Protein AF-A0A2D6MIY8-F1 (afdb_monomer_lite)

pLDDT: mean 72.73, std 19.18, range [27.3, 97.56]

Sequence (479 aa):
MAYHKEEKKKSLPTLLGGLTSFGSVANLIKNLKSENEFYELEVGEVLDILLTYEDLKEKKPVLSTASISGQETEFKDIGMAKIRLIKSQNGLEEDMCNWYYPLESNIRQYPLKGEYVVCVNYLGMQFYTQTLNFISHINTNSVPGLSDVIDKPDPGIFSTMYSFIDSGEEPPREEKEDTFSLGEFFTRNRLIRQLKPYEGDITIQGRFGNTIRLGSNISDDEDLGTTGLPEDTFGPSPSIKMRAGQLTDYYSQEAGMKGDDNSSKIGTFEEKFFELGHGLDSYVVEDINADATSIYLTTNETVPLNPVTAVHKARIHHAHLEYPPTFDGKQIILNSDKIVFNTKQGGLYSYTNLSTYFATNTAFVVDAEAGISLNSPGLIGMHTEGQVHIRGEKNIIIDTGDSKLYLGTSPKDDQKGELEPVVKGDALVDALKELTDIIMGLLYPGTPGVLADPSKLLKFKQDLEDNGFGFLSVRNKTQ

Radius of gyration: 41.2 Å; chains: 1; bounding box: 112×58×127 Å

Structure (mmCIF, N/CA/C/O backbone):
data_AF-A0A2D6MIY8-F1
#
_entry.id   AF-A0A2D6MIY8-F1
#
loop_
_atom_site.group_PDB
_atom_site.id
_atom_site.type_symbol
_atom_site.label_atom_id
_atom_site.label_alt_id
_atom_site.label_comp_id
_atom_site.label_asym_id
_atom_site.label_entity_id
_atom_site.label_seq_id
_atom_site.pdbx_PDB_ins_code
_atom_site.Cartn_x
_atom_site.Cartn_y
_atom_site.Cartn_z
_atom_site.occupancy
_atom_site.B_iso_or_equiv
_atom_site.auth_seq_id
_atom_site.auth_comp_id
_atom_site.auth_asym_id
_atom_site.auth_atom_id
_atom_site.pdbx_PDB_model_num
ATOM 1 N N . MET A 1 1 ? -19.021 15.307 27.428 1.00 27.30 1 MET A N 1
ATOM 2 C CA . MET A 1 1 ? -19.756 16.508 27.883 1.00 27.30 1 MET A CA 1
ATOM 3 C C . MET A 1 1 ? -21.233 16.165 27.944 1.00 27.30 1 MET A C 1
ATOM 5 O O . MET A 1 1 ? -21.861 16.070 26.900 1.00 27.30 1 MET A O 1
ATOM 9 N N . ALA A 1 2 ? -21.780 15.923 29.135 1.00 29.47 2 ALA A N 1
ATOM 10 C CA . ALA A 1 2 ? -23.229 15.901 29.295 1.00 29.47 2 ALA A CA 1
ATOM 11 C C . ALA A 1 2 ? -23.710 17.355 29.215 1.00 29.47 2 ALA A C 1
ATOM 13 O O . ALA A 1 2 ? -23.296 18.189 30.023 1.00 29.47 2 ALA A O 1
ATOM 14 N N . TYR A 1 3 ? -24.516 17.684 28.207 1.00 30.80 3 TYR A N 1
ATOM 15 C CA . TYR A 1 3 ? -25.172 18.985 28.135 1.00 30.80 3 TYR A CA 1
ATOM 16 C C . TYR A 1 3 ? -26.199 19.066 29.270 1.00 30.80 3 TYR A C 1
ATOM 18 O O . TYR A 1 3 ? -27.341 18.638 29.130 1.00 30.80 3 TYR A O 1
ATOM 26 N N . HIS A 1 4 ? -25.804 19.630 30.410 1.00 34.91 4 HIS A N 1
ATOM 27 C CA . HIS A 1 4 ? -26.766 20.111 31.391 1.00 34.91 4 HIS A CA 1
ATOM 28 C C . HIS A 1 4 ? -27.327 21.431 30.874 1.00 34.91 4 HIS A C 1
ATOM 30 O O . HIS A 1 4 ? -26.771 22.503 31.111 1.00 34.91 4 HIS A O 1
ATOM 36 N N . LYS A 1 5 ? -28.450 21.368 30.156 1.00 34.66 5 LYS A N 1
ATOM 37 C CA . LYS A 1 5 ? -29.313 22.541 30.062 1.00 34.66 5 LYS A CA 1
ATOM 38 C C . LYS A 1 5 ? -29.878 22.752 31.465 1.00 34.66 5 LYS A C 1
ATOM 40 O O . LYS A 1 5 ? -30.837 22.090 31.852 1.00 34.66 5 LYS A O 1
ATOM 45 N N . GLU A 1 6 ? -29.266 23.642 32.246 1.00 37.56 6 GLU A N 1
ATOM 46 C CA . GLU A 1 6 ? -29.949 24.233 33.393 1.00 37.56 6 GLU A CA 1
ATOM 47 C C . GLU A 1 6 ? -31.137 25.022 32.843 1.00 37.56 6 GLU A C 1
ATOM 49 O O . GLU A 1 6 ? -31.063 26.214 32.537 1.00 37.56 6 GLU A O 1
ATOM 54 N N . GLU A 1 7 ? -32.267 24.345 32.666 1.00 41.34 7 GLU A N 1
ATOM 55 C CA . GLU A 1 7 ? -33.518 25.063 32.598 1.00 41.34 7 GLU A CA 1
ATOM 56 C C . GLU A 1 7 ? -33.679 25.767 33.937 1.00 41.34 7 GLU A C 1
ATOM 58 O O . GLU A 1 7 ? -33.651 25.128 34.993 1.00 41.34 7 GLU A O 1
ATOM 63 N N . LYS A 1 8 ? -33.813 27.103 33.891 1.00 37.00 8 LYS A N 1
ATOM 64 C CA . LYS A 1 8 ? -34.252 27.905 35.035 1.00 37.00 8 LYS A CA 1
ATOM 65 C C . LYS A 1 8 ? -35.327 27.100 35.740 1.00 37.00 8 LYS A C 1
ATOM 67 O O . LYS A 1 8 ? -36.391 26.906 35.150 1.00 37.00 8 LYS A O 1
ATOM 72 N N . LYS A 1 9 ? -35.057 26.656 36.974 1.00 38.50 9 LYS A N 1
ATOM 73 C CA . LYS A 1 9 ? -36.083 26.110 37.861 1.00 38.50 9 LYS A CA 1
ATOM 74 C C . LYS A 1 9 ? -37.211 27.133 37.852 1.00 38.50 9 LYS A C 1
ATOM 76 O O . LYS A 1 9 ? -37.105 28.166 38.511 1.00 38.50 9 LYS A O 1
ATOM 81 N N . LYS A 1 10 ? -38.263 26.904 37.058 1.00 43.97 10 LYS A N 1
ATOM 82 C CA . LYS A 1 10 ? -39.508 27.639 37.225 1.00 43.97 10 LYS A CA 1
ATOM 83 C C . LYS A 1 10 ? -39.929 27.230 38.615 1.00 43.97 10 LYS A C 1
ATOM 85 O O . LYS A 1 10 ? -40.228 26.061 38.845 1.00 43.97 10 LYS A O 1
ATOM 90 N N . SER A 1 11 ? -39.779 28.168 39.545 1.00 41.72 11 SER A N 1
ATOM 91 C CA . SER A 1 11 ? -40.125 27.989 40.942 1.00 41.72 11 SER A CA 1
ATOM 92 C C . SER A 1 11 ? -41.453 27.252 40.986 1.00 41.72 11 SER A C 1
ATOM 94 O O . SER A 1 11 ? -42.430 27.738 40.406 1.00 41.72 11 SER A O 1
ATOM 96 N N . LEU A 1 12 ? -41.472 26.078 41.620 1.00 44.62 12 LEU A N 1
ATOM 97 C CA . LEU A 1 12 ? -42.723 25.449 42.016 1.00 44.62 12 LEU A CA 1
ATOM 98 C C . LEU A 1 12 ? -43.564 26.553 42.666 1.00 44.62 12 LEU A C 1
ATOM 100 O O . LEU A 1 12 ? -43.040 27.222 43.564 1.00 44.62 12 LEU A O 1
ATOM 104 N N . PRO A 1 13 ? -44.793 26.830 42.192 1.00 44.50 13 PRO A N 1
ATOM 105 C CA . PRO A 1 13 ? -45.630 27.812 42.854 1.00 44.50 13 PRO A CA 1
ATOM 106 C C . PRO A 1 13 ? -45.733 27.375 44.312 1.00 44.50 13 PRO A C 1
ATOM 108 O O . PRO A 1 13 ? -46.123 26.242 44.602 1.00 44.50 13 PRO A O 1
ATOM 111 N N . THR A 1 14 ? -45.282 28.235 45.222 1.00 44.75 14 THR A N 1
ATOM 112 C CA . THR A 1 14 ? -45.386 27.987 46.652 1.00 44.75 14 THR A CA 1
ATOM 113 C C . THR A 1 14 ? -46.858 27.755 46.956 1.00 44.75 14 THR A C 1
ATOM 115 O O . THR A 1 14 ? -47.690 28.644 46.783 1.00 44.75 14 THR A O 1
ATOM 118 N N . LEU A 1 15 ? -47.191 26.528 47.363 1.00 48.31 15 LEU A N 1
ATOM 119 C CA . LEU A 1 15 ? -48.528 26.132 47.798 1.00 48.31 15 LEU A CA 1
ATOM 120 C C . LEU A 1 15 ? -48.801 26.743 49.175 1.00 48.31 15 LEU A C 1
ATOM 122 O O . LEU A 1 15 ? -48.884 26.055 50.189 1.00 48.31 15 LEU A O 1
ATOM 126 N N . LEU A 1 16 ? -48.924 28.067 49.211 1.00 43.81 16 LEU A N 1
ATOM 127 C CA . LEU A 1 16 ? -49.461 28.776 50.356 1.00 43.81 16 LEU A CA 1
ATOM 128 C C . LEU A 1 16 ? -50.988 28.801 50.205 1.00 43.81 16 LEU A C 1
ATOM 130 O O . LEU A 1 16 ? -51.564 29.741 49.668 1.00 43.81 16 LEU A O 1
ATOM 134 N N . GLY A 1 17 ? -51.629 27.718 50.653 1.00 50.53 17 GLY A N 1
ATOM 135 C CA . GLY A 1 17 ? -53.081 27.649 50.829 1.00 50.53 17 GLY A CA 1
ATOM 136 C C . GLY A 1 17 ? -53.827 26.777 49.818 1.00 50.53 17 GLY A C 1
ATOM 137 O O . GLY A 1 17 ? -54.458 27.299 48.912 1.00 50.53 17 GLY A O 1
ATOM 138 N N . GLY A 1 18 ? -53.827 25.459 50.053 1.00 54.97 18 GLY A N 1
ATOM 139 C CA . GLY A 1 18 ? -54.878 24.527 49.615 1.00 54.97 18 GLY A CA 1
ATOM 140 C C . GLY A 1 18 ? -55.020 24.249 48.109 1.00 54.97 18 GLY A C 1
ATOM 141 O O . GLY A 1 18 ? -54.957 25.126 47.256 1.00 54.97 18 GLY A O 1
ATOM 142 N N . LEU A 1 19 ? -55.285 22.987 47.765 1.00 56.06 19 LEU A N 1
ATOM 143 C CA . LEU A 1 19 ? -55.688 22.572 46.416 1.00 56.06 19 LEU A CA 1
ATOM 144 C C . LEU A 1 19 ? -57.099 23.104 46.114 1.00 56.06 19 LEU A C 1
ATOM 146 O O . LEU A 1 19 ? -58.081 22.537 46.582 1.00 56.06 19 LEU A O 1
ATOM 150 N N . THR A 1 20 ? -57.213 24.196 45.354 1.00 58.69 20 THR A N 1
ATOM 151 C CA . THR A 1 20 ? -58.498 24.896 45.161 1.00 58.69 20 THR A CA 1
ATOM 152 C C . THR A 1 20 ? -59.251 24.559 43.871 1.00 58.69 20 THR A C 1
ATOM 154 O O . THR A 1 20 ? -60.413 24.940 43.757 1.00 58.69 20 THR A O 1
ATOM 157 N N . SER A 1 21 ? -58.688 23.827 42.896 1.00 67.06 21 SER A N 1
ATOM 158 C CA . SER A 1 21 ? -59.488 23.393 41.734 1.00 67.06 21 SER A CA 1
ATOM 159 C C . SER A 1 21 ? -58.915 22.199 40.960 1.00 67.06 21 SER A C 1
ATOM 161 O O . SER A 1 21 ? -57.701 22.039 40.815 1.00 67.06 21 SER A O 1
ATOM 163 N N . PHE A 1 22 ? -59.820 21.388 40.399 1.00 60.22 22 PHE A N 1
ATOM 164 C CA . PHE A 1 22 ? -59.516 20.241 39.531 1.00 60.22 22 PHE A CA 1
ATOM 165 C C . PHE A 1 22 ? -58.713 20.647 38.279 1.00 60.22 22 PHE A C 1
ATOM 167 O O . PHE A 1 22 ? -57.888 19.878 37.793 1.00 60.22 22 PHE A O 1
ATOM 174 N N . GLY A 1 23 ? -58.889 21.882 37.790 1.00 65.44 23 GLY A N 1
ATOM 175 C CA . GLY A 1 23 ? -58.132 22.424 36.657 1.00 65.44 23 GLY A CA 1
ATOM 176 C C . GLY A 1 23 ? -56.654 22.666 36.976 1.00 65.44 23 GLY A C 1
ATOM 177 O O . GLY A 1 23 ? -55.797 22.455 36.120 1.00 65.44 23 GLY A O 1
ATOM 178 N N . SER A 1 24 ? -56.333 23.032 38.221 1.00 60.97 24 SER A N 1
ATOM 179 C CA . SER A 1 24 ? -54.946 23.196 38.678 1.00 60.97 24 SER A CA 1
ATOM 180 C C . SER A 1 24 ? -54.231 21.848 38.797 1.00 60.97 24 SER A C 1
ATOM 182 O O . SER A 1 24 ? -53.071 21.734 38.412 1.00 60.97 24 SER A O 1
ATOM 184 N N . VAL A 1 25 ? -54.944 20.809 39.250 1.00 62.47 25 VAL A N 1
ATOM 185 C CA . VAL A 1 25 ? -54.440 19.426 39.283 1.00 62.47 25 VAL A CA 1
ATOM 186 C C . VAL A 1 25 ? -54.260 18.879 37.866 1.00 62.47 25 VAL A C 1
ATOM 188 O O . VAL A 1 25 ? -53.219 18.308 37.562 1.00 62.47 25 VAL A O 1
ATOM 191 N N . ALA A 1 26 ? -55.219 19.115 36.966 1.00 63.25 26 ALA A N 1
ATOM 192 C CA . ALA A 1 26 ? -55.125 18.693 35.571 1.00 63.25 26 ALA A CA 1
ATOM 193 C C . ALA A 1 26 ? -53.952 19.360 34.834 1.00 63.25 26 ALA A C 1
ATOM 195 O O . ALA A 1 26 ? -53.239 18.685 34.096 1.00 63.25 26 ALA A O 1
ATOM 196 N N . ASN A 1 27 ? -53.699 20.651 35.070 1.00 64.06 27 ASN A N 1
ATOM 197 C CA . ASN A 1 27 ? -52.543 21.348 34.501 1.00 64.06 27 ASN A CA 1
ATOM 198 C C . ASN A 1 27 ? -51.214 20.885 35.113 1.00 64.06 27 ASN A C 1
ATOM 200 O O . ASN A 1 27 ? -50.231 20.774 34.387 1.00 64.06 27 ASN A O 1
ATOM 204 N N . LEU A 1 28 ? -51.172 20.561 36.410 1.00 64.81 28 LEU A N 1
ATOM 205 C CA . LEU A 1 28 ? -49.986 19.974 37.041 1.00 64.81 28 LEU A CA 1
ATOM 206 C C . LEU A 1 28 ? -49.682 18.584 36.462 1.00 64.81 28 LEU A C 1
ATOM 208 O O . LEU A 1 28 ? -48.546 18.313 36.098 1.00 64.81 28 LEU A O 1
ATOM 212 N N . ILE A 1 29 ? -50.704 17.738 36.298 1.00 65.06 29 ILE A N 1
ATOM 213 C CA . ILE A 1 29 ? -50.581 16.416 35.666 1.00 65.06 29 ILE A CA 1
ATOM 214 C C . ILE A 1 29 ? -50.175 16.555 34.195 1.00 65.06 29 ILE A C 1
ATOM 216 O O . ILE A 1 29 ? -49.356 15.780 33.722 1.00 65.06 29 ILE A O 1
ATOM 220 N N . LYS A 1 30 ? -50.699 17.547 33.466 1.00 63.47 30 LYS A N 1
ATOM 221 C CA . LYS A 1 30 ? -50.341 17.798 32.062 1.00 63.47 30 LYS A CA 1
ATOM 222 C C . LYS A 1 30 ? -48.902 18.306 31.906 1.00 63.47 30 LYS A C 1
ATOM 224 O O . LYS A 1 30 ? -48.240 17.910 30.959 1.00 63.47 30 LYS A O 1
ATOM 229 N N . ASN A 1 31 ? -48.416 19.110 32.854 1.00 60.62 31 ASN A N 1
ATOM 230 C CA . ASN A 1 31 ? -47.022 19.567 32.911 1.00 60.62 31 ASN A CA 1
ATOM 231 C C . ASN A 1 31 ? -46.056 18.499 33.461 1.00 60.62 31 ASN A C 1
ATOM 233 O O . ASN A 1 31 ? -44.870 18.566 33.185 1.00 60.62 31 ASN A O 1
ATOM 237 N N . LEU A 1 32 ? -46.539 17.518 34.231 1.00 60.22 32 LEU A N 1
ATOM 238 C CA . LEU A 1 32 ? -45.773 16.316 34.599 1.00 60.22 32 LEU A CA 1
ATOM 239 C C . LEU A 1 32 ? -45.761 15.274 33.470 1.00 60.22 32 LEU A C 1
ATOM 241 O O . LEU A 1 32 ? -44.841 14.471 33.392 1.00 60.22 32 LEU A O 1
ATOM 245 N N . LYS A 1 33 ? -46.783 15.288 32.604 1.00 55.12 33 LYS A N 1
ATOM 246 C CA . LYS A 1 33 ? -46.903 14.449 31.402 1.00 55.12 33 LYS A CA 1
ATOM 247 C C . LYS A 1 33 ? -46.258 15.050 30.154 1.00 55.12 33 LYS A C 1
ATOM 249 O O . LYS A 1 33 ? -46.307 14.402 29.113 1.00 55.12 33 LYS A O 1
ATOM 254 N N . SER A 1 34 ? -45.705 16.264 30.200 1.00 49.88 34 SER A N 1
ATOM 255 C CA . SER A 1 34 ? -44.826 16.690 29.113 1.00 49.88 34 SER A CA 1
ATOM 256 C C . SER A 1 34 ? -43.584 15.818 29.199 1.00 49.88 34 SER A C 1
ATOM 258 O O . SER A 1 34 ? -42.790 15.979 30.125 1.00 49.88 34 SER A O 1
ATOM 260 N N . GLU A 1 35 ? -43.472 14.861 28.282 1.00 45.34 35 GLU A N 1
ATOM 261 C CA . GLU A 1 35 ? -42.264 14.076 28.073 1.00 45.34 35 GLU A CA 1
ATOM 262 C C . GLU A 1 35 ? -41.143 15.067 27.762 1.00 45.34 35 GLU A C 1
ATOM 264 O O . GLU A 1 35 ? -41.020 15.587 26.655 1.00 45.34 35 GLU A O 1
ATOM 269 N N . ASN A 1 36 ? -40.368 15.421 28.785 1.00 44.25 36 ASN A N 1
ATOM 270 C CA . ASN A 1 36 ? -39.058 15.995 28.564 1.00 44.25 36 ASN A CA 1
ATOM 271 C C . ASN A 1 36 ? -38.269 14.884 27.879 1.00 44.25 36 ASN A C 1
ATOM 273 O O . ASN A 1 36 ? -37.844 13.946 28.551 1.00 44.25 36 ASN A O 1
ATOM 277 N N . GLU A 1 37 ? -38.140 14.953 26.555 1.00 44.03 37 GLU A N 1
ATOM 278 C CA . GLU A 1 37 ? -37.256 14.079 25.787 1.00 44.03 37 GLU A CA 1
ATOM 279 C C . GLU A 1 37 ? -35.816 14.345 26.242 1.00 44.03 37 GLU A C 1
ATOM 281 O O . GLU A 1 37 ? -35.105 15.213 25.734 1.00 44.03 37 GLU A O 1
ATOM 286 N N . PHE A 1 38 ? -35.420 13.648 27.300 1.00 48.78 38 PHE A N 1
ATOM 287 C CA . PHE A 1 38 ? -34.067 13.619 27.809 1.00 48.78 38 PHE A CA 1
ATOM 288 C C . PHE A 1 38 ? -33.377 12.426 27.156 1.00 48.78 38 PHE A C 1
ATOM 290 O O . PHE A 1 38 ? -33.692 11.274 27.440 1.00 48.78 38 PHE A O 1
ATOM 297 N N . TYR A 1 39 ? -32.468 12.712 26.228 1.00 56.25 39 TYR A N 1
ATOM 298 C CA . TYR A 1 39 ? -31.640 11.697 25.591 1.00 56.25 39 TYR A CA 1
ATOM 299 C C . TYR A 1 39 ? -30.536 11.286 26.571 1.00 56.25 39 TYR A C 1
ATOM 301 O O . TYR A 1 39 ? -29.499 11.947 26.662 1.00 56.25 39 TYR A O 1
ATOM 309 N N . GLU A 1 40 ? -30.782 10.233 27.352 1.00 68.81 40 GLU A N 1
ATOM 310 C CA . GLU A 1 40 ? -29.783 9.675 28.263 1.00 68.81 40 GLU A CA 1
ATOM 311 C C . GLU A 1 40 ? -28.669 9.006 27.459 1.00 68.81 40 GLU A C 1
ATOM 313 O O . GLU A 1 40 ? -28.869 7.977 26.816 1.00 68.81 40 GLU A O 1
ATOM 318 N N . LEU A 1 41 ? -27.487 9.632 27.479 1.00 86.06 41 LEU A N 1
ATOM 319 C CA . LEU A 1 41 ? -26.247 8.966 27.109 1.00 86.06 41 LEU A CA 1
ATOM 320 C C . LEU A 1 41 ? -25.802 8.123 28.296 1.00 86.06 41 LEU A C 1
ATOM 322 O O . LEU A 1 41 ? -25.496 8.662 29.364 1.00 86.06 41 LEU A O 1
ATOM 326 N N . GLU A 1 42 ? -25.729 6.816 28.096 1.00 88.00 42 GLU A N 1
ATOM 327 C CA . GLU A 1 42 ? -25.279 5.886 29.120 1.00 88.00 42 GLU A CA 1
ATOM 328 C C . GLU A 1 42 ? -24.163 4.997 28.584 1.00 88.00 42 GLU A C 1
ATOM 330 O O . GLU A 1 42 ? -24.152 4.615 27.421 1.00 88.00 42 GLU A O 1
ATOM 335 N N . VAL A 1 43 ? -23.189 4.686 29.432 1.00 90.00 43 VAL A N 1
ATOM 336 C CA . VAL A 1 43 ? -22.126 3.745 29.080 1.00 90.00 43 VAL A CA 1
ATOM 337 C C . VAL A 1 43 ? -22.631 2.329 29.318 1.00 90.00 43 VAL A C 1
ATOM 339 O O . VAL A 1 43 ? -23.224 2.062 30.363 1.00 90.00 43 VAL A O 1
ATOM 342 N N . GLY A 1 44 ? -22.367 1.421 28.385 1.00 90.94 44 GLY A N 1
ATOM 343 C CA . GLY A 1 44 ? -22.690 0.008 28.538 1.00 90.94 44 GLY A CA 1
ATOM 344 C C . GLY A 1 44 ? -21.533 -0.903 28.154 1.00 90.94 44 GLY A C 1
ATOM 345 O O . GLY A 1 44 ? -20.695 -0.531 27.333 1.00 90.94 44 GLY A O 1
ATOM 346 N N . GLU A 1 45 ? -21.492 -2.075 28.782 1.00 91.00 45 GLU A N 1
ATOM 347 C CA . GLU A 1 45 ? -20.565 -3.165 28.479 1.00 91.00 45 GLU A CA 1
ATOM 348 C C . GLU A 1 45 ? -21.104 -4.019 27.338 1.00 91.00 45 GLU A C 1
ATOM 350 O O . GLU A 1 45 ? -22.268 -4.419 27.347 1.00 91.00 45 GLU A O 1
ATOM 355 N N . VAL A 1 46 ? -20.251 -4.321 26.368 1.00 93.69 46 VAL A N 1
ATOM 356 C CA . VAL A 1 46 ? -20.578 -5.174 25.231 1.00 93.69 46 VAL A CA 1
ATOM 357 C C . VAL A 1 46 ? -20.465 -6.635 25.649 1.00 93.69 46 VAL A C 1
ATOM 359 O O . VAL A 1 46 ? -19.377 -7.117 25.951 1.00 93.69 46 VAL A O 1
ATOM 362 N N . LEU A 1 47 ? -21.587 -7.348 25.632 1.00 91.19 47 LEU A N 1
ATOM 363 C CA . LEU A 1 47 ? -21.654 -8.776 25.955 1.00 91.19 47 LEU A CA 1
ATOM 364 C C . LEU A 1 47 ? -21.481 -9.636 24.700 1.00 91.19 47 LEU A C 1
ATOM 366 O O . LEU A 1 47 ? -20.787 -10.654 24.704 1.00 91.19 47 LEU A O 1
ATOM 370 N N . ASP A 1 48 ? -22.079 -9.196 23.591 1.00 91.75 48 ASP A N 1
ATOM 371 C CA . ASP A 1 48 ? -22.043 -9.930 22.332 1.00 91.75 48 ASP A CA 1
ATOM 372 C C . ASP A 1 48 ? -22.256 -9.023 21.116 1.00 91.75 48 ASP A C 1
ATOM 374 O O . ASP A 1 48 ? -22.718 -7.890 21.248 1.00 91.75 48 ASP A O 1
ATOM 378 N N . ILE A 1 49 ? -21.903 -9.507 19.923 1.00 92.31 49 ILE A N 1
ATOM 379 C CA . ILE A 1 49 ? -21.991 -8.755 18.662 1.00 92.31 49 ILE A CA 1
ATOM 380 C C . ILE A 1 49 ? -22.429 -9.689 17.532 1.00 92.31 49 ILE A C 1
ATOM 382 O O . ILE A 1 49 ? -22.010 -10.844 17.474 1.00 92.31 49 ILE A O 1
ATOM 386 N N . LEU A 1 50 ? -23.268 -9.182 16.627 1.00 91.44 50 LEU A N 1
ATOM 387 C CA . LEU A 1 50 ? -23.658 -9.876 15.397 1.00 91.44 50 LEU A CA 1
ATOM 388 C C . LEU A 1 50 ? -22.706 -9.485 14.269 1.00 91.44 50 LEU A C 1
ATOM 390 O O . LEU A 1 50 ? -22.774 -8.360 13.776 1.00 91.44 50 LEU A O 1
ATOM 394 N N . LEU A 1 51 ? -21.830 -10.395 13.848 1.00 90.81 51 LEU A N 1
ATOM 395 C CA . LEU A 1 51 ? -20.882 -10.143 12.754 1.00 90.81 51 LEU A CA 1
ATOM 396 C C . LEU A 1 51 ? -21.200 -10.981 11.516 1.00 90.81 51 LEU A C 1
ATOM 398 O O . LEU A 1 51 ? -20.919 -10.555 10.395 1.00 90.81 51 LEU A O 1
ATOM 402 N N . THR A 1 52 ? -21.811 -12.147 11.714 1.00 89.50 52 THR A N 1
ATOM 403 C CA . THR A 1 52 ? -22.115 -13.115 10.661 1.00 89.50 52 THR A CA 1
ATOM 404 C C . THR A 1 52 ? -23.617 -13.329 10.485 1.00 89.50 52 THR A C 1
ATOM 406 O O . THR A 1 52 ? -24.453 -12.859 11.261 1.00 89.50 52 THR A O 1
ATOM 409 N N . TYR A 1 53 ? -23.978 -14.044 9.421 1.00 86.00 53 TYR A N 1
ATOM 410 C CA . TYR A 1 53 ? -25.360 -14.455 9.195 1.00 86.00 53 TYR A CA 1
ATOM 411 C C . TYR A 1 53 ? -25.776 -15.595 10.140 1.00 86.00 53 TYR A C 1
ATOM 413 O O . TYR A 1 53 ? -26.939 -15.704 10.526 1.00 86.00 53 TYR A O 1
ATOM 421 N N . GLU A 1 54 ? -24.821 -16.428 10.535 1.00 86.00 54 GLU A N 1
ATOM 422 C CA . GLU A 1 54 ? -24.967 -17.500 11.512 1.00 86.00 54 GLU A CA 1
ATOM 423 C C . GLU A 1 54 ? -25.292 -16.926 12.898 1.00 86.00 54 GLU A C 1
ATOM 425 O O . GLU A 1 54 ? -26.304 -17.317 13.481 1.00 86.00 54 GLU A O 1
ATOM 430 N N . ASP A 1 55 ? -24.556 -15.899 13.347 1.00 85.44 55 ASP A N 1
ATOM 431 C CA . ASP A 1 55 ? -24.856 -15.157 14.583 1.00 85.44 55 ASP A CA 1
ATOM 432 C C . ASP A 1 55 ? -26.318 -14.694 14.619 1.00 85.44 55 ASP A C 1
ATOM 434 O O . ASP A 1 55 ? -27.026 -14.854 15.614 1.00 85.44 55 ASP A O 1
ATOM 438 N N . LEU A 1 56 ? -26.785 -14.123 13.505 1.00 84.19 56 LEU A N 1
ATOM 439 C CA . LEU A 1 56 ? -28.132 -13.580 13.368 1.00 84.19 56 LEU A CA 1
ATOM 440 C C . LEU A 1 56 ? -29.214 -14.666 13.507 1.00 84.19 56 LEU A C 1
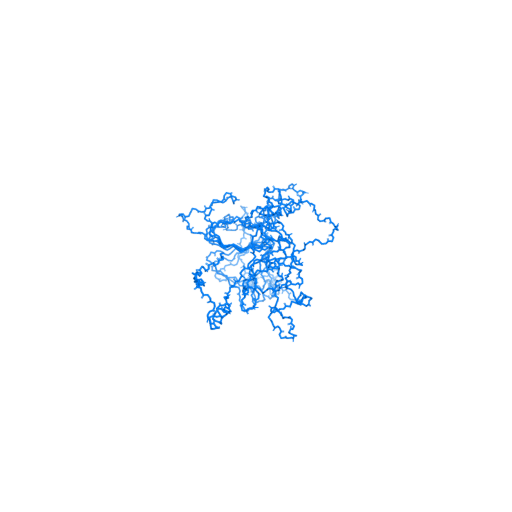ATOM 442 O O . LEU A 1 56 ? -30.275 -14.421 14.091 1.00 84.19 56 LEU A O 1
ATOM 446 N N . LYS A 1 57 ? -28.950 -15.863 12.970 1.00 82.75 57 LYS A N 1
ATOM 447 C CA . LYS A 1 57 ? -29.852 -17.023 13.037 1.00 82.75 57 LYS A CA 1
ATOM 448 C C . LYS A 1 57 ? -29.902 -17.651 14.421 1.00 82.75 57 LYS A C 1
ATOM 450 O O . LYS A 1 57 ? -30.974 -18.091 14.842 1.00 82.75 57 LYS A O 1
ATOM 455 N N . GLU A 1 58 ? -28.755 -17.744 15.081 1.00 84.25 58 GLU A N 1
ATOM 456 C CA . GLU A 1 58 ? -28.616 -18.417 16.369 1.00 84.25 58 GLU A CA 1
ATOM 457 C C . GLU A 1 58 ? -29.119 -17.535 17.511 1.00 84.25 58 GLU A C 1
ATOM 459 O O . GLU A 1 58 ? -29.932 -17.981 18.321 1.00 84.25 58 GLU A O 1
ATOM 464 N N . LYS A 1 59 ? -28.709 -16.262 17.528 1.00 82.88 59 LYS A N 1
ATOM 465 C CA . LYS A 1 59 ? -28.932 -15.345 18.656 1.00 82.88 59 LYS A CA 1
ATOM 466 C C . LYS A 1 59 ? -30.281 -14.629 18.610 1.00 82.88 59 LYS A C 1
ATOM 468 O O . LYS A 1 59 ? -30.752 -14.182 19.651 1.00 82.88 59 LYS A O 1
ATOM 473 N N . LYS A 1 60 ? -30.903 -14.526 17.426 1.00 77.62 60 LYS A N 1
ATOM 474 C CA . LYS A 1 60 ? -32.262 -13.986 17.199 1.00 77.62 60 LYS A CA 1
ATOM 475 C C . LYS A 1 60 ? -32.563 -12.729 18.043 1.00 77.62 60 LYS A C 1
ATOM 477 O O . LYS A 1 60 ? -33.419 -12.793 18.930 1.00 77.62 60 LYS A O 1
ATOM 482 N N . PRO A 1 61 ? -31.868 -11.599 17.803 1.00 76.06 61 PRO A N 1
ATOM 483 C CA . PRO A 1 61 ? -32.062 -10.370 18.571 1.00 76.06 61 PRO A CA 1
ATOM 484 C C . PRO A 1 61 ? -33.539 -9.966 18.651 1.00 76.06 61 PRO A C 1
ATOM 486 O O . PRO A 1 61 ? -34.215 -9.812 17.635 1.00 76.06 61 PRO A O 1
ATOM 489 N N . VAL A 1 62 ? -34.041 -9.775 19.872 1.00 69.06 62 VAL A N 1
ATOM 490 C CA . VAL A 1 62 ? -35.388 -9.242 20.106 1.00 69.06 62 VAL A CA 1
ATOM 491 C C . VAL A 1 62 ? -35.312 -7.717 20.058 1.00 69.06 62 VAL A C 1
ATOM 493 O O . VAL A 1 62 ? -34.691 -7.094 20.917 1.00 69.06 62 VAL A O 1
ATOM 496 N N . LEU A 1 63 ? -35.930 -7.107 19.045 1.00 65.56 63 LEU A N 1
ATOM 497 C CA . LEU A 1 63 ? -35.935 -5.654 18.856 1.00 65.56 63 LEU A CA 1
ATOM 498 C C . LEU A 1 63 ? -37.081 -5.012 19.656 1.00 65.56 63 LEU A C 1
ATOM 500 O O . LEU A 1 63 ? -38.244 -5.394 19.526 1.00 65.56 63 LEU A O 1
ATOM 504 N N . SER A 1 64 ? -36.761 -4.016 20.491 1.00 53.00 64 SER A N 1
ATOM 505 C CA . SER A 1 64 ? -37.718 -3.370 21.408 1.00 53.00 64 SER A CA 1
ATOM 506 C C . SER A 1 64 ? -38.766 -2.490 20.714 1.00 53.00 64 SER A C 1
ATOM 508 O O . SER A 1 64 ? -39.750 -2.084 21.334 1.00 53.00 64 SER A O 1
ATOM 510 N N . THR A 1 65 ? -38.590 -2.171 19.434 1.00 47.03 65 THR A N 1
ATOM 511 C CA . THR A 1 65 ? -39.585 -1.447 18.643 1.00 47.03 65 THR A CA 1
ATOM 512 C C . THR A 1 65 ? -40.603 -2.437 18.122 1.00 47.03 65 THR A C 1
ATOM 514 O O . THR A 1 65 ? -40.330 -3.090 17.123 1.00 47.03 65 THR A O 1
ATOM 517 N N . ALA A 1 66 ? -41.741 -2.544 18.827 1.00 43.50 66 ALA A N 1
ATOM 518 C CA . ALA A 1 66 ? -43.023 -3.106 18.381 1.00 43.50 66 ALA A CA 1
ATOM 519 C C . ALA A 1 66 ? -42.915 -3.857 17.050 1.00 43.50 66 ALA A C 1
ATOM 521 O O . ALA A 1 66 ? -43.416 -3.409 16.016 1.00 43.50 66 ALA A O 1
ATOM 522 N N . SER A 1 67 ? -42.180 -4.969 17.079 1.00 41.47 67 SER A N 1
ATOM 523 C CA . SER A 1 67 ? -41.984 -5.772 15.898 1.00 41.47 67 SER A CA 1
ATOM 524 C C . SER A 1 67 ? -43.355 -6.346 15.657 1.00 41.47 67 SER A C 1
ATOM 526 O O . SER A 1 67 ? -43.884 -7.098 16.479 1.00 41.47 67 SER A O 1
ATOM 528 N N . ILE A 1 68 ? -43.972 -5.887 14.573 1.00 41.47 68 ILE A N 1
ATOM 529 C CA . ILE A 1 68 ? -45.094 -6.565 13.954 1.00 41.47 68 ILE A CA 1
ATOM 530 C C . ILE A 1 68 ? -44.727 -8.045 13.999 1.00 41.47 68 ILE A C 1
ATOM 532 O O . ILE A 1 68 ? -43.703 -8.460 13.458 1.00 41.47 68 ILE A O 1
ATOM 536 N N . SER A 1 69 ? -45.504 -8.783 14.782 1.00 36.88 69 SER A N 1
ATOM 537 C CA . SER A 1 69 ? -45.342 -10.198 15.073 1.00 36.88 69 SER A CA 1
ATOM 538 C C . SER A 1 69 ? -44.798 -10.962 13.861 1.00 36.88 69 SER A C 1
ATOM 540 O O . SER A 1 69 ? -45.524 -11.136 12.882 1.00 36.88 69 SER A O 1
ATOM 542 N N . GLY A 1 70 ? -43.542 -11.415 13.933 1.00 45.59 70 GLY A N 1
ATOM 543 C CA . GLY A 1 70 ? -42.977 -12.366 12.973 1.00 45.59 70 GLY A CA 1
ATOM 544 C C . GLY A 1 70 ? -42.077 -11.824 11.857 1.00 45.59 70 GLY A C 1
ATOM 545 O O . GLY A 1 70 ? -41.856 -12.568 10.907 1.00 45.59 70 GLY A O 1
ATOM 546 N N . GLN A 1 71 ? -41.544 -10.597 11.923 1.00 51.19 71 GLN A N 1
ATOM 547 C CA . GLN A 1 71 ? -40.437 -10.236 11.022 1.00 51.19 71 GLN A CA 1
ATOM 548 C C . GLN A 1 71 ? -39.145 -10.944 11.448 1.00 51.19 71 GLN A C 1
ATOM 550 O O . GLN A 1 71 ? -38.659 -10.759 12.562 1.00 51.19 71 GLN A O 1
ATOM 555 N N . GLU A 1 72 ? -38.639 -11.797 10.555 1.00 56.75 72 GLU A N 1
ATOM 556 C CA . GLU A 1 72 ? -37.333 -12.441 10.670 1.00 56.75 72 GLU A CA 1
ATOM 557 C C . GLU A 1 72 ? -36.229 -11.382 10.734 1.00 56.75 72 GLU A C 1
ATOM 559 O O . GLU A 1 72 ? -36.347 -10.297 10.164 1.00 56.75 72 GLU A O 1
ATOM 564 N N . THR A 1 73 ? -35.157 -11.707 11.444 1.00 62.12 73 THR A N 1
ATOM 565 C CA . THR A 1 73 ? -33.950 -10.893 11.514 1.00 62.12 73 THR A CA 1
ATOM 566 C C . THR A 1 73 ? -33.357 -10.702 10.115 1.00 62.12 73 THR A C 1
ATOM 568 O O . THR A 1 73 ? -33.240 -11.651 9.336 1.00 62.12 73 THR A O 1
ATOM 571 N N . GLU A 1 74 ? -33.004 -9.465 9.761 1.00 70.69 74 GLU A N 1
ATOM 572 C CA . GLU A 1 74 ? -32.570 -9.096 8.408 1.00 70.69 74 GLU A CA 1
ATOM 573 C C . GLU A 1 74 ? -31.067 -8.770 8.380 1.00 70.69 74 GLU A C 1
ATOM 575 O O . GLU A 1 74 ? -30.471 -8.393 9.385 1.00 70.69 74 GLU A O 1
ATOM 580 N N . PHE A 1 75 ? -30.430 -8.819 7.203 1.00 79.88 75 PHE A N 1
ATOM 581 C CA . PHE A 1 75 ? -29.010 -8.447 7.044 1.00 79.88 75 PHE A CA 1
ATOM 582 C C . PHE A 1 75 ? -28.672 -7.026 7.534 1.00 79.88 75 PHE A C 1
ATOM 584 O O . PHE A 1 75 ? -27.511 -6.735 7.813 1.00 79.88 75 PHE A O 1
ATOM 591 N N . LYS A 1 76 ? -29.669 -6.138 7.649 1.00 82.12 76 LYS A N 1
ATOM 592 C CA . LYS A 1 76 ? -29.503 -4.781 8.194 1.00 82.12 76 LYS A CA 1
ATOM 593 C C . LYS A 1 76 ? -29.148 -4.765 9.688 1.00 82.12 76 LYS A C 1
ATOM 595 O O . LYS A 1 76 ? -28.627 -3.758 10.158 1.00 82.12 76 LYS A O 1
ATOM 600 N N . ASP A 1 77 ? -29.435 -5.854 10.401 1.00 85.50 77 ASP A N 1
ATOM 601 C CA . ASP A 1 77 ? -29.201 -6.007 11.840 1.00 85.50 77 ASP A CA 1
ATOM 602 C C . ASP A 1 77 ? -27.770 -6.503 12.139 1.00 85.50 77 ASP A C 1
ATOM 604 O O . ASP A 1 77 ? -27.335 -6.531 13.291 1.00 85.50 77 ASP A O 1
ATOM 608 N N . ILE A 1 78 ? -26.989 -6.850 11.105 1.00 88.69 78 ILE A N 1
ATOM 609 C CA . ILE A 1 78 ? -25.562 -7.148 11.259 1.00 88.69 78 ILE A CA 1
ATOM 610 C C . ILE A 1 78 ? -24.829 -5.895 11.741 1.00 88.69 78 ILE A C 1
ATOM 612 O O . ILE A 1 78 ? -24.961 -4.797 11.192 1.00 88.69 78 ILE A O 1
ATOM 616 N N . GLY A 1 79 ? -24.007 -6.087 12.766 1.00 89.81 79 GLY A N 1
ATOM 617 C CA . GLY A 1 79 ? -23.291 -5.034 13.459 1.00 89.81 79 GLY A CA 1
ATOM 618 C C . GLY A 1 79 ? -23.959 -4.573 14.746 1.00 89.81 79 GLY A C 1
ATOM 619 O O . GLY A 1 79 ? -23.374 -3.749 15.438 1.00 89.81 79 GLY A O 1
ATOM 620 N N . MET A 1 80 ? -25.152 -5.072 15.085 1.00 92.62 80 MET A N 1
ATOM 621 C CA . MET A 1 80 ? -25.728 -4.809 16.401 1.00 92.62 80 MET A CA 1
ATOM 622 C C . MET A 1 80 ? -24.884 -5.438 17.513 1.00 92.62 80 MET A C 1
ATOM 624 O O . MET A 1 80 ? -24.337 -6.531 17.352 1.00 92.62 80 MET A O 1
ATOM 628 N N . ALA A 1 81 ? -24.835 -4.764 18.659 1.00 94.00 81 ALA A N 1
ATOM 629 C CA . ALA A 1 81 ? -24.171 -5.245 19.865 1.00 94.00 81 ALA A CA 1
ATOM 630 C C . ALA A 1 81 ? -25.187 -5.431 20.999 1.00 94.00 81 ALA A C 1
ATOM 632 O O . ALA A 1 81 ? -26.044 -4.570 21.214 1.00 94.00 81 ALA A O 1
ATOM 633 N N . LYS A 1 82 ? -25.093 -6.545 21.726 1.00 93.56 82 LYS A N 1
ATOM 634 C CA . LYS A 1 82 ? -25.837 -6.798 22.962 1.00 93.56 82 LYS A CA 1
ATOM 635 C C . LYS A 1 82 ? -25.099 -6.103 24.090 1.00 93.56 82 LYS A C 1
ATOM 637 O O . LYS A 1 82 ? -23.917 -6.377 24.310 1.00 93.56 82 LYS A O 1
ATOM 642 N N . ILE A 1 83 ? -25.768 -5.177 24.766 1.00 94.25 83 ILE A N 1
ATOM 643 C CA . ILE A 1 83 ? -25.105 -4.272 25.703 1.00 94.25 83 ILE A CA 1
ATOM 644 C C . ILE A 1 83 ? -25.829 -4.269 27.041 1.00 94.25 83 ILE A C 1
ATOM 646 O O . ILE A 1 83 ? -27.051 -4.127 27.089 1.00 94.25 83 ILE A O 1
ATOM 650 N N . ARG A 1 84 ? -25.051 -4.365 28.123 1.00 90.88 84 ARG A N 1
ATOM 651 C CA . ARG A 1 84 ? -25.509 -4.127 29.492 1.00 90.88 84 ARG A CA 1
ATOM 652 C C . ARG A 1 84 ? -25.138 -2.716 29.921 1.00 90.88 84 ARG A C 1
ATOM 654 O O . ARG A 1 84 ? -23.968 -2.406 30.143 1.00 90.88 84 ARG A O 1
ATOM 661 N N . LEU A 1 85 ? -26.136 -1.851 30.044 1.00 89.44 85 LEU A N 1
ATOM 662 C CA . LEU A 1 85 ? -25.956 -0.498 30.566 1.00 89.44 85 LEU A CA 1
ATOM 663 C C . LEU A 1 85 ? -25.432 -0.516 32.017 1.00 89.44 85 LEU A C 1
ATOM 665 O O . LEU A 1 85 ? -26.009 -1.183 32.875 1.00 89.44 85 LEU A O 1
ATOM 669 N N . ILE A 1 86 ? -24.365 0.241 32.306 1.00 84.31 86 ILE A N 1
ATOM 670 C CA . ILE A 1 86 ? -23.644 0.184 33.593 1.00 84.31 86 ILE A CA 1
ATOM 671 C C . ILE A 1 86 ? -24.519 0.583 34.789 1.00 84.31 86 ILE A C 1
ATOM 673 O O . ILE A 1 86 ? -24.305 0.061 35.880 1.00 84.31 86 ILE A O 1
ATOM 677 N N . LYS A 1 87 ? -25.463 1.521 34.631 1.00 81.56 87 LYS A N 1
ATOM 678 C CA . LYS A 1 87 ? -26.330 2.004 35.719 1.00 81.56 87 LYS A CA 1
ATOM 679 C C . LYS A 1 87 ? -27.732 1.419 35.617 1.00 81.56 87 LYS A C 1
ATOM 681 O O . LYS A 1 87 ? -28.235 0.882 36.597 1.00 81.56 87 LYS A O 1
ATOM 686 N N . SER A 1 88 ? -28.361 1.532 34.451 1.00 82.69 88 SER A N 1
ATOM 687 C CA . SER A 1 88 ? -29.775 1.195 34.251 1.00 82.69 88 SER A CA 1
ATOM 688 C C . SER A 1 88 ? -30.031 -0.307 34.126 1.00 82.69 88 SER A C 1
ATOM 690 O O . SER A 1 88 ? -31.154 -0.754 34.341 1.00 82.69 88 SER A O 1
ATOM 692 N N . GLN A 1 89 ? -29.005 -1.088 33.781 1.00 83.62 89 GLN A N 1
ATOM 693 C CA . GLN A 1 89 ? -29.072 -2.546 33.637 1.00 83.62 89 GLN A CA 1
ATOM 694 C C . GLN A 1 89 ? -27.951 -3.241 34.426 1.00 83.62 89 GLN A C 1
ATOM 696 O O . GLN A 1 89 ? -27.541 -4.347 34.080 1.00 83.62 89 GLN A O 1
ATOM 701 N N . ASN A 1 90 ? -27.442 -2.594 35.480 1.00 81.62 90 ASN A N 1
ATOM 702 C CA . ASN A 1 90 ? -26.405 -3.166 36.337 1.00 81.62 90 ASN A CA 1
ATOM 703 C C . ASN A 1 90 ? -26.860 -4.518 36.910 1.00 81.62 90 ASN A C 1
ATOM 705 O O . ASN A 1 90 ? -27.978 -4.620 37.420 1.00 81.62 90 ASN A O 1
ATOM 709 N N . GLY A 1 91 ? -26.014 -5.544 36.798 1.00 75.19 91 GLY A N 1
ATOM 710 C CA . GLY A 1 91 ? -26.313 -6.895 37.290 1.00 75.19 91 GLY A CA 1
ATOM 711 C C . GLY A 1 91 ? -27.485 -7.602 36.596 1.00 75.19 91 GLY A C 1
ATOM 712 O O . GLY A 1 91 ? -27.964 -8.626 37.080 1.00 75.19 91 GLY A O 1
ATOM 713 N N . LEU A 1 92 ? -27.993 -7.061 35.482 1.00 84.81 92 LEU A N 1
ATOM 714 C CA . LEU A 1 92 ? -29.056 -7.695 34.709 1.00 84.81 92 LEU A CA 1
ATOM 715 C C . LEU A 1 92 ? -28.496 -8.910 33.954 1.00 84.81 92 LEU A C 1
ATOM 717 O O . LEU A 1 92 ? -27.446 -8.811 33.322 1.00 84.81 92 LEU A O 1
ATOM 721 N N . GLU A 1 93 ? -29.205 -10.040 33.956 1.00 85.31 93 GLU A N 1
ATOM 722 C CA . GLU A 1 93 ? -28.795 -11.216 33.177 1.00 85.31 93 GLU A CA 1
ATOM 723 C C . GLU A 1 93 ? -28.587 -10.868 31.692 1.00 85.31 93 GLU A C 1
ATOM 725 O O . GLU A 1 93 ? -29.291 -10.030 31.120 1.00 85.31 93 GLU A O 1
ATOM 730 N N . GLU A 1 94 ? -27.604 -11.510 31.054 1.00 85.56 94 GLU A N 1
ATOM 731 C CA . GLU A 1 94 ? -27.235 -11.237 29.661 1.00 85.56 94 GLU A CA 1
ATOM 732 C C . GLU A 1 94 ? -28.430 -11.357 28.705 1.00 85.56 94 GLU A C 1
ATOM 734 O O . GLU A 1 94 ? -28.592 -10.516 27.825 1.00 85.56 94 GLU A O 1
ATOM 739 N N . ASP A 1 95 ? -29.309 -12.341 28.889 1.00 85.19 95 ASP A N 1
ATOM 740 C CA . ASP A 1 95 ? -30.490 -12.561 28.038 1.00 85.19 95 ASP A CA 1
ATOM 741 C C . ASP A 1 95 ? -31.567 -11.485 28.140 1.00 85.19 95 ASP A C 1
ATOM 743 O O . ASP A 1 95 ? -32.383 -11.338 27.232 1.00 85.19 95 ASP A O 1
ATOM 747 N N . MET A 1 96 ? -31.525 -10.684 29.200 1.00 85.31 96 MET A N 1
ATOM 748 C CA . MET A 1 96 ? -32.448 -9.576 29.422 1.00 85.31 96 MET A CA 1
ATOM 749 C C . MET A 1 96 ? -31.890 -8.240 28.905 1.00 85.31 96 MET A C 1
ATOM 751 O O . MET A 1 96 ? -32.588 -7.224 28.930 1.00 85.31 96 MET A O 1
ATOM 755 N N . CYS A 1 97 ? -30.633 -8.225 28.454 1.00 88.69 97 CYS A N 1
ATOM 756 C CA . CYS A 1 97 ? -29.981 -7.049 27.889 1.00 88.69 97 CYS A CA 1
ATOM 757 C C . CYS A 1 97 ? -30.436 -6.806 26.442 1.00 88.69 97 CYS A C 1
ATOM 759 O O . CYS A 1 97 ? -30.744 -7.740 25.698 1.00 88.69 97 CYS A O 1
ATOM 761 N N . ASN A 1 98 ? -30.460 -5.538 26.028 1.00 89.81 98 ASN A N 1
ATOM 762 C CA . ASN A 1 98 ? -30.970 -5.164 24.712 1.00 89.81 98 ASN A CA 1
ATOM 763 C C . ASN A 1 98 ? -29.864 -5.130 23.651 1.00 89.81 98 ASN A C 1
ATOM 765 O O . ASN A 1 98 ? -28.678 -4.974 23.953 1.00 89.81 98 ASN A O 1
ATOM 769 N N . TRP A 1 99 ? -30.288 -5.215 22.391 1.00 91.75 99 TRP A N 1
ATOM 770 C CA . TRP A 1 99 ? -29.433 -5.043 21.226 1.00 91.75 99 TRP A CA 1
ATOM 771 C C . TRP A 1 99 ? -29.473 -3.599 20.724 1.00 91.75 99 TRP A C 1
ATOM 773 O O . TRP A 1 99 ? -30.544 -3.024 20.533 1.00 91.75 99 TRP A O 1
ATOM 783 N N . TYR A 1 100 ? -28.297 -3.041 20.457 1.00 93.06 100 TYR A N 1
ATOM 784 C CA . TYR A 1 100 ? -28.105 -1.668 20.008 1.00 93.06 100 TYR A CA 1
ATOM 785 C C . TYR A 1 100 ? -27.524 -1.653 18.595 1.00 93.06 100 TYR A C 1
ATOM 787 O O . TYR A 1 100 ? -26.600 -2.406 18.288 1.00 93.06 100 TYR A O 1
ATOM 795 N N . TYR A 1 101 ? -28.028 -0.763 17.745 1.00 92.19 101 TYR A N 1
ATOM 796 C CA . TYR A 1 101 ? -27.506 -0.523 16.401 1.00 92.19 101 TYR A CA 1
ATOM 797 C C . TYR A 1 101 ? -26.251 0.364 16.425 1.00 92.19 101 TYR A C 1
ATOM 799 O O . TYR A 1 101 ? -26.152 1.250 17.272 1.00 92.19 101 TYR A O 1
ATOM 807 N N . PRO A 1 102 ? -25.316 0.228 15.470 1.00 93.62 102 PRO A N 1
ATOM 808 C CA . PRO A 1 102 ? -24.288 1.243 15.267 1.00 93.62 102 PRO A CA 1
ATOM 809 C C . PRO A 1 102 ? -24.946 2.591 14.942 1.00 93.62 102 PRO A C 1
ATOM 811 O O . PRO A 1 102 ? -25.766 2.674 14.028 1.00 93.62 102 PRO A O 1
ATOM 814 N N . LEU A 1 103 ? -24.585 3.645 15.675 1.00 92.75 103 LEU A N 1
ATOM 815 C CA . LEU A 1 103 ? -25.113 4.994 15.454 1.00 92.75 103 LEU A CA 1
ATOM 816 C C . LEU A 1 103 ? -24.707 5.531 14.075 1.00 92.75 103 LEU A C 1
ATOM 818 O O . LEU A 1 103 ? -25.511 6.140 13.372 1.00 92.75 103 LEU A O 1
ATOM 822 N N . GLU A 1 104 ? -23.455 5.288 13.687 1.00 90.94 104 GLU A N 1
ATOM 823 C CA . GLU A 1 104 ? -22.892 5.773 12.433 1.00 90.94 104 GLU A CA 1
ATOM 824 C C . GLU A 1 104 ? -23.149 4.804 11.273 1.00 90.94 104 GLU A C 1
ATOM 826 O O . GLU A 1 104 ? -22.968 3.586 11.363 1.00 90.94 104 GLU A O 1
ATOM 831 N N . SER A 1 105 ? -23.540 5.356 10.125 1.00 87.56 105 SER A N 1
ATOM 832 C CA . SER A 1 105 ? -23.816 4.559 8.924 1.00 87.56 105 SER A CA 1
ATOM 833 C C . SER A 1 105 ? -22.549 4.197 8.148 1.00 87.56 105 SER A C 1
ATOM 835 O O . SER A 1 105 ? -22.442 3.069 7.675 1.00 87.56 105 SER A O 1
ATOM 837 N N . ASN A 1 106 ? -21.594 5.128 8.046 1.00 89.62 106 ASN A N 1
ATOM 838 C CA . ASN A 1 106 ? -20.445 5.012 7.141 1.00 89.62 106 ASN A CA 1
ATOM 839 C C . ASN A 1 106 ? -19.133 4.645 7.849 1.00 89.62 106 ASN A C 1
ATOM 841 O O . ASN A 1 106 ? -18.363 3.846 7.325 1.00 89.62 106 ASN A O 1
ATOM 845 N N . ILE A 1 107 ? -18.868 5.217 9.028 1.00 89.44 107 ILE A N 1
ATOM 846 C CA . ILE A 1 107 ? -17.650 4.954 9.809 1.00 89.44 107 ILE A CA 1
ATOM 847 C C . ILE A 1 107 ? -18.058 4.147 11.034 1.00 89.44 107 ILE A C 1
ATOM 849 O O . ILE A 1 107 ? -18.453 4.698 12.058 1.00 89.44 107 ILE A O 1
ATOM 853 N N . ARG A 1 108 ? -18.013 2.822 10.902 1.00 88.06 108 ARG A N 1
ATOM 854 C CA . ARG A 1 108 ? -18.413 1.898 11.963 1.00 88.06 108 ARG A CA 1
ATOM 855 C C . ARG A 1 108 ? -17.189 1.321 12.647 1.00 88.06 108 ARG A C 1
ATOM 857 O O . ARG A 1 108 ? -16.311 0.764 11.993 1.00 88.06 108 ARG A O 1
ATOM 864 N N . GLN A 1 109 ? -17.175 1.415 13.968 1.00 88.19 109 GLN A N 1
ATOM 865 C CA . GLN A 1 109 ? -16.257 0.671 14.812 1.00 88.19 109 GLN A CA 1
ATOM 866 C C . GLN A 1 109 ? -17.057 -0.427 15.508 1.00 88.19 109 GLN A C 1
ATOM 868 O O . GLN A 1 109 ? -17.966 -0.144 16.289 1.00 88.19 109 GLN A O 1
ATOM 873 N N . TYR A 1 110 ? -16.733 -1.680 15.203 1.00 92.12 110 TYR A N 1
ATOM 874 C CA . TYR A 1 110 ? -17.313 -2.817 15.903 1.00 92.12 110 TYR A CA 1
ATOM 875 C C . TYR A 1 110 ? -16.492 -3.076 17.176 1.00 92.12 110 TYR A C 1
ATOM 877 O O . TYR A 1 110 ? -15.264 -3.222 17.082 1.00 92.12 110 TYR A O 1
ATOM 885 N N . PRO A 1 111 ? -17.118 -3.033 18.366 1.00 93.12 111 PRO A N 1
ATOM 886 C CA . PRO A 1 111 ? -16.418 -3.296 19.620 1.00 93.12 111 PRO A CA 1
ATOM 887 C C . PRO A 1 111 ? -15.975 -4.766 19.717 1.00 93.12 111 PRO A C 1
ATOM 889 O O . PRO A 1 111 ? -16.231 -5.564 18.821 1.00 93.12 111 PRO A O 1
ATOM 892 N N . LEU A 1 112 ? -15.283 -5.125 20.793 1.00 92.12 112 LEU A N 1
ATOM 893 C CA . LEU A 1 112 ? -15.098 -6.514 21.225 1.00 92.12 112 LEU A CA 1
ATOM 894 C C . LEU A 1 112 ? -15.952 -6.790 22.464 1.00 92.12 112 LEU A C 1
ATOM 896 O O . LEU A 1 112 ? -16.408 -5.857 23.130 1.00 92.12 112 LEU A O 1
ATOM 900 N N . LYS A 1 113 ? -16.144 -8.069 22.799 1.00 90.56 113 LYS A N 1
ATOM 901 C CA . LYS A 1 113 ? -16.762 -8.441 24.079 1.00 90.56 113 LYS A CA 1
ATOM 902 C C . LYS A 1 113 ? -15.944 -7.859 25.232 1.00 90.56 113 LYS A C 1
ATOM 904 O O . LYS A 1 113 ? -14.717 -7.849 25.158 1.00 90.56 113 LYS A O 1
ATOM 909 N N . GLY A 1 114 ? -16.619 -7.374 26.272 1.00 88.00 114 GLY A N 1
ATOM 910 C CA . GLY A 1 114 ? -16.026 -6.739 27.455 1.00 88.00 114 GLY A CA 1
ATOM 911 C C . GLY A 1 114 ? -15.527 -5.308 27.239 1.00 88.00 114 GLY A C 1
ATOM 912 O O . GLY A 1 114 ? -14.948 -4.718 28.151 1.00 88.00 114 GLY A O 1
ATOM 913 N N . GLU A 1 115 ? -15.720 -4.726 26.054 1.00 90.88 115 GLU A N 1
ATOM 914 C CA . GLU A 1 115 ? -15.477 -3.301 25.834 1.00 90.88 115 GLU A CA 1
ATOM 915 C C . GLU A 1 115 ? -16.687 -2.454 26.198 1.00 90.88 115 GLU A C 1
ATOM 917 O O . GLU A 1 115 ? -17.814 -2.935 26.291 1.00 90.88 115 GLU A O 1
ATOM 922 N N . TYR A 1 116 ? -16.451 -1.157 26.361 1.00 91.94 116 TYR A N 1
ATOM 923 C CA . TYR A 1 116 ? -17.489 -0.213 26.736 1.00 91.94 116 TYR A CA 1
ATOM 924 C C . TYR A 1 116 ? -17.759 0.774 25.623 1.00 91.94 116 TYR A C 1
ATOM 926 O O . TYR A 1 116 ? -16.836 1.330 25.028 1.00 91.94 116 TYR A O 1
ATOM 934 N N . VAL A 1 117 ? -19.036 1.035 25.388 1.00 94.44 117 VAL A N 1
ATOM 935 C CA . VAL A 1 117 ? -19.517 1.950 24.354 1.00 94.44 117 VAL A CA 1
ATOM 936 C C . VAL A 1 117 ? -20.513 2.933 24.948 1.00 94.44 117 VAL A C 1
ATOM 938 O O . VAL A 1 117 ? -21.155 2.668 25.968 1.00 94.44 117 VAL A O 1
ATOM 941 N N . VAL A 1 118 ? -20.644 4.090 24.306 1.00 93.31 118 VAL A N 1
ATOM 942 C CA . VAL A 1 118 ? -21.694 5.052 24.651 1.00 93.31 118 VAL A CA 1
ATOM 943 C C . VAL A 1 118 ? -22.974 4.654 23.929 1.00 93.31 118 VAL A C 1
ATOM 945 O O . VAL A 1 118 ? -22.983 4.514 22.709 1.00 93.31 118 VAL A O 1
ATOM 948 N N . CYS A 1 119 ? -24.048 4.499 24.687 1.00 93.12 119 CYS A N 1
ATOM 949 C CA . CYS A 1 119 ? -25.373 4.131 24.223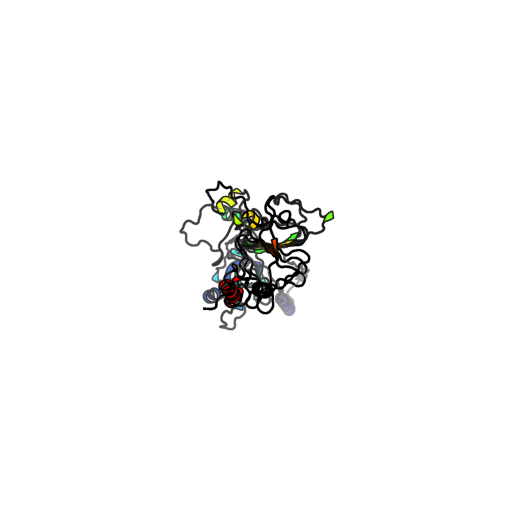 1.00 93.12 119 CYS A CA 1
ATOM 950 C C . CYS A 1 119 ? -26.317 5.328 24.280 1.00 93.12 119 CYS A C 1
ATOM 952 O O . CYS A 1 119 ? -26.228 6.167 25.178 1.00 93.12 119 CYS A O 1
ATOM 954 N N . VAL A 1 120 ? -27.234 5.394 23.322 1.00 91.25 120 VAL A N 1
ATOM 955 C CA . VAL A 1 120 ? -28.234 6.452 23.191 1.00 91.25 120 VAL A CA 1
ATOM 956 C C . VAL A 1 120 ? -29.519 5.887 22.598 1.00 91.25 120 VAL A C 1
ATOM 958 O O . VAL A 1 120 ? -29.486 4.960 21.791 1.00 91.25 120 VAL A O 1
ATOM 961 N N . ASN A 1 121 ? -30.664 6.441 22.984 1.00 88.88 121 ASN A N 1
ATOM 962 C CA . ASN A 1 121 ? -31.955 6.092 22.400 1.00 88.88 121 ASN A CA 1
ATOM 963 C C . ASN A 1 121 ? -32.459 7.251 21.540 1.00 88.88 121 ASN A C 1
ATOM 965 O O . ASN A 1 121 ? -32.714 8.321 22.074 1.00 88.88 121 ASN A O 1
ATOM 969 N N . TYR A 1 122 ? -32.628 7.047 20.237 1.00 86.25 122 TYR A N 1
ATOM 970 C CA . TYR A 1 122 ? -33.212 8.037 19.335 1.00 86.25 122 TYR A CA 1
ATOM 971 C C . TYR A 1 122 ? -34.444 7.465 18.650 1.00 86.25 122 TYR A C 1
ATOM 973 O O . TYR A 1 122 ? -34.381 6.402 18.039 1.00 86.25 122 TYR A O 1
ATOM 981 N N . LEU A 1 123 ? -35.562 8.198 18.701 1.00 84.12 123 LEU A N 1
ATOM 982 C CA . LEU A 1 123 ? -36.815 7.820 18.031 1.00 84.12 123 LEU A CA 1
ATOM 983 C C . LEU A 1 123 ? -37.308 6.409 18.419 1.00 84.12 123 LEU A C 1
ATOM 985 O O . LEU A 1 123 ? -37.873 5.692 17.595 1.00 84.12 123 LEU A O 1
ATOM 989 N N . GLY A 1 124 ? -37.065 5.996 19.667 1.00 80.12 124 GLY A N 1
ATOM 990 C CA . GLY A 1 124 ? -37.410 4.664 20.173 1.00 80.12 124 GLY A CA 1
ATOM 991 C C . GLY A 1 124 ? -36.452 3.549 19.740 1.00 80.12 124 GLY A C 1
ATOM 992 O O . GLY A 1 124 ? -36.669 2.399 20.117 1.00 80.12 124 GLY A O 1
ATOM 993 N N . MET A 1 125 ? -35.404 3.868 18.977 1.00 82.94 125 MET A N 1
ATOM 994 C CA . MET A 1 125 ? -34.353 2.939 18.572 1.00 82.94 125 MET A CA 1
ATOM 995 C C . MET A 1 125 ? -33.109 3.121 19.435 1.00 82.94 125 MET A C 1
ATOM 997 O O . MET A 1 125 ? -32.716 4.234 19.783 1.00 82.94 125 MET A O 1
ATOM 1001 N N . GLN A 1 126 ? -32.471 2.006 19.757 1.00 90.31 126 GLN A N 1
ATOM 1002 C CA . GLN A 1 126 ? -31.294 1.960 20.606 1.00 90.31 126 GLN A CA 1
ATOM 1003 C C . GLN A 1 126 ? -30.032 1.913 19.748 1.00 90.31 126 GLN A C 1
ATOM 1005 O O . GLN A 1 126 ? -29.908 1.062 18.868 1.00 90.31 126 GLN A O 1
ATOM 1010 N N . PHE A 1 127 ? -29.101 2.823 20.013 1.00 92.75 127 PHE A N 1
ATOM 1011 C CA . PHE A 1 127 ? -27.847 2.950 19.285 1.00 92.75 127 PHE A CA 1
ATOM 1012 C C . PHE A 1 127 ? -26.647 2.937 20.219 1.00 92.75 127 PHE A C 1
ATOM 1014 O O . PHE A 1 127 ? -26.708 3.485 21.318 1.00 92.75 127 PHE A O 1
ATOM 1021 N N . TYR A 1 128 ? -25.540 2.375 19.754 1.00 94.62 128 TYR A N 1
ATOM 1022 C CA . TYR A 1 128 ? -24.231 2.526 20.367 1.00 94.62 128 TYR A CA 1
ATOM 1023 C C . TYR A 1 128 ? -23.301 3.301 19.428 1.00 94.62 128 TYR A C 1
ATOM 1025 O O . TYR A 1 128 ? -23.451 3.273 18.207 1.00 94.62 128 TYR A O 1
ATOM 1033 N N . THR A 1 129 ? -22.328 4.006 19.989 1.00 92.44 129 THR A N 1
ATOM 1034 C CA . THR A 1 129 ? -21.284 4.713 19.236 1.00 92.44 129 THR A CA 1
ATOM 1035 C C . THR A 1 129 ? -19.893 4.308 19.741 1.00 92.44 129 THR A C 1
ATOM 1037 O O . THR A 1 129 ? -19.743 3.242 20.331 1.00 92.44 129 THR A O 1
ATOM 1040 N N . GLN A 1 130 ? -18.877 5.128 19.471 1.00 84.31 130 GLN A N 1
ATOM 1041 C CA . GLN A 1 130 ? -17.463 4.943 19.804 1.00 84.31 130 GLN A CA 1
ATOM 1042 C C . GLN A 1 130 ? -17.191 4.163 21.102 1.00 84.31 130 GLN A C 1
ATOM 1044 O O . GLN A 1 130 ? -17.807 4.396 22.149 1.00 84.31 130 GLN A O 1
ATOM 1049 N N . THR A 1 131 ? -16.188 3.286 21.039 1.00 90.56 131 THR A N 1
ATOM 1050 C CA . THR A 1 131 ? -15.646 2.615 22.222 1.00 90.56 131 THR A CA 1
ATOM 1051 C C . THR A 1 131 ? -14.960 3.625 23.137 1.00 90.56 131 THR A C 1
ATOM 1053 O O . THR A 1 131 ? -14.214 4.491 22.671 1.00 90.56 131 THR A O 1
ATOM 1056 N N . LEU A 1 132 ? -15.166 3.503 24.444 1.00 87.81 132 LEU A N 1
ATOM 1057 C CA . LEU A 1 132 ? -14.468 4.299 25.446 1.00 87.81 132 LEU A CA 1
ATOM 1058 C C . LEU A 1 132 ? -13.100 3.703 25.724 1.00 87.81 132 LEU A C 1
ATOM 1060 O O . LEU A 1 132 ? -13.006 2.626 26.297 1.00 87.81 132 LEU A O 1
ATOM 1064 N N . ASN A 1 133 ? -12.052 4.423 25.345 1.00 84.56 133 ASN A N 1
ATOM 1065 C CA . ASN A 1 133 ? -10.672 4.000 25.523 1.00 84.56 133 ASN A CA 1
ATOM 1066 C C . ASN A 1 133 ? -10.222 4.148 26.989 1.00 84.56 133 ASN A C 1
ATOM 1068 O O . ASN A 1 133 ? -9.739 5.208 27.385 1.00 84.56 133 ASN A O 1
ATOM 1072 N N . PHE A 1 134 ? -10.415 3.107 27.797 1.00 77.12 134 PHE A N 1
ATOM 1073 C CA . PHE A 1 134 ? -10.032 3.093 29.208 1.00 77.12 134 PHE A CA 1
ATOM 1074 C C . PHE A 1 134 ? -8.576 2.696 29.416 1.00 77.12 134 PHE A C 1
ATOM 1076 O O . PHE A 1 134 ? -7.959 3.197 30.354 1.00 77.12 134 PHE A O 1
ATOM 1083 N N . ILE A 1 135 ? -8.042 1.817 28.558 1.00 75.06 135 ILE A N 1
ATOM 1084 C CA . ILE A 1 135 ? -6.703 1.248 28.738 1.00 75.06 135 ILE A CA 1
ATOM 1085 C C . ILE A 1 135 ? -5.658 1.727 27.718 1.00 75.06 135 ILE A C 1
ATOM 1087 O O . ILE A 1 135 ? -4.518 1.275 27.718 1.00 75.06 135 ILE A O 1
ATOM 1091 N N . SER A 1 136 ? -6.025 2.634 26.813 1.00 75.62 136 SER A N 1
ATOM 1092 C CA . SER A 1 136 ? -5.120 3.192 25.794 1.00 75.62 136 SER A CA 1
ATOM 1093 C C . SER A 1 136 ? -4.396 2.168 24.910 1.00 75.62 136 SER A C 1
ATOM 1095 O O . SER A 1 136 ? -3.444 2.517 24.219 1.00 75.62 136 SER A O 1
ATOM 1097 N N . HIS A 1 137 ? -4.876 0.924 24.861 1.00 81.62 137 HIS A N 1
ATOM 1098 C CA . HIS A 1 137 ? -4.274 -0.142 24.073 1.00 81.62 137 HIS A CA 1
ATOM 1099 C C . HIS A 1 137 ? -5.062 -0.352 22.777 1.00 81.62 137 HIS A C 1
ATOM 1101 O O . HIS A 1 137 ? -6.278 -0.537 22.782 1.00 81.62 137 HIS A O 1
ATOM 1107 N N . ILE A 1 138 ? -4.363 -0.342 21.638 1.00 84.50 138 ILE A N 1
ATOM 1108 C CA . ILE A 1 138 ? -5.020 -0.329 20.324 1.00 84.50 138 ILE A CA 1
ATOM 1109 C C . ILE A 1 138 ? -5.579 -1.694 19.902 1.00 84.50 138 ILE A C 1
ATOM 1111 O O . ILE A 1 138 ? -6.636 -1.760 19.282 1.00 84.50 138 ILE A O 1
ATOM 1115 N N . ASN A 1 139 ? -4.895 -2.795 20.236 1.00 87.06 139 ASN A N 1
ATOM 1116 C CA . ASN A 1 139 ? -5.365 -4.146 19.915 1.00 87.06 139 ASN A CA 1
ATOM 1117 C C . ASN A 1 139 ? -6.677 -4.488 20.651 1.00 87.06 139 ASN A C 1
ATOM 1119 O O . ASN A 1 139 ? -7.663 -4.893 20.037 1.00 87.06 139 ASN A O 1
ATOM 1123 N N . THR A 1 140 ? -6.718 -4.276 21.965 1.00 83.50 140 THR A N 1
ATOM 1124 C CA . THR A 1 140 ? -7.856 -4.605 22.828 1.00 83.50 140 THR A CA 1
ATOM 1125 C C . THR A 1 140 ? -8.040 -3.511 23.861 1.00 83.50 140 THR A C 1
ATOM 1127 O O . THR A 1 140 ? -7.061 -3.080 24.451 1.00 83.50 140 THR A O 1
ATOM 1130 N N . ASN A 1 141 ? -9.283 -3.132 24.140 1.00 83.69 141 ASN A N 1
ATOM 1131 C CA . ASN A 1 141 ? -9.634 -2.240 25.240 1.00 83.69 141 ASN A CA 1
ATOM 1132 C C . ASN A 1 141 ? -10.719 -2.864 26.150 1.00 83.69 141 ASN A C 1
ATOM 1134 O O . ASN A 1 141 ? -11.492 -2.182 26.818 1.00 83.69 141 ASN A O 1
ATOM 1138 N N . SER A 1 142 ? -10.784 -4.199 26.156 1.00 84.12 142 SER A N 1
ATOM 1139 C CA . SER A 1 142 ? -11.744 -4.979 26.937 1.00 84.12 142 SER A CA 1
ATOM 1140 C C . SER A 1 142 ? -11.364 -5.045 28.413 1.00 84.12 142 SER A C 1
ATOM 1142 O O . SER A 1 142 ? -10.255 -5.460 28.755 1.00 84.12 142 SER A O 1
ATOM 1144 N N . VAL A 1 143 ? -12.329 -4.741 29.279 1.00 80.62 143 VAL A N 1
ATOM 1145 C CA . VAL A 1 143 ? -12.237 -4.825 30.742 1.00 80.62 143 VAL A CA 1
ATOM 1146 C C . VAL A 1 143 ? -13.538 -5.461 31.255 1.00 80.62 143 VAL A C 1
ATOM 1148 O O . VAL A 1 143 ? -14.401 -4.751 31.756 1.00 80.62 143 VAL A O 1
ATOM 1151 N N . PRO A 1 144 ? -13.737 -6.778 31.074 1.00 81.06 144 PRO A N 1
ATOM 1152 C CA . PRO A 1 144 ? -15.029 -7.404 31.337 1.00 81.06 144 PRO A CA 1
ATOM 1153 C C . PRO A 1 144 ? -15.418 -7.352 32.818 1.00 81.06 144 PRO A C 1
ATOM 1155 O O . PRO A 1 144 ? -14.561 -7.428 33.701 1.00 81.06 144 PRO A O 1
ATOM 1158 N N . GLY A 1 145 ? -16.722 -7.281 33.079 1.00 74.12 145 GLY A N 1
ATOM 1159 C CA . GLY A 1 145 ? -17.314 -7.453 34.404 1.00 74.12 145 GLY A CA 1
ATOM 1160 C C . GLY A 1 145 ? -17.622 -6.169 35.176 1.00 74.12 145 GLY A C 1
ATOM 1161 O O . GLY A 1 145 ? -18.258 -6.254 36.223 1.00 74.12 145 GLY A O 1
ATOM 1162 N N . LEU A 1 146 ? -17.265 -4.972 34.689 1.00 72.19 146 LEU A N 1
ATOM 1163 C CA . LEU A 1 146 ? -17.588 -3.717 35.394 1.00 72.19 146 LEU A CA 1
ATOM 1164 C C . LEU A 1 146 ? -19.105 -3.460 35.477 1.00 72.19 146 LEU A C 1
ATOM 1166 O O . LEU A 1 146 ? -19.565 -2.786 36.396 1.00 72.19 146 LEU A O 1
ATOM 1170 N N . SER A 1 147 ? -19.886 -3.983 34.526 1.00 66.38 147 SER A N 1
ATOM 1171 C CA . SER A 1 147 ? -21.353 -3.856 34.511 1.00 66.38 147 SER A CA 1
ATOM 1172 C C . SER A 1 147 ? -22.078 -4.809 35.471 1.00 66.38 147 SER A C 1
ATOM 1174 O O . SER A 1 147 ? -23.296 -4.704 35.631 1.00 66.38 147 SER A O 1
ATOM 1176 N N . ASP A 1 148 ? -21.345 -5.725 36.107 1.00 67.19 148 ASP A N 1
ATOM 1177 C CA . ASP A 1 148 ? -21.861 -6.706 37.071 1.00 67.19 148 ASP A CA 1
ATOM 1178 C C . ASP A 1 148 ? -21.454 -6.384 38.523 1.00 67.19 148 ASP A C 1
ATOM 1180 O O . ASP A 1 148 ? -21.888 -7.035 39.473 1.00 67.19 148 ASP A O 1
ATOM 1184 N N . VAL A 1 149 ? -20.625 -5.351 38.730 1.00 62.72 149 VAL A N 1
ATOM 1185 C CA . VAL A 1 149 ? -20.218 -4.924 40.075 1.00 62.72 149 VAL A CA 1
ATOM 1186 C C . VAL A 1 149 ? -21.316 -4.049 40.687 1.00 62.72 149 VAL A C 1
ATOM 1188 O O . VAL A 1 149 ? -21.542 -2.915 40.264 1.00 62.72 149 VAL A O 1
ATOM 1191 N N . ILE A 1 150 ? -21.985 -4.594 41.706 1.00 48.12 150 ILE A N 1
ATOM 1192 C CA . ILE A 1 150 ? -23.157 -4.011 42.389 1.00 48.12 150 ILE A CA 1
ATOM 1193 C C . ILE A 1 150 ? -22.808 -2.798 43.280 1.00 48.12 150 ILE A C 1
ATOM 1195 O O . ILE A 1 150 ? -23.691 -2.031 43.658 1.00 48.12 150 ILE A O 1
ATOM 1199 N N . ASP A 1 151 ? -21.528 -2.540 43.557 1.00 48.56 151 ASP A N 1
ATOM 1200 C CA . ASP A 1 151 ? -21.086 -1.387 44.343 1.00 48.56 151 ASP A CA 1
ATOM 1201 C C . ASP A 1 151 ? -20.034 -0.570 43.593 1.00 48.56 151 ASP A C 1
ATOM 1203 O O . ASP A 1 151 ? -19.128 -1.112 42.964 1.00 48.56 151 ASP A O 1
ATOM 1207 N N . LYS A 1 152 ? -20.201 0.759 43.648 1.00 47.44 152 LYS A N 1
ATOM 1208 C CA . LYS A 1 152 ? -19.424 1.784 42.928 1.00 47.44 152 LYS A CA 1
ATOM 1209 C C . LYS A 1 152 ? -17.964 1.354 42.724 1.00 47.44 152 LYS A C 1
ATOM 1211 O O . LYS A 1 152 ? -17.288 1.132 43.730 1.00 47.44 152 LYS A O 1
ATOM 1216 N N . PRO A 1 153 ? -17.458 1.306 41.479 1.00 48.06 153 PRO A N 1
ATOM 1217 C CA . PRO A 1 153 ? -16.077 0.927 41.243 1.00 48.06 153 PRO A CA 1
ATOM 1218 C C . PRO A 1 153 ? -15.164 1.897 41.993 1.00 48.06 153 PRO A C 1
ATOM 1220 O O . PRO A 1 153 ? -15.209 3.111 41.773 1.00 48.06 153 PRO A O 1
ATOM 1223 N N . ASP A 1 154 ? -14.373 1.362 42.920 1.00 48.81 154 ASP A N 1
ATOM 1224 C CA . ASP A 1 154 ? -13.258 2.082 43.518 1.00 48.81 154 ASP A CA 1
ATOM 1225 C C . ASP A 1 154 ? -12.338 2.524 42.363 1.00 48.81 154 ASP A C 1
ATOM 1227 O O . ASP A 1 154 ? -11.979 1.683 41.531 1.00 48.81 154 ASP A O 1
ATOM 1231 N N . PRO A 1 155 ? -11.959 3.812 42.248 1.00 50.12 155 PRO A N 1
ATOM 1232 C CA . PRO A 1 155 ? -11.007 4.271 41.238 1.00 50.12 155 PRO A CA 1
ATOM 1233 C C . PRO A 1 155 ? -9.729 3.416 41.158 1.00 50.12 155 PRO A C 1
ATOM 1235 O O . PRO A 1 155 ? -9.131 3.316 40.088 1.00 50.12 155 PRO A O 1
ATOM 1238 N N . GLY A 1 156 ? -9.332 2.758 42.257 1.00 49.22 156 GLY A N 1
ATOM 1239 C CA . GLY A 1 156 ? -8.201 1.825 42.298 1.00 49.22 156 GLY A CA 1
ATOM 1240 C C . GLY A 1 156 ? -8.413 0.481 41.576 1.00 49.22 156 GLY A C 1
ATOM 1241 O O . GLY A 1 156 ? -7.430 -0.158 41.195 1.00 49.22 156 GLY A O 1
ATOM 1242 N N . ILE A 1 157 ? -9.656 0.049 41.320 1.00 52.00 157 ILE A N 1
ATOM 1243 C CA . ILE A 1 157 ? -9.950 -1.213 40.606 1.00 52.00 157 ILE A CA 1
ATOM 1244 C C . ILE A 1 157 ? -9.450 -1.149 39.166 1.00 52.00 157 ILE A C 1
ATOM 1246 O O . ILE A 1 157 ? -8.874 -2.122 38.693 1.00 52.00 157 ILE A O 1
ATOM 1250 N N . PHE A 1 158 ? -9.578 -0.002 38.493 1.00 46.16 158 PHE A N 1
ATOM 1251 C CA . PHE A 1 158 ? -9.051 0.165 37.137 1.00 46.16 158 PHE A CA 1
ATOM 1252 C C . PHE A 1 158 ? -7.536 -0.048 37.090 1.00 46.16 158 PHE A C 1
ATOM 1254 O O . PHE A 1 158 ? -7.053 -0.743 36.204 1.00 46.16 158 PHE A O 1
ATOM 1261 N N . SER A 1 159 ? -6.796 0.467 38.080 1.00 44.34 159 SER A N 1
ATOM 1262 C CA . SER A 1 159 ? -5.344 0.267 38.192 1.00 44.34 159 SER A CA 1
ATOM 1263 C C . SER A 1 159 ? -4.977 -1.184 38.531 1.00 44.34 159 SER A C 1
ATOM 1265 O O . SER A 1 159 ? -3.954 -1.684 38.068 1.00 44.34 159 SER A O 1
ATOM 1267 N N . THR A 1 160 ? -5.807 -1.875 39.315 1.00 45.91 160 THR A N 1
ATOM 1268 C CA . THR A 1 160 ? -5.535 -3.254 39.745 1.00 45.91 160 THR A CA 1
ATOM 1269 C C . THR A 1 160 ? -5.908 -4.264 38.648 1.00 45.91 160 THR A C 1
ATOM 1271 O O . THR A 1 160 ? -5.133 -5.173 38.363 1.00 45.91 160 THR A O 1
ATOM 1274 N N . MET A 1 161 ? -7.034 -4.073 37.947 1.00 44.47 161 MET A N 1
ATOM 1275 C CA . MET A 1 161 ? -7.407 -4.850 36.752 1.00 44.47 161 MET A CA 1
ATOM 1276 C C . MET A 1 161 ? -6.383 -4.673 35.632 1.00 44.47 161 MET A C 1
ATOM 1278 O O . MET A 1 161 ? -6.047 -5.649 34.967 1.00 44.47 161 MET A O 1
ATOM 1282 N N . TYR A 1 162 ? -5.822 -3.468 35.486 1.00 44.50 162 TYR A N 1
ATOM 1283 C CA . TYR A 1 162 ? -4.666 -3.233 34.623 1.00 44.50 162 TYR A CA 1
ATOM 1284 C C . TYR A 1 162 ? -3.494 -4.153 34.973 1.00 44.50 162 TYR A C 1
ATOM 1286 O O . TYR A 1 162 ? -2.987 -4.838 34.093 1.00 44.50 162 TYR A O 1
ATOM 1294 N N . SER A 1 163 ? -3.111 -4.247 36.253 1.00 43.41 163 SER A N 1
ATOM 1295 C CA . SER A 1 163 ? -2.011 -5.131 36.661 1.00 43.41 163 SER A CA 1
ATOM 1296 C C . SER A 1 163 ? -2.310 -6.623 36.471 1.00 43.41 163 SER A C 1
ATOM 1298 O O . SER A 1 163 ? -1.389 -7.388 36.208 1.00 43.41 163 SER A O 1
ATOM 1300 N N . PHE A 1 164 ? -3.575 -7.056 36.534 1.00 41.91 164 PHE A N 1
ATOM 1301 C CA . PHE A 1 164 ? -3.960 -8.450 36.256 1.00 41.91 164 PHE A CA 1
ATOM 1302 C C . PHE A 1 164 ? -3.988 -8.789 34.760 1.00 41.91 164 PHE A C 1
ATOM 1304 O O . PHE A 1 164 ? -3.763 -9.934 34.384 1.00 41.91 164 PHE A O 1
ATOM 1311 N N . ILE A 1 165 ? -4.258 -7.804 33.902 1.00 46.69 165 ILE A N 1
ATOM 1312 C CA . ILE A 1 165 ? -4.186 -7.942 32.442 1.00 46.69 165 ILE A CA 1
ATOM 1313 C C . ILE A 1 165 ? -2.726 -7.842 31.953 1.00 46.69 165 ILE A C 1
ATOM 1315 O O . ILE A 1 165 ? -2.371 -8.469 30.951 1.00 46.69 165 ILE A O 1
ATOM 1319 N N . ASP A 1 166 ? -1.887 -7.086 32.669 1.00 41.06 166 ASP A N 1
ATOM 1320 C CA . ASP A 1 166 ? -0.492 -6.819 32.320 1.00 41.06 166 ASP A CA 1
ATOM 1321 C C . ASP A 1 166 ? 0.507 -7.850 32.887 1.00 41.06 166 ASP A C 1
ATOM 1323 O O . ASP A 1 166 ? 1.467 -8.199 32.195 1.00 41.06 166 ASP A O 1
ATOM 1327 N N . SER A 1 167 ? 0.256 -8.428 34.073 1.00 39.25 167 SER A N 1
ATOM 1328 C CA . SER A 1 167 ? 1.127 -9.448 34.693 1.00 39.25 167 SER A CA 1
ATOM 1329 C C . SER A 1 167 ? 1.072 -10.785 33.945 1.00 39.25 167 SER A C 1
ATOM 1331 O O . SER A 1 167 ? 0.277 -11.674 34.233 1.00 39.25 167 SER A O 1
ATOM 1333 N N . GLY A 1 168 ? 1.928 -10.923 32.934 1.00 45.88 168 GLY A N 1
ATOM 1334 C CA . GLY A 1 168 ? 2.108 -12.151 32.170 1.00 45.88 168 GLY A CA 1
ATOM 1335 C C . GLY A 1 168 ? 2.688 -13.301 32.991 1.00 45.88 168 GLY A C 1
ATOM 1336 O O . GLY A 1 168 ? 3.866 -13.614 32.841 1.00 45.88 168 GLY A O 1
ATOM 1337 N N . GLU A 1 169 ? 1.866 -13.986 33.784 1.00 36.44 169 GLU A N 1
ATOM 1338 C CA . GLU A 1 169 ? 2.217 -15.313 34.287 1.00 36.44 169 GLU A CA 1
ATOM 1339 C C . GLU A 1 169 ? 1.390 -16.425 33.627 1.00 36.44 169 GLU A C 1
ATOM 1341 O O . GLU A 1 169 ? 0.182 -16.552 33.803 1.00 36.44 169 GLU A O 1
ATOM 1346 N N . GLU A 1 170 ? 2.160 -17.240 32.901 1.00 30.62 170 GLU A N 1
ATOM 1347 C CA . GLU A 1 170 ? 1.907 -18.533 32.266 1.00 30.62 170 GLU A CA 1
ATOM 1348 C C . GLU A 1 170 ? 1.136 -18.561 30.922 1.00 30.62 170 GLU A C 1
ATOM 1350 O O . GLU A 1 170 ? 0.052 -17.988 30.795 1.00 30.62 170 GLU A O 1
ATOM 1355 N N . PRO A 1 171 ? 1.673 -19.275 29.896 1.00 32.78 171 PRO A N 1
ATOM 1356 C CA . PRO A 1 171 ? 0.882 -19.667 28.727 1.00 32.78 171 PRO A CA 1
ATOM 1357 C C . PRO A 1 171 ? -0.354 -20.424 29.221 1.00 32.78 171 PRO A C 1
ATOM 1359 O O . PRO A 1 171 ? -0.248 -21.101 30.249 1.00 32.78 171 PRO A O 1
ATOM 1362 N N . PRO A 1 172 ? -1.509 -20.326 28.536 1.00 34.75 172 PRO A N 1
ATOM 1363 C CA . PRO A 1 172 ? -2.745 -20.913 29.025 1.00 34.75 172 PRO A CA 1
ATOM 1364 C C . PRO A 1 172 ? -2.509 -22.401 29.283 1.00 34.75 172 PRO A C 1
ATOM 1366 O O . PRO A 1 172 ? -2.369 -23.195 28.353 1.00 34.75 172 PRO A O 1
ATOM 1369 N N . ARG A 1 173 ? -2.413 -22.766 30.567 1.00 30.09 173 ARG A N 1
ATOM 1370 C CA . ARG A 1 173 ? -2.556 -24.150 30.992 1.00 30.09 173 ARG A CA 1
ATOM 1371 C C . ARG A 1 173 ? -3.931 -24.569 30.510 1.00 30.09 173 ARG A C 1
ATOM 1373 O O . ARG A 1 173 ? -4.922 -23.910 30.827 1.00 30.09 173 ARG A O 1
ATOM 1380 N N . GLU A 1 174 ? -3.961 -25.630 29.714 1.00 38.53 174 GLU A N 1
ATOM 1381 C CA . GLU A 1 174 ? -5.199 -26.319 29.396 1.00 38.53 174 GLU A CA 1
ATOM 1382 C C . GLU A 1 174 ? -5.971 -26.574 30.703 1.00 38.53 174 GLU A C 1
ATOM 1384 O O . GLU A 1 174 ? -5.406 -27.024 31.702 1.00 38.53 174 GLU A O 1
ATOM 1389 N N . GLU A 1 175 ? -7.265 -26.252 30.643 1.00 42.41 175 GLU A N 1
ATOM 1390 C CA . GLU A 1 175 ? -8.328 -26.601 31.590 1.00 42.41 175 GLU A CA 1
ATOM 1391 C C . GLU A 1 175 ? -8.485 -25.739 32.859 1.00 42.41 175 GLU A C 1
ATOM 1393 O O . GLU A 1 175 ? -8.101 -26.117 33.967 1.00 42.41 175 GLU A O 1
ATOM 1398 N N . LYS A 1 176 ? -9.245 -24.642 32.704 1.00 36.56 176 LYS A N 1
ATOM 1399 C CA . LYS A 1 176 ? -10.482 -24.399 33.474 1.00 36.56 176 LYS A CA 1
ATOM 1400 C C . LYS A 1 176 ? -11.561 -23.805 32.557 1.00 36.56 176 LYS A C 1
ATOM 1402 O O . LYS A 1 176 ? -11.271 -22.904 31.776 1.00 36.56 176 LYS A O 1
ATOM 1407 N N . GLU A 1 177 ? -12.773 -24.351 32.650 1.00 42.78 177 GLU A N 1
ATOM 1408 C CA . GLU A 1 177 ? -13.993 -23.880 31.978 1.00 42.78 177 GLU A CA 1
ATOM 1409 C C . GLU A 1 177 ? -14.228 -22.378 32.262 1.00 42.78 177 GLU A C 1
ATOM 1411 O O . GLU A 1 177 ? -14.017 -21.926 33.387 1.00 42.78 177 GLU A O 1
ATOM 1416 N N . ASP A 1 178 ? -14.633 -21.633 31.226 1.00 43.12 178 ASP A N 1
ATOM 1417 C CA . ASP A 1 178 ? -14.851 -20.173 31.157 1.00 43.12 178 ASP A CA 1
ATOM 1418 C C . ASP A 1 178 ? -13.613 -19.255 31.091 1.00 43.12 178 ASP A C 1
ATOM 1420 O O . ASP A 1 178 ? -13.510 -18.236 31.780 1.00 43.12 178 ASP A O 1
ATOM 1424 N N . THR A 1 179 ? -12.684 -19.516 30.163 1.00 58.56 179 THR A N 1
ATOM 1425 C CA . THR A 1 179 ? -11.796 -18.443 29.681 1.00 58.56 179 THR A CA 1
ATOM 1426 C C . THR A 1 179 ? -12.613 -17.440 28.864 1.00 58.56 179 THR A C 1
ATOM 1428 O O . THR A 1 179 ? -13.017 -17.736 27.738 1.00 58.56 179 THR A O 1
ATOM 1431 N N . PHE A 1 180 ? -12.855 -16.254 29.424 1.00 68.88 180 PHE A N 1
ATOM 1432 C CA . PHE A 1 180 ? -13.494 -15.133 28.732 1.00 68.88 180 PHE A CA 1
ATOM 1433 C C . PHE A 1 180 ? -12.880 -14.912 27.337 1.00 68.88 180 PHE A C 1
ATOM 1435 O O . PHE A 1 180 ? -11.680 -14.656 27.207 1.00 68.88 180 PHE A O 1
ATOM 1442 N N . SER A 1 181 ? -13.710 -15.005 26.294 1.00 82.88 181 SER A N 1
ATOM 1443 C CA . SER A 1 181 ? -13.303 -14.785 24.904 1.00 82.88 181 SER A CA 1
ATOM 1444 C C . SER A 1 181 ? -13.686 -13.381 24.437 1.00 82.88 181 SER A C 1
ATOM 1446 O O . SER A 1 181 ? -14.814 -12.932 24.636 1.00 82.88 181 SER A O 1
ATOM 1448 N N . LEU A 1 182 ? -12.758 -12.705 23.756 1.00 83.88 182 LEU A N 1
ATOM 1449 C CA . LEU A 1 182 ? -12.970 -11.375 23.165 1.00 83.88 182 LEU A CA 1
ATOM 1450 C C . LEU A 1 182 ? -13.871 -11.415 21.918 1.00 83.88 182 LEU A C 1
ATOM 1452 O O . LEU A 1 182 ? -14.368 -10.376 21.478 1.00 83.88 182 LEU A O 1
ATOM 1456 N N . GLY A 1 183 ? -14.074 -12.605 21.352 1.00 80.94 183 GLY A N 1
ATOM 1457 C CA . GLY A 1 183 ? -14.847 -12.852 20.142 1.00 80.94 183 GLY A CA 1
ATOM 1458 C C . GLY A 1 183 ? -14.362 -14.106 19.411 1.00 80.94 183 GLY A C 1
ATOM 1459 O O . GLY A 1 183 ? -13.362 -14.710 19.783 1.00 80.94 183 GLY A O 1
ATOM 1460 N N . GLU A 1 184 ? -15.066 -14.491 18.348 1.00 81.38 184 GLU A N 1
ATOM 1461 C CA . GLU A 1 184 ? -14.713 -15.667 17.537 1.00 81.38 184 GLU A CA 1
ATOM 1462 C C . GLU A 1 184 ? -13.499 -15.409 16.626 1.00 81.38 184 GLU A C 1
ATOM 1464 O O . GLU A 1 184 ? -12.599 -16.236 16.521 1.00 81.38 184 GLU A O 1
ATOM 1469 N N . PHE A 1 185 ? -13.444 -14.228 16.004 1.00 82.88 185 PHE A N 1
ATOM 1470 C CA . PHE A 1 185 ? -12.434 -13.874 14.995 1.00 82.88 185 PHE A CA 1
ATOM 1471 C C . PHE A 1 185 ? -11.253 -13.069 15.547 1.00 82.88 185 PHE A C 1
ATOM 1473 O O . PHE A 1 185 ? -10.423 -12.584 14.777 1.00 82.88 185 PHE A O 1
ATOM 1480 N N . PHE A 1 186 ? -11.195 -12.854 16.864 1.00 87.06 186 PHE A N 1
ATOM 1481 C CA . PHE A 1 186 ? -10.218 -11.958 17.471 1.00 87.06 186 PHE A CA 1
ATOM 1482 C C . PHE A 1 186 ? -9.468 -12.624 18.618 1.00 87.06 186 PHE A C 1
ATOM 1484 O O . PHE A 1 186 ? -10.043 -12.974 19.647 1.00 87.06 186 PHE A O 1
ATOM 1491 N N . THR A 1 187 ? -8.148 -12.701 18.470 1.00 83.94 187 THR A N 1
ATOM 1492 C CA . THR A 1 187 ? -7.228 -13.092 19.536 1.00 83.94 187 THR A CA 1
ATOM 1493 C C . THR A 1 187 ? -6.371 -11.894 19.910 1.00 83.94 187 THR A C 1
ATOM 1495 O O . THR A 1 187 ? -5.875 -11.169 19.045 1.00 83.94 187 THR A O 1
ATOM 1498 N N . ARG A 1 188 ? -6.195 -11.683 21.216 1.00 80.38 188 ARG A N 1
ATOM 1499 C CA . ARG A 1 188 ? -5.340 -10.615 21.729 1.00 80.38 188 ARG A CA 1
ATOM 1500 C C . ARG A 1 188 ? -3.913 -10.801 21.214 1.00 80.38 188 ARG A C 1
ATOM 1502 O O . ARG A 1 188 ? -3.323 -11.859 21.402 1.00 80.38 188 ARG A O 1
ATOM 1509 N N . ASN A 1 189 ? -3.352 -9.743 20.642 1.00 78.56 189 ASN A N 1
ATOM 1510 C CA . ASN A 1 189 ? -1.957 -9.668 20.242 1.00 78.56 189 ASN A CA 1
ATOM 1511 C C . ASN A 1 189 ? -1.299 -8.460 20.925 1.00 78.56 189 ASN A C 1
ATOM 1513 O O . ASN A 1 189 ? -1.583 -7.309 20.590 1.00 78.56 189 ASN A O 1
ATOM 1517 N N . ARG A 1 190 ? -0.418 -8.743 21.891 1.00 73.69 190 ARG A N 1
ATOM 1518 C CA . ARG A 1 190 ? 0.292 -7.728 22.692 1.00 73.69 190 ARG A CA 1
ATOM 1519 C C . ARG A 1 190 ? 1.453 -7.066 21.941 1.00 73.69 190 ARG A C 1
ATOM 1521 O O . ARG A 1 190 ? 2.027 -6.102 22.431 1.00 73.69 190 ARG A O 1
ATOM 1528 N N . LEU A 1 191 ? 1.810 -7.583 20.768 1.00 75.94 191 LEU A N 1
ATOM 1529 C CA . LEU A 1 191 ? 2.868 -7.027 19.925 1.00 75.94 191 LEU A CA 1
ATOM 1530 C C . LEU A 1 191 ? 2.374 -5.809 19.133 1.00 75.94 191 LEU A C 1
ATOM 1532 O O . LEU A 1 191 ? 3.180 -5.000 18.684 1.00 75.94 191 LEU A O 1
ATOM 1536 N N . ILE A 1 192 ? 1.052 -5.661 18.987 1.00 83.75 192 ILE A N 1
ATOM 1537 C CA . ILE A 1 192 ? 0.437 -4.538 18.283 1.00 83.75 192 ILE A CA 1
ATOM 1538 C C . ILE A 1 192 ? 0.282 -3.359 19.244 1.00 83.75 192 ILE A C 1
ATOM 1540 O O . ILE A 1 192 ? -0.566 -3.374 20.141 1.00 83.75 192 ILE A O 1
ATOM 1544 N N . ARG A 1 193 ? 1.074 -2.318 19.002 1.00 83.31 193 ARG A N 1
ATOM 1545 C CA . ARG A 1 193 ? 1.228 -1.139 19.857 1.00 83.31 193 ARG A CA 1
ATOM 1546 C C . ARG A 1 193 ? 0.654 0.119 19.227 1.00 83.31 193 ARG A C 1
ATOM 1548 O O . ARG A 1 193 ? 0.499 0.228 18.006 1.00 83.31 193 ARG A O 1
ATOM 1555 N N . GLN A 1 194 ? 0.367 1.088 20.092 1.00 86.31 194 GLN A N 1
ATOM 1556 C CA . GLN A 1 194 ? -0.045 2.420 19.677 1.00 86.31 194 GLN A CA 1
ATOM 1557 C C . GLN A 1 194 ? 1.108 3.130 18.966 1.00 86.31 194 GLN A C 1
ATOM 1559 O O . GLN A 1 194 ? 2.239 3.151 19.449 1.00 86.31 194 GLN A O 1
ATOM 1564 N N . LEU A 1 195 ? 0.807 3.738 17.823 1.00 88.69 195 LEU A N 1
ATOM 1565 C CA . LEU A 1 195 ? 1.754 4.575 17.102 1.00 88.69 195 LEU A CA 1
ATOM 1566 C C . LEU A 1 195 ? 2.181 5.785 17.941 1.00 88.69 195 LEU A C 1
ATOM 1568 O O . LEU A 1 195 ? 1.324 6.433 18.547 1.00 88.69 195 LEU A O 1
ATOM 1572 N N . LYS A 1 196 ? 3.479 6.112 17.933 1.00 86.38 196 LYS A N 1
ATOM 1573 C CA . LYS A 1 196 ? 4.009 7.322 18.567 1.00 86.38 196 LYS A CA 1
ATOM 1574 C C . LYS A 1 196 ? 3.300 8.559 17.992 1.00 86.38 196 LYS A C 1
ATOM 1576 O O . LYS A 1 196 ? 3.371 8.774 16.782 1.00 86.38 196 LYS A O 1
ATOM 1581 N N . PRO A 1 197 ? 2.601 9.351 18.821 1.00 86.06 197 PRO A N 1
ATOM 1582 C CA . PRO A 1 197 ? 1.926 10.551 18.353 1.00 86.06 197 PRO A CA 1
ATOM 1583 C C . PRO A 1 197 ? 2.902 11.725 18.262 1.00 86.06 197 PRO A C 1
ATOM 1585 O O . PRO A 1 197 ? 3.764 11.890 19.125 1.00 86.06 197 PRO A O 1
ATOM 1588 N N . TYR A 1 198 ? 2.697 12.582 17.268 1.00 84.62 198 TYR A N 1
ATOM 1589 C CA . TYR A 1 198 ? 3.366 13.874 17.146 1.00 84.62 198 TYR A CA 1
ATOM 1590 C C . TYR A 1 198 ? 2.334 15.000 17.103 1.00 84.62 198 TYR A C 1
ATOM 1592 O O . TYR A 1 198 ? 1.143 14.783 16.856 1.00 84.62 198 TYR A O 1
ATOM 1600 N N . GLU A 1 199 ? 2.774 16.224 17.387 1.00 82.62 199 GLU A N 1
ATOM 1601 C CA . GLU A 1 199 ? 1.882 17.379 17.409 1.00 82.62 199 GLU A CA 1
ATOM 1602 C C . GLU A 1 199 ? 1.220 17.590 16.039 1.00 82.62 199 GLU A C 1
ATOM 1604 O O . GLU A 1 199 ? 1.879 17.633 15.003 1.00 82.62 199 GLU A O 1
ATOM 1609 N N . GLY A 1 200 ? -0.110 17.706 16.035 1.00 85.94 200 GLY A N 1
ATOM 1610 C CA . GLY A 1 200 ? -0.894 17.890 14.812 1.00 85.94 200 GLY A CA 1
ATOM 1611 C C . GLY A 1 200 ? -1.170 16.617 14.004 1.00 85.94 200 GLY A C 1
ATOM 1612 O O . GLY A 1 200 ? -1.895 16.704 13.012 1.00 85.94 200 GLY A O 1
ATOM 1613 N N . ASP A 1 201 ? -0.667 15.449 14.422 1.00 91.00 201 ASP A N 1
ATOM 1614 C CA . ASP A 1 201 ? -0.978 14.182 13.759 1.00 91.00 201 ASP A CA 1
ATOM 1615 C C . ASP A 1 201 ? -2.474 13.842 13.835 1.00 91.00 201 ASP A C 1
ATOM 1617 O O . ASP A 1 201 ? -3.135 13.981 14.867 1.00 91.00 201 ASP A O 1
ATOM 1621 N N . ILE A 1 202 ? -2.982 13.259 12.752 1.00 95.06 202 ILE A N 1
ATOM 1622 C CA . ILE A 1 202 ? -4.243 12.521 12.738 1.00 95.06 202 ILE A CA 1
ATOM 1623 C C . ILE A 1 202 ? -3.916 11.074 12.382 1.00 95.06 202 ILE A C 1
ATOM 1625 O O . ILE A 1 202 ? -3.443 10.786 11.283 1.00 95.06 202 ILE A O 1
ATOM 1629 N N . THR A 1 203 ? -4.184 10.151 13.308 1.00 94.38 203 THR A N 1
ATOM 1630 C CA . THR A 1 203 ? -3.928 8.719 13.109 1.00 94.38 203 THR A CA 1
ATOM 1631 C C . THR A 1 203 ? -5.222 7.916 13.154 1.00 94.38 203 THR A C 1
ATOM 1633 O O . THR A 1 203 ? -6.082 8.126 14.007 1.00 94.38 203 THR A O 1
ATOM 1636 N N . ILE A 1 204 ? -5.352 6.972 12.227 1.00 94.62 204 ILE A N 1
ATOM 1637 C CA . ILE A 1 204 ? -6.384 5.937 12.221 1.00 94.62 204 ILE A CA 1
ATOM 1638 C C . ILE A 1 204 ? -5.649 4.616 12.378 1.00 94.62 204 ILE A C 1
ATOM 1640 O O . ILE A 1 204 ? -4.857 4.244 11.514 1.00 94.62 204 ILE A O 1
ATOM 1644 N N . GLN A 1 205 ? -5.881 3.924 13.489 1.00 93.25 205 GLN A N 1
ATOM 1645 C CA . GLN A 1 205 ? -5.154 2.707 13.838 1.00 93.25 205 GLN A CA 1
ATOM 1646 C C . GLN A 1 205 ? -6.135 1.545 14.006 1.00 93.25 205 GLN A C 1
ATOM 1648 O O . GLN A 1 205 ? -7.166 1.677 14.663 1.00 93.25 205 GLN A O 1
ATOM 1653 N N . GLY A 1 206 ? -5.831 0.415 13.374 1.00 92.25 206 GLY A N 1
ATOM 1654 C CA . GLY A 1 206 ? -6.602 -0.816 13.482 1.00 92.25 206 GLY A CA 1
ATOM 1655 C C . GLY A 1 206 ? -6.028 -1.759 14.536 1.00 92.25 206 GLY A C 1
ATOM 1656 O O . GLY A 1 206 ? -4.821 -1.793 14.776 1.00 92.25 206 GLY A O 1
ATOM 1657 N N . ARG A 1 207 ? -6.896 -2.598 15.114 1.00 90.19 207 ARG A N 1
ATOM 1658 C CA . ARG A 1 207 ? -6.517 -3.608 16.121 1.00 90.19 207 ARG A CA 1
ATOM 1659 C C . ARG A 1 207 ? -5.518 -4.648 15.601 1.00 90.19 207 ARG A C 1
ATOM 1661 O O . ARG A 1 207 ? -4.880 -5.320 16.402 1.00 90.19 207 ARG A O 1
ATOM 1668 N N . PHE A 1 208 ? -5.397 -4.776 14.278 1.00 90.88 208 PHE A N 1
ATOM 1669 C CA . PHE A 1 208 ? -4.555 -5.748 13.578 1.00 90.88 208 PHE A CA 1
ATOM 1670 C C . PHE A 1 208 ? -3.202 -5.172 13.120 1.00 90.88 208 PHE A C 1
ATOM 1672 O O . PHE A 1 208 ? -2.509 -5.795 12.324 1.00 90.88 208 PHE A O 1
ATOM 1679 N N . GLY A 1 209 ? -2.806 -3.992 13.616 1.00 89.94 209 GLY A N 1
ATOM 1680 C CA . GLY A 1 209 ? -1.485 -3.422 13.328 1.00 89.94 209 GLY A CA 1
ATOM 1681 C C . GLY A 1 209 ? -1.393 -2.738 11.965 1.00 89.94 209 GLY A C 1
ATOM 1682 O O . GLY A 1 209 ? -0.320 -2.665 11.374 1.00 89.94 209 GLY A O 1
ATOM 1683 N N . ASN A 1 210 ? -2.518 -2.240 11.454 1.00 94.44 210 ASN A N 1
ATOM 1684 C CA . ASN A 1 210 ? -2.579 -1.371 10.284 1.00 94.44 210 ASN A CA 1
ATOM 1685 C C . ASN A 1 210 ? -2.812 0.081 10.715 1.00 94.44 210 ASN A C 1
ATOM 1687 O O . ASN A 1 210 ? -3.581 0.334 11.646 1.00 94.44 210 ASN A O 1
ATOM 1691 N N . THR A 1 211 ? -2.186 1.041 10.035 1.00 96.25 211 THR A N 1
ATOM 1692 C CA . THR A 1 211 ? -2.350 2.467 10.357 1.00 96.25 211 THR A CA 1
ATOM 1693 C C . THR A 1 211 ? -2.426 3.338 9.108 1.00 96.25 211 THR A C 1
ATOM 1695 O O . THR A 1 211 ? -1.828 3.031 8.079 1.00 96.25 211 THR A O 1
ATOM 1698 N N . ILE A 1 212 ? -3.161 4.444 9.223 1.00 97.06 212 ILE A N 1
ATOM 1699 C CA . ILE A 1 212 ? -3.101 5.602 8.330 1.00 97.06 212 ILE A CA 1
ATOM 1700 C C . ILE A 1 212 ? -2.729 6.795 9.200 1.00 97.06 212 ILE A C 1
ATOM 1702 O O . ILE A 1 212 ? -3.426 7.090 10.171 1.00 97.06 212 ILE A O 1
ATOM 1706 N N . ARG A 1 213 ? -1.650 7.482 8.852 1.00 95.56 213 ARG A N 1
ATOM 1707 C CA . ARG A 1 213 ? -1.172 8.675 9.538 1.00 95.56 213 ARG A CA 1
ATOM 1708 C C . ARG A 1 213 ? -1.150 9.849 8.573 1.00 95.56 213 ARG A C 1
ATOM 1710 O O . ARG A 1 213 ? -0.556 9.762 7.501 1.00 95.56 213 ARG A O 1
ATOM 1717 N N . LEU A 1 214 ? -1.797 10.937 8.973 1.00 95.94 214 LEU A N 1
ATOM 1718 C CA . LEU A 1 214 ? -1.684 12.257 8.365 1.00 95.94 214 LEU A CA 1
ATOM 1719 C C . LEU A 1 214 ? -0.848 13.092 9.331 1.00 95.94 214 LEU A C 1
ATOM 1721 O O . LEU A 1 214 ? -1.320 13.399 10.424 1.00 95.94 214 LEU A O 1
ATOM 1725 N N . GLY A 1 215 ? 0.391 13.388 8.960 1.00 91.56 215 GLY A N 1
ATOM 1726 C CA . GLY A 1 215 ? 1.362 13.975 9.875 1.00 91.56 215 GLY A CA 1
ATOM 1727 C C . GLY A 1 215 ? 2.332 14.918 9.187 1.00 91.56 215 GLY A C 1
ATOM 1728 O O . GLY A 1 215 ? 2.067 15.427 8.093 1.00 91.56 215 GLY A O 1
ATOM 1729 N N . SER A 1 216 ? 3.462 15.157 9.845 1.00 86.62 216 SER A N 1
ATOM 1730 C CA . SER A 1 216 ? 4.555 15.962 9.306 1.00 86.62 216 SER A CA 1
ATOM 1731 C C . SER A 1 216 ? 5.923 15.450 9.760 1.00 86.62 216 SER A C 1
ATOM 1733 O O . SER A 1 216 ? 6.014 14.657 10.694 1.00 86.62 216 SER A O 1
ATOM 1735 N N . ASN A 1 217 ? 6.982 15.920 9.098 1.00 76.31 217 ASN A N 1
ATOM 1736 C CA . ASN A 1 217 ? 8.381 15.623 9.438 1.00 76.31 217 ASN A CA 1
ATOM 1737 C C . ASN A 1 217 ? 9.099 16.802 10.143 1.00 76.31 217 ASN A C 1
ATOM 1739 O O . ASN A 1 217 ? 10.309 16.974 9.997 1.00 76.31 217 ASN A O 1
ATOM 1743 N N . ILE A 1 218 ? 8.350 17.685 10.819 1.00 63.84 218 ILE A N 1
ATOM 1744 C CA . ILE A 1 218 ? 8.891 18.916 11.440 1.00 63.84 218 ILE A CA 1
ATOM 1745 C C . ILE A 1 218 ? 9.427 18.663 12.858 1.00 63.84 218 ILE A C 1
ATOM 1747 O O . ILE A 1 218 ? 10.208 19.453 13.375 1.00 63.84 218 ILE A O 1
ATOM 1751 N N . SER A 1 219 ? 9.025 17.577 13.517 1.00 60.22 219 SER A N 1
ATOM 1752 C CA . SER A 1 219 ? 9.463 17.305 14.885 1.00 60.22 219 SER A CA 1
ATOM 1753 C C . SER A 1 219 ? 10.868 16.709 14.914 1.00 60.22 219 SER A C 1
ATOM 1755 O O . SER A 1 219 ? 11.092 15.638 14.347 1.00 60.22 219 SER A O 1
ATOM 1757 N N . ASP A 1 220 ? 11.781 17.365 15.630 1.00 58.69 220 ASP A N 1
ATOM 1758 C CA . ASP A 1 220 ? 13.006 16.730 16.112 1.00 58.69 220 ASP A CA 1
ATOM 1759 C C . ASP A 1 220 ? 12.630 15.571 17.035 1.00 58.69 220 ASP A C 1
ATOM 1761 O O . ASP A 1 220 ? 11.904 15.756 18.015 1.00 58.69 220 ASP A O 1
ATOM 1765 N N . ASP A 1 221 ? 13.104 14.372 16.712 1.00 61.00 221 ASP A N 1
ATOM 1766 C CA . ASP A 1 221 ? 12.830 13.192 17.514 1.00 61.00 221 ASP A CA 1
ATOM 1767 C C . ASP A 1 221 ? 14.091 12.344 17.676 1.00 61.00 221 ASP A C 1
ATOM 1769 O O . ASP A 1 221 ? 14.528 11.646 16.757 1.00 61.00 221 ASP A O 1
ATOM 1773 N N . GLU A 1 222 ? 14.668 12.407 18.877 1.00 58.62 222 GLU A N 1
ATOM 1774 C CA . GLU A 1 222 ? 15.830 11.604 19.259 1.00 58.62 222 GLU A CA 1
ATOM 1775 C C . GLU A 1 222 ? 15.541 10.096 19.165 1.00 58.62 222 GLU A C 1
ATOM 1777 O O . GLU A 1 222 ? 16.443 9.339 18.805 1.00 58.62 222 GLU A O 1
ATOM 1782 N N . ASP A 1 223 ? 14.291 9.658 19.389 1.00 53.56 223 ASP A N 1
ATOM 1783 C CA . ASP A 1 223 ? 13.905 8.238 19.325 1.00 53.56 223 ASP A CA 1
ATOM 1784 C C . ASP A 1 223 ? 13.928 7.689 17.887 1.00 53.56 223 ASP A C 1
ATOM 1786 O O . ASP A 1 223 ? 14.057 6.485 17.674 1.00 53.56 223 ASP A O 1
ATOM 1790 N N . LEU A 1 224 ? 13.819 8.570 16.890 1.00 51.69 224 LEU A N 1
ATOM 1791 C CA . LEU A 1 224 ? 13.905 8.233 15.468 1.00 51.69 224 LEU A CA 1
ATOM 1792 C C . LEU A 1 224 ? 15.336 8.325 14.918 1.00 51.69 224 LEU A C 1
ATOM 1794 O O . LEU A 1 224 ? 15.584 7.927 13.780 1.00 51.69 224 LEU A O 1
ATOM 1798 N N . GLY A 1 225 ? 16.278 8.896 15.679 1.00 50.22 225 GLY A N 1
ATOM 1799 C CA . GLY A 1 225 ? 17.607 9.246 15.170 1.00 50.22 225 GLY A CA 1
ATOM 1800 C C . GLY A 1 225 ? 17.569 10.248 14.006 1.00 50.22 225 GLY A C 1
ATOM 1801 O O . GLY A 1 225 ? 18.565 10.410 13.298 1.00 50.22 225 GLY A O 1
ATOM 1802 N N . THR A 1 226 ? 16.428 10.910 13.792 1.00 51.81 226 THR A N 1
ATOM 1803 C CA . THR A 1 226 ? 16.221 11.901 12.739 1.00 51.81 226 THR A CA 1
ATOM 1804 C C . THR A 1 226 ? 16.219 13.286 13.359 1.00 51.81 226 THR A C 1
ATOM 1806 O O . THR A 1 226 ? 15.375 13.600 14.197 1.00 51.81 226 THR A O 1
ATOM 1809 N N . THR A 1 227 ? 17.131 14.146 12.913 1.00 55.28 227 THR A N 1
ATOM 1810 C CA . THR A 1 227 ? 16.954 15.587 13.097 1.00 55.28 227 THR A CA 1
ATOM 1811 C C . THR A 1 227 ? 15.771 16.001 12.229 1.00 55.28 227 THR A C 1
ATOM 1813 O O . THR A 1 227 ? 15.814 15.806 11.008 1.00 55.28 227 THR A O 1
ATOM 1816 N N . GLY A 1 228 ? 14.715 16.514 12.852 1.00 57.88 228 GLY A N 1
ATOM 1817 C CA . GLY A 1 228 ? 13.598 17.129 12.158 1.00 57.88 228 GLY A CA 1
ATOM 1818 C C . GLY A 1 228 ? 14.105 18.259 11.268 1.00 57.88 228 GLY A C 1
ATOM 1819 O O . GLY A 1 228 ? 15.205 18.797 11.443 1.00 57.88 228 GLY A O 1
ATOM 1820 N N . LEU A 1 229 ? 13.337 18.594 10.235 1.00 62.91 229 LEU A N 1
ATOM 1821 C CA . LEU A 1 229 ? 13.725 19.718 9.393 1.00 62.91 229 LEU A CA 1
ATOM 1822 C C . LEU A 1 229 ? 13.439 21.039 10.117 1.00 62.91 229 LEU A C 1
ATOM 1824 O O . LEU A 1 229 ? 12.340 21.194 10.650 1.00 62.91 229 LEU A O 1
ATOM 1828 N N . PRO A 1 230 ? 14.360 22.023 10.065 1.00 59.75 230 PRO A N 1
ATOM 1829 C CA . PRO A 1 230 ? 14.101 23.358 10.587 1.00 59.75 230 PRO A CA 1
ATOM 1830 C C . PRO A 1 230 ? 12.831 23.950 9.961 1.00 59.75 230 PRO A C 1
ATOM 1832 O O . PRO A 1 230 ? 12.746 24.123 8.737 1.00 59.75 230 PRO A O 1
ATOM 1835 N N . GLU A 1 231 ? 11.836 24.246 10.802 1.00 59.41 231 GLU A N 1
ATOM 1836 C CA . GLU A 1 231 ? 10.525 24.763 10.382 1.00 59.41 231 GLU A CA 1
ATOM 1837 C C . GLU A 1 231 ? 10.662 26.062 9.568 1.00 59.41 231 GLU A C 1
ATOM 1839 O O . GLU A 1 231 ? 9.958 26.270 8.575 1.00 59.41 231 GLU A O 1
ATOM 1844 N N . ASP A 1 232 ? 11.633 26.901 9.942 1.00 60.75 232 ASP A N 1
ATOM 1845 C CA . ASP A 1 232 ? 11.940 28.192 9.323 1.00 60.75 232 ASP A CA 1
ATOM 1846 C C . ASP A 1 232 ? 12.411 28.089 7.863 1.00 60.75 232 ASP A C 1
ATOM 1848 O O . ASP A 1 232 ? 12.262 29.039 7.091 1.00 60.75 232 ASP A O 1
ATOM 1852 N N . THR A 1 233 ? 12.946 26.933 7.474 1.00 63.06 233 THR A N 1
ATOM 1853 C CA . THR A 1 233 ? 13.587 26.720 6.176 1.00 63.06 233 THR A CA 1
ATOM 1854 C C . THR A 1 233 ? 12.689 25.942 5.213 1.00 63.06 233 THR A C 1
ATOM 1856 O O . THR A 1 233 ? 12.667 26.239 4.017 1.00 63.06 233 THR A O 1
ATOM 1859 N N . PHE A 1 234 ? 11.924 24.962 5.709 1.00 64.00 234 PHE A N 1
ATOM 1860 C CA . PHE A 1 234 ? 11.212 23.991 4.863 1.00 64.00 234 PHE A CA 1
ATOM 1861 C C . PHE A 1 234 ? 9.677 24.044 4.963 1.00 64.00 234 PHE A C 1
ATOM 1863 O O . PHE A 1 234 ? 8.997 23.416 4.142 1.00 64.00 234 PHE A O 1
ATOM 1870 N N . GLY A 1 235 ? 9.116 24.812 5.906 1.00 69.75 235 GLY A N 1
ATOM 1871 C CA . GLY A 1 235 ? 7.671 24.878 6.136 1.00 69.75 235 GLY A CA 1
ATOM 1872 C C . GLY A 1 235 ? 7.080 23.556 6.664 1.00 69.75 235 GLY A C 1
ATOM 1873 O O . GLY A 1 235 ? 7.817 22.708 7.161 1.00 69.75 235 GLY A O 1
ATOM 1874 N N . PRO A 1 236 ? 5.755 23.330 6.542 1.00 71.12 236 PRO A N 1
ATOM 1875 C CA . PRO A 1 236 ? 5.023 22.326 7.324 1.00 71.12 236 PRO A CA 1
ATOM 1876 C C . PRO A 1 236 ? 5.283 20.834 6.997 1.00 71.12 236 PRO A C 1
ATOM 1878 O O . PRO A 1 236 ? 4.555 19.982 7.490 1.00 71.12 236 PRO A O 1
ATOM 1881 N N . SER A 1 237 ? 6.256 20.513 6.133 1.00 85.12 237 SER A N 1
ATOM 1882 C CA . SER A 1 237 ? 6.634 19.165 5.648 1.00 85.12 237 SER A CA 1
ATOM 1883 C C . SER A 1 237 ? 5.580 18.043 5.828 1.00 85.12 237 SER A C 1
ATOM 1885 O O . SER A 1 237 ? 5.818 17.101 6.591 1.00 85.12 237 SER A O 1
ATOM 1887 N N . PRO A 1 238 ? 4.397 18.138 5.187 1.00 91.06 238 PRO A N 1
ATOM 1888 C CA . PRO A 1 238 ? 3.324 17.175 5.398 1.00 91.06 238 PRO A CA 1
ATOM 1889 C C . PRO A 1 238 ? 3.679 15.792 4.845 1.00 91.06 238 PRO A C 1
ATOM 1891 O O . PRO A 1 238 ? 4.283 15.658 3.778 1.00 91.06 238 PRO A O 1
ATOM 1894 N N . SER A 1 239 ? 3.230 14.754 5.542 1.00 92.31 239 SER A N 1
ATOM 1895 C CA . SER A 1 239 ? 3.382 13.369 5.113 1.00 92.31 239 SER A CA 1
ATOM 1896 C C . SER A 1 239 ? 2.099 12.569 5.318 1.00 92.31 239 SER A C 1
ATOM 1898 O O . SER A 1 239 ? 1.293 12.829 6.217 1.00 92.31 239 SER A O 1
ATOM 1900 N N . ILE A 1 240 ? 1.892 11.593 4.435 1.00 96.19 240 ILE A N 1
ATOM 1901 C CA . ILE A 1 240 ? 0.851 10.579 4.578 1.00 96.19 240 ILE A CA 1
ATOM 1902 C C . ILE A 1 240 ? 1.539 9.227 4.563 1.00 96.19 240 ILE A C 1
ATOM 1904 O O . ILE A 1 240 ? 2.166 8.858 3.569 1.00 96.19 240 ILE A O 1
ATOM 1908 N N . LYS A 1 241 ? 1.402 8.485 5.657 1.00 95.62 241 LYS A N 1
ATOM 1909 C CA . LYS A 1 241 ? 1.977 7.149 5.802 1.00 95.62 241 LYS A CA 1
ATOM 1910 C C . LYS A 1 241 ? 0.864 6.147 6.028 1.00 95.62 241 LYS A C 1
ATOM 1912 O O . LYS A 1 241 ? -0.041 6.363 6.834 1.00 95.62 241 LYS A O 1
ATOM 1917 N N . MET A 1 242 ? 0.905 5.060 5.275 1.00 97.00 242 MET A N 1
ATOM 1918 C CA . MET A 1 242 ? -0.018 3.943 5.412 1.00 97.00 242 MET A CA 1
ATOM 1919 C C . MET A 1 242 ? 0.792 2.670 5.577 1.00 97.00 242 MET A C 1
ATOM 1921 O O . MET A 1 242 ? 1.757 2.472 4.840 1.00 97.00 242 MET A O 1
ATOM 1925 N N . ARG A 1 243 ? 0.388 1.802 6.503 1.00 94.50 243 ARG A N 1
ATOM 1926 C CA . ARG A 1 243 ? 1.033 0.500 6.705 1.00 94.50 243 ARG A CA 1
ATOM 1927 C C . ARG A 1 243 ? 0.050 -0.599 7.075 1.00 94.50 243 ARG A C 1
ATOM 1929 O O . ARG A 1 243 ? -1.008 -0.334 7.654 1.00 94.50 243 ARG A O 1
ATOM 1936 N N . ALA A 1 244 ? 0.450 -1.829 6.786 1.00 94.88 244 ALA A N 1
ATOM 1937 C CA . ALA A 1 244 ? -0.161 -3.058 7.268 1.00 94.88 244 ALA A CA 1
ATOM 1938 C C . ALA A 1 244 ? 0.938 -4.025 7.733 1.00 94.88 244 ALA A C 1
ATOM 1940 O O . ALA A 1 244 ? 1.967 -4.139 7.073 1.00 94.88 244 ALA A O 1
ATOM 1941 N N . GLY A 1 245 ? 0.699 -4.718 8.851 1.00 88.81 245 GLY A N 1
ATOM 1942 C CA . GLY A 1 245 ? 1.671 -5.643 9.443 1.00 88.81 245 GLY A CA 1
ATOM 1943 C C . GLY A 1 245 ? 2.802 -4.914 10.168 1.00 88.81 245 GLY A C 1
ATOM 1944 O O . GLY A 1 245 ? 3.949 -4.944 9.738 1.00 88.81 245 GLY A O 1
ATOM 1945 N N . GLN A 1 246 ? 2.455 -4.243 11.269 1.00 87.69 246 GLN A N 1
ATOM 1946 C CA . GLN A 1 246 ? 3.399 -3.529 12.130 1.00 87.69 246 GLN A CA 1
ATOM 1947 C C . GLN A 1 246 ? 4.573 -4.421 12.569 1.00 87.69 246 GLN A C 1
ATOM 1949 O O . GLN A 1 246 ? 4.356 -5.428 13.244 1.00 87.69 246 GLN A O 1
ATOM 1954 N N . LEU A 1 247 ? 5.796 -4.000 12.229 1.00 80.06 247 LEU A N 1
ATOM 1955 C CA . LEU A 1 247 ? 7.076 -4.615 12.606 1.00 80.06 247 LEU A CA 1
ATOM 1956 C C . LEU A 1 247 ? 7.234 -6.116 12.299 1.00 80.06 247 LEU A C 1
ATOM 1958 O O . LEU A 1 247 ? 8.115 -6.751 12.875 1.00 80.06 247 LEU A O 1
ATOM 1962 N N . THR A 1 248 ? 6.432 -6.714 11.418 1.00 80.00 248 THR A N 1
ATOM 1963 C CA . THR A 1 248 ? 6.500 -8.165 11.155 1.00 80.00 248 THR A CA 1
ATOM 1964 C C . THR A 1 248 ? 7.850 -8.619 10.599 1.00 80.00 248 THR A C 1
ATOM 1966 O O . THR A 1 248 ? 8.257 -9.756 10.838 1.00 80.00 248 THR A O 1
ATOM 1969 N N . ASP A 1 249 ? 8.573 -7.719 9.931 1.00 72.62 249 ASP A N 1
ATOM 1970 C CA . ASP A 1 249 ? 9.782 -8.023 9.165 1.00 72.62 249 ASP A CA 1
ATOM 1971 C C . ASP A 1 249 ? 11.051 -7.493 9.846 1.00 72.62 249 ASP A C 1
ATOM 1973 O O . ASP A 1 249 ? 12.142 -7.592 9.284 1.00 72.62 249 ASP A O 1
ATOM 1977 N N . TYR A 1 250 ? 10.939 -6.992 11.083 1.00 65.62 250 TYR A N 1
ATOM 1978 C CA . TYR A 1 250 ? 12.025 -6.359 11.848 1.00 65.62 250 TYR A CA 1
ATOM 1979 C C . TYR A 1 250 ? 13.303 -7.215 11.971 1.00 65.62 250 TYR A C 1
ATOM 1981 O O . TYR A 1 250 ? 14.403 -6.686 12.109 1.00 65.62 250 TYR A O 1
ATOM 1989 N N . TYR A 1 251 ? 13.191 -8.545 11.894 1.00 56.69 251 TYR A N 1
ATOM 1990 C CA . TYR A 1 251 ? 14.340 -9.465 11.927 1.00 56.69 251 TYR A CA 1
ATOM 1991 C C . TYR A 1 251 ? 14.568 -10.230 10.622 1.00 56.69 251 TYR A C 1
ATOM 1993 O O . TYR A 1 251 ? 15.400 -11.141 10.585 1.00 56.69 251 TYR A O 1
ATOM 2001 N N . SER A 1 252 ? 13.839 -9.898 9.558 1.00 59.91 252 SER A N 1
ATOM 2002 C CA . SER A 1 252 ? 14.075 -10.508 8.258 1.00 59.91 252 SER A CA 1
ATOM 2003 C C . SER A 1 252 ? 15.396 -9.983 7.684 1.00 59.91 252 SER A C 1
ATOM 2005 O O . SER A 1 252 ? 15.702 -8.790 7.734 1.00 59.91 252 SER A O 1
ATOM 2007 N N . GLN A 1 253 ? 16.210 -10.883 7.126 1.00 58.41 253 GLN A N 1
ATOM 2008 C CA . GLN A 1 253 ? 17.387 -10.468 6.352 1.00 58.41 253 GLN A CA 1
ATOM 2009 C C . GLN A 1 253 ? 16.970 -9.657 5.112 1.00 58.41 253 GLN A C 1
ATOM 2011 O O . GLN A 1 253 ? 17.737 -8.830 4.629 1.00 58.41 253 GLN A O 1
ATOM 2016 N N . GLU A 1 254 ? 15.748 -9.883 4.624 1.00 56.59 254 GLU A N 1
ATOM 2017 C CA . GLU A 1 254 ? 15.138 -9.255 3.448 1.00 56.59 254 GLU A CA 1
ATOM 2018 C C . GLU A 1 254 ? 14.824 -7.764 3.679 1.00 56.59 254 GLU A C 1
ATOM 2020 O O . GLU A 1 254 ? 15.025 -6.961 2.770 1.00 56.59 254 GLU A O 1
ATOM 2025 N N . ALA A 1 255 ? 14.499 -7.363 4.916 1.00 55.59 255 ALA A N 1
ATOM 2026 C CA . ALA A 1 255 ? 14.382 -5.963 5.348 1.00 55.59 255 ALA A CA 1
ATOM 2027 C C . ALA A 1 255 ? 15.731 -5.210 5.435 1.00 55.59 255 ALA A C 1
ATOM 2029 O O . ALA A 1 255 ? 15.788 -4.029 5.793 1.00 55.59 255 ALA A O 1
ATOM 2030 N N . GLY A 1 256 ? 16.857 -5.883 5.162 1.00 51.44 256 GLY A N 1
ATOM 2031 C CA . GLY A 1 256 ? 18.196 -5.300 5.297 1.00 51.44 256 GLY A CA 1
ATOM 2032 C C . GLY A 1 256 ? 18.623 -5.053 6.746 1.00 51.44 256 GLY A C 1
ATOM 2033 O O . GLY A 1 256 ? 19.631 -4.385 6.988 1.00 51.44 256 GLY A O 1
ATOM 2034 N N . MET A 1 257 ? 17.879 -5.598 7.710 1.00 58.38 257 MET A N 1
ATOM 2035 C CA . MET A 1 257 ? 18.222 -5.533 9.124 1.00 58.38 257 MET A CA 1
ATOM 2036 C C . MET A 1 257 ? 19.448 -6.409 9.373 1.00 58.38 257 MET A C 1
ATOM 2038 O O . MET A 1 257 ? 19.546 -7.526 8.859 1.00 58.38 257 MET A O 1
ATOM 2042 N N . LYS A 1 258 ? 20.422 -5.896 10.138 1.00 48.75 258 LYS A N 1
ATOM 2043 C CA . LYS A 1 258 ? 21.633 -6.642 10.505 1.00 48.75 258 LYS A CA 1
ATOM 2044 C C . LYS A 1 258 ? 21.251 -7.810 11.414 1.00 48.75 258 LYS A C 1
ATOM 2046 O O . LYS A 1 258 ? 21.350 -7.721 12.633 1.00 48.75 258 LYS A O 1
ATOM 2051 N N . GLY A 1 259 ? 20.828 -8.919 10.817 1.00 45.97 259 GLY A N 1
ATOM 2052 C CA . GLY A 1 259 ? 20.929 -10.219 11.448 1.00 45.97 259 GLY A CA 1
ATOM 2053 C C . GLY A 1 259 ? 22.410 -10.462 11.667 1.00 45.97 259 GLY A C 1
ATOM 2054 O O . GLY A 1 259 ? 23.143 -10.663 10.707 1.00 45.97 259 GLY A O 1
ATOM 2055 N N . ASP A 1 260 ? 22.859 -10.337 12.911 1.00 43.12 260 ASP A N 1
ATOM 2056 C CA . ASP A 1 260 ? 24.231 -10.641 13.292 1.00 43.12 260 ASP A CA 1
ATOM 2057 C C . ASP A 1 260 ? 24.575 -12.020 12.700 1.00 43.12 260 ASP A C 1
ATOM 2059 O O . ASP A 1 260 ? 23.867 -12.998 12.977 1.00 43.12 260 ASP A O 1
ATOM 2063 N N . ASP A 1 261 ? 25.613 -12.097 11.858 1.00 46.66 261 ASP A N 1
ATOM 2064 C CA . ASP A 1 261 ? 26.009 -13.303 11.098 1.00 46.66 261 ASP A CA 1
ATOM 2065 C C . ASP A 1 261 ? 26.322 -14.509 12.023 1.00 46.66 261 ASP A C 1
ATOM 2067 O O . ASP A 1 261 ? 26.504 -15.636 11.566 1.00 46.66 261 ASP A O 1
ATOM 2071 N N . ASN A 1 262 ? 26.341 -14.290 13.344 1.00 42.31 262 ASN A N 1
ATOM 2072 C CA . ASN A 1 262 ? 26.508 -15.296 14.393 1.00 42.31 262 ASN A CA 1
ATOM 2073 C C . ASN A 1 262 ? 25.213 -15.752 15.093 1.00 42.31 262 ASN A C 1
ATOM 2075 O O . ASN A 1 262 ? 25.275 -16.602 15.987 1.00 42.31 262 ASN A O 1
ATOM 2079 N N . SER A 1 263 ? 24.034 -15.255 14.717 1.00 45.62 263 SER A N 1
ATOM 2080 C CA . SER A 1 263 ? 22.771 -15.628 15.370 1.00 45.62 263 SER A CA 1
ATOM 2081 C C . SER A 1 263 ? 22.208 -16.956 14.844 1.00 45.62 263 SER A C 1
ATOM 2083 O O . SER A 1 263 ? 21.113 -17.056 14.303 1.00 45.62 263 SER A O 1
ATOM 2085 N N . SER A 1 264 ? 22.919 -18.044 15.140 1.00 39.53 264 SER A N 1
ATOM 2086 C CA . SER A 1 264 ? 22.414 -19.432 15.103 1.00 39.53 264 SER A CA 1
ATOM 2087 C C . SER A 1 264 ? 21.264 -19.705 16.102 1.00 39.53 264 SER A C 1
ATOM 2089 O O . SER A 1 264 ? 20.882 -20.849 16.338 1.00 39.53 264 SER A O 1
ATOM 2091 N N . LYS A 1 265 ? 20.676 -18.646 16.669 1.00 43.75 265 LYS A N 1
ATOM 2092 C CA . LYS A 1 265 ? 19.436 -18.634 17.437 1.00 43.75 265 LYS A CA 1
ATOM 2093 C C . LYS A 1 265 ? 18.568 -17.498 16.905 1.00 43.75 265 LYS A C 1
ATOM 2095 O O . LYS A 1 265 ? 18.654 -16.360 17.364 1.00 43.75 265 LYS A O 1
ATOM 2100 N N . ILE A 1 266 ? 17.727 -17.800 15.923 1.00 46.16 266 ILE A N 1
ATOM 2101 C CA . ILE A 1 266 ? 16.541 -16.983 15.678 1.00 46.16 266 ILE A CA 1
ATOM 2102 C C . ILE A 1 266 ? 15.624 -17.275 16.868 1.00 46.16 266 ILE A C 1
ATOM 2104 O O . ILE A 1 266 ? 14.884 -18.254 16.849 1.00 46.16 266 ILE A O 1
ATOM 2108 N N . GLY A 1 267 ? 15.764 -16.499 17.947 1.00 47.91 267 GLY A N 1
ATOM 2109 C CA . GLY A 1 267 ? 14.720 -16.431 18.967 1.00 47.91 267 GLY A CA 1
ATOM 2110 C C . GLY A 1 267 ? 13.395 -16.058 18.306 1.00 47.91 267 GLY A C 1
ATOM 2111 O O . GLY A 1 267 ? 13.396 -15.423 17.243 1.00 47.91 267 GLY A O 1
ATOM 2112 N N . THR A 1 268 ? 12.280 -16.492 18.885 1.00 54.19 268 THR A N 1
ATOM 2113 C CA . THR A 1 268 ? 10.950 -16.127 18.378 1.00 54.19 268 THR A CA 1
ATOM 2114 C C . THR A 1 268 ? 10.830 -14.599 18.301 1.00 54.19 268 THR A C 1
ATOM 2116 O O . THR A 1 268 ? 11.513 -13.877 19.032 1.00 54.19 268 THR A O 1
ATOM 2119 N N . PHE A 1 269 ? 9.992 -14.084 17.393 1.00 54.19 269 PHE A N 1
ATOM 2120 C CA . PHE A 1 269 ? 9.732 -12.640 17.277 1.00 54.19 269 PHE A CA 1
ATOM 2121 C C . PHE A 1 269 ? 9.463 -12.007 18.652 1.00 54.19 269 PHE A C 1
ATOM 2123 O O . PHE A 1 269 ? 9.989 -10.946 18.969 1.00 54.19 269 PHE A O 1
ATOM 2130 N N . GLU A 1 270 ? 8.728 -12.733 19.494 1.00 56.09 270 GLU A N 1
ATOM 2131 C CA . GLU A 1 270 ? 8.394 -12.388 20.873 1.00 56.09 270 GLU A CA 1
ATOM 2132 C C . GLU A 1 270 ? 9.637 -12.228 21.762 1.00 56.09 270 GLU A C 1
ATOM 2134 O O . GLU A 1 270 ? 9.784 -11.191 22.401 1.00 56.09 270 GLU A O 1
ATOM 2139 N N . GLU A 1 271 ? 10.565 -13.192 21.770 1.00 56.59 271 GLU A N 1
ATOM 2140 C CA . GLU A 1 271 ? 11.781 -13.151 22.601 1.00 56.59 271 GLU A CA 1
ATOM 2141 C C . GLU A 1 271 ? 12.649 -11.922 22.309 1.00 56.59 271 GLU A C 1
ATOM 2143 O O . GLU A 1 271 ? 13.101 -11.247 23.233 1.00 56.59 271 GLU A O 1
ATOM 2148 N N . LYS A 1 272 ? 12.841 -11.588 21.029 1.00 54.75 272 LYS A N 1
ATOM 2149 C CA . LYS A 1 272 ? 13.681 -10.449 20.633 1.00 54.75 272 LYS A CA 1
ATOM 2150 C C . LYS A 1 272 ? 12.975 -9.098 20.805 1.00 54.75 272 LYS A C 1
ATOM 2152 O O . LYS A 1 272 ? 13.622 -8.091 21.082 1.00 54.75 272 LYS A O 1
ATOM 2157 N N . PHE A 1 273 ? 11.646 -9.076 20.713 1.00 54.53 273 PHE A N 1
ATOM 2158 C CA . PHE A 1 273 ? 10.830 -7.886 20.961 1.00 54.53 273 PHE A CA 1
ATOM 2159 C C . PHE A 1 273 ? 10.916 -7.408 22.422 1.00 54.53 273 PHE A C 1
ATOM 2161 O O . PHE A 1 273 ? 10.884 -6.205 22.678 1.00 54.53 273 PHE A O 1
ATOM 2168 N N . PHE A 1 274 ? 11.098 -8.328 23.380 1.00 54.56 274 PHE A N 1
ATOM 2169 C CA . PHE A 1 274 ? 11.352 -7.992 24.788 1.00 54.56 274 PHE A CA 1
ATOM 2170 C C . PHE A 1 274 ? 12.783 -7.488 25.053 1.00 54.56 274 PHE A C 1
ATOM 2172 O O . PHE A 1 274 ? 12.984 -6.684 25.966 1.00 54.56 274 PHE A O 1
ATOM 2179 N N . GLU A 1 275 ? 13.777 -7.906 24.260 1.00 51.38 275 GLU A N 1
ATOM 2180 C CA . GLU A 1 275 ? 15.177 -7.464 24.399 1.00 51.38 275 GLU A CA 1
ATOM 2181 C C . GLU A 1 275 ? 15.384 -5.984 24.039 1.00 51.38 275 GLU A C 1
ATOM 2183 O O . GLU A 1 275 ? 16.318 -5.356 24.538 1.00 51.38 275 GLU A O 1
ATOM 2188 N N . LEU A 1 276 ? 14.486 -5.392 23.242 1.00 50.22 276 LEU A N 1
ATOM 2189 C CA . LEU A 1 276 ? 14.525 -3.974 22.865 1.00 50.22 276 LEU A CA 1
ATOM 2190 C C . LEU A 1 276 ? 14.209 -3.010 24.029 1.00 50.22 276 LEU A C 1
ATOM 2192 O O . LEU A 1 276 ? 14.168 -1.803 23.822 1.00 50.22 276 LEU A O 1
ATOM 2196 N N . GLY A 1 277 ? 13.969 -3.496 25.256 1.00 40.84 277 GLY A N 1
ATOM 2197 C CA . GLY A 1 277 ? 13.798 -2.659 26.458 1.00 40.84 277 GLY A CA 1
ATOM 2198 C C . GLY A 1 277 ? 12.508 -1.826 26.495 1.00 40.84 277 GLY A C 1
ATOM 2199 O O . GLY A 1 277 ? 12.200 -1.187 27.500 1.00 40.84 277 GLY A O 1
ATOM 2200 N N . HIS A 1 278 ? 11.722 -1.867 25.425 1.00 51.34 278 HIS A N 1
ATOM 2201 C CA . HIS A 1 278 ? 10.406 -1.266 25.329 1.00 51.34 278 HIS A CA 1
ATOM 2202 C C . HIS A 1 278 ? 9.383 -2.240 25.920 1.00 51.34 278 HIS A C 1
ATOM 2204 O O . HIS A 1 278 ? 9.034 -3.237 25.282 1.00 51.34 278 HIS A O 1
ATOM 2210 N N . GLY A 1 279 ? 8.911 -1.967 27.141 1.00 53.47 279 GLY A N 1
ATOM 2211 C CA . GLY A 1 279 ? 7.838 -2.737 27.783 1.00 53.47 279 GLY A CA 1
ATOM 2212 C C . GLY A 1 279 ? 6.592 -2.872 26.895 1.00 53.47 279 GLY A C 1
ATOM 2213 O O . GLY A 1 279 ? 6.449 -2.172 25.893 1.00 53.47 279 GLY A O 1
AT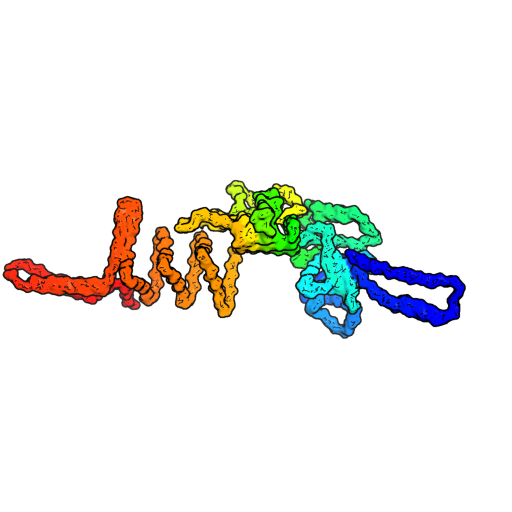OM 2214 N N . LEU A 1 280 ? 5.680 -3.779 27.252 1.00 54.34 280 LEU A N 1
ATOM 2215 C CA . LEU A 1 280 ? 4.476 -4.081 26.458 1.00 54.34 280 LEU A CA 1
ATOM 2216 C C . LEU A 1 280 ? 3.584 -2.849 26.205 1.00 54.34 280 LEU A C 1
ATOM 2218 O O . LEU A 1 280 ? 2.906 -2.810 25.183 1.00 54.34 280 LEU A O 1
ATOM 2222 N N . ASP A 1 281 ? 3.694 -1.822 27.051 1.00 58.47 281 ASP A N 1
ATOM 2223 C CA . ASP A 1 281 ? 2.978 -0.543 26.952 1.00 58.47 281 ASP A CA 1
ATOM 2224 C C . ASP A 1 281 ? 3.733 0.564 26.192 1.00 58.47 281 ASP A C 1
ATOM 2226 O O . ASP A 1 281 ? 3.340 1.732 26.216 1.00 58.47 281 ASP A O 1
ATOM 2230 N N . SER A 1 282 ? 4.854 0.250 25.543 1.00 69.56 282 SER A N 1
ATOM 2231 C CA . SER A 1 282 ? 5.597 1.254 24.782 1.00 69.56 282 SER A CA 1
ATOM 2232 C C . SER A 1 282 ? 4.887 1.596 23.470 1.00 69.56 282 SER A C 1
ATOM 2234 O O . SER A 1 282 ? 4.232 0.752 22.854 1.00 69.56 282 SER A O 1
ATOM 2236 N N . TYR A 1 283 ? 5.036 2.841 23.017 1.00 78.06 283 TYR A N 1
ATOM 2237 C CA . TYR A 1 283 ? 4.628 3.224 21.672 1.00 78.06 283 TYR A CA 1
ATOM 2238 C C . TYR A 1 283 ? 5.510 2.527 20.625 1.00 78.06 283 TYR A C 1
ATOM 2240 O O . TYR A 1 283 ? 6.550 1.939 20.923 1.00 78.06 283 TYR A O 1
ATOM 2248 N N . VAL A 1 284 ? 5.100 2.620 19.368 1.00 82.19 284 VAL A N 1
ATOM 2249 C CA . VAL A 1 284 ? 5.880 2.139 18.229 1.00 82.19 284 VAL A CA 1
ATOM 2250 C C . VAL A 1 284 ? 6.034 3.229 17.192 1.00 82.19 284 VAL A C 1
ATOM 2252 O O . VAL A 1 284 ? 5.123 4.021 16.955 1.00 82.19 284 VAL A O 1
ATOM 2255 N N . VAL A 1 285 ? 7.199 3.252 16.570 1.00 81.19 285 VAL A N 1
ATOM 2256 C CA . VAL A 1 285 ? 7.538 4.167 15.492 1.00 81.19 285 VAL A CA 1
ATOM 2257 C C . VAL A 1 285 ? 7.396 3.427 14.161 1.00 81.19 285 VAL A C 1
ATOM 2259 O O . VAL A 1 285 ? 7.618 2.220 14.090 1.00 81.19 285 VAL A O 1
ATOM 2262 N N . GLU A 1 286 ? 6.931 4.118 13.124 1.00 85.88 286 GLU A N 1
ATOM 2263 C CA . GLU A 1 286 ? 6.824 3.546 11.777 1.00 85.88 286 GLU A CA 1
ATOM 2264 C C . GLU A 1 286 ? 8.211 3.271 11.194 1.00 85.88 286 GLU A C 1
ATOM 2266 O O . GLU A 1 286 ? 9.043 4.174 11.124 1.00 85.88 286 GLU A O 1
ATOM 2271 N N . ASP A 1 287 ? 8.432 2.048 10.717 1.00 85.69 287 ASP A N 1
ATOM 2272 C CA . ASP A 1 287 ? 9.682 1.640 10.082 1.00 85.69 287 ASP A CA 1
ATOM 2273 C C . ASP A 1 287 ? 9.348 0.975 8.751 1.00 85.69 287 ASP A C 1
ATOM 2275 O O . ASP A 1 287 ? 8.805 -0.127 8.700 1.00 85.69 287 ASP A O 1
ATOM 2279 N N . ILE A 1 288 ? 9.693 1.666 7.663 1.00 88.94 288 ILE A N 1
ATOM 2280 C CA . ILE A 1 288 ? 9.361 1.244 6.301 1.00 88.94 288 ILE A CA 1
ATOM 2281 C C . ILE A 1 288 ? 9.975 -0.112 5.942 1.00 88.94 288 ILE A C 1
ATOM 2283 O O . ILE A 1 288 ? 9.457 -0.789 5.062 1.00 88.94 288 ILE A O 1
ATOM 2287 N N . ASN A 1 289 ? 11.083 -0.489 6.583 1.00 86.06 289 ASN A N 1
ATOM 2288 C CA . ASN A 1 289 ? 11.776 -1.741 6.309 1.00 86.06 289 ASN A CA 1
ATOM 2289 C C . ASN A 1 289 ? 11.250 -2.880 7.187 1.00 86.06 289 ASN A C 1
ATOM 2291 O O . ASN A 1 289 ? 11.261 -4.022 6.749 1.00 86.06 289 ASN A O 1
ATOM 2295 N N . ALA A 1 290 ? 10.824 -2.586 8.419 1.00 84.81 290 ALA A N 1
ATOM 2296 C CA . ALA A 1 290 ? 10.329 -3.597 9.353 1.00 84.81 290 ALA A CA 1
ATOM 2297 C C . ALA A 1 290 ? 8.816 -3.848 9.252 1.00 84.81 290 ALA A C 1
ATOM 2299 O O . ALA A 1 290 ? 8.344 -4.901 9.678 1.00 84.81 290 ALA A O 1
ATOM 2300 N N . ASP A 1 291 ? 8.044 -2.887 8.748 1.00 88.62 291 ASP A N 1
ATOM 2301 C CA . ASP A 1 291 ? 6.617 -3.055 8.480 1.00 88.62 291 ASP A CA 1
ATOM 2302 C C . ASP A 1 291 ? 6.413 -3.886 7.191 1.00 88.62 291 ASP A C 1
ATOM 2304 O O . ASP A 1 291 ? 7.023 -3.587 6.167 1.00 88.62 291 ASP A O 1
ATOM 2308 N N . ALA A 1 292 ? 5.517 -4.886 7.204 1.00 90.25 292 ALA A N 1
ATOM 2309 C CA . ALA A 1 292 ? 5.345 -5.826 6.077 1.00 90.25 292 ALA A CA 1
ATOM 2310 C C . ALA A 1 292 ? 4.969 -5.161 4.746 1.00 90.25 292 ALA A C 1
ATOM 2312 O O . ALA A 1 292 ? 5.329 -5.613 3.658 1.00 90.25 292 ALA A O 1
ATOM 2313 N N . THR A 1 293 ? 4.121 -4.135 4.786 1.00 94.69 293 THR A N 1
ATOM 2314 C CA . THR A 1 293 ? 3.763 -3.371 3.589 1.00 94.69 293 THR A CA 1
ATOM 2315 C C . THR A 1 293 ? 3.431 -1.941 3.955 1.00 94.69 293 THR A C 1
ATOM 2317 O O . THR A 1 293 ? 2.640 -1.684 4.867 1.00 94.69 293 THR A O 1
ATOM 2320 N N . SER A 1 294 ? 3.978 -1.003 3.187 1.00 95.69 294 SER A N 1
ATOM 2321 C CA . SER A 1 294 ? 3.859 0.421 3.470 1.00 95.69 294 SER A CA 1
ATOM 2322 C C . SER A 1 294 ? 3.811 1.288 2.216 1.00 95.69 294 SER A C 1
ATOM 2324 O O . SER A 1 294 ? 4.443 0.998 1.198 1.00 95.69 294 SER A O 1
ATOM 2326 N N . ILE A 1 295 ? 3.091 2.404 2.325 1.00 97.56 295 ILE A N 1
ATOM 2327 C CA . ILE A 1 295 ? 3.019 3.466 1.321 1.00 97.56 295 ILE A CA 1
ATOM 2328 C C . ILE A 1 295 ? 3.311 4.791 2.012 1.00 97.56 295 ILE A C 1
ATOM 2330 O O . ILE A 1 295 ? 2.543 5.220 2.876 1.00 97.56 295 ILE A O 1
ATOM 2334 N N . TYR A 1 296 ? 4.426 5.426 1.657 1.00 96.31 296 TYR A N 1
ATOM 2335 C CA . TYR A 1 296 ? 4.842 6.712 2.217 1.00 96.31 296 TYR A CA 1
ATOM 2336 C C . TYR A 1 296 ? 4.745 7.780 1.134 1.00 96.31 296 TYR A C 1
ATOM 2338 O O . TYR A 1 296 ? 5.343 7.645 0.069 1.00 96.31 296 TYR A O 1
ATOM 2346 N N . LEU A 1 297 ? 3.986 8.838 1.404 1.00 96.69 297 LEU A N 1
ATOM 2347 C CA . LEU A 1 297 ? 3.923 10.053 0.601 1.00 96.69 297 LEU A CA 1
ATOM 2348 C C . LEU A 1 297 ? 4.561 11.163 1.426 1.00 96.69 297 LEU A C 1
ATOM 2350 O O . LEU A 1 297 ? 4.042 11.521 2.484 1.00 96.69 297 LEU A O 1
ATOM 2354 N N . THR A 1 298 ? 5.670 11.709 0.947 1.00 92.56 298 THR A N 1
ATOM 2355 C CA . THR A 1 298 ? 6.462 12.687 1.698 1.00 92.56 298 THR A CA 1
ATOM 2356 C C . THR A 1 298 ? 6.680 13.953 0.886 1.00 92.56 298 THR A C 1
ATOM 2358 O O . THR A 1 298 ? 6.648 13.916 -0.346 1.00 92.56 298 THR A O 1
ATOM 2361 N N . THR A 1 299 ? 6.913 15.084 1.560 1.00 89.62 299 THR A N 1
ATOM 2362 C CA . THR A 1 299 ? 7.308 16.339 0.897 1.00 89.62 299 THR A CA 1
ATOM 2363 C C . THR A 1 299 ? 8.751 16.744 1.136 1.00 89.62 299 THR A C 1
ATOM 2365 O O . THR A 1 299 ? 9.412 17.127 0.180 1.00 89.62 299 THR A O 1
ATOM 2368 N N . ASN A 1 300 ? 9.222 16.702 2.384 1.00 83.69 300 ASN A N 1
ATOM 2369 C CA . ASN A 1 300 ? 10.607 16.977 2.764 1.00 83.69 300 ASN A CA 1
ATOM 2370 C C . ASN A 1 300 ? 10.966 16.002 3.900 1.00 83.69 300 ASN A C 1
ATOM 2372 O O . ASN A 1 300 ? 11.082 16.372 5.066 1.00 83.69 300 ASN A O 1
ATOM 2376 N N . GLU A 1 301 ? 11.018 14.718 3.578 1.00 82.44 301 GLU A N 1
ATOM 2377 C CA . GLU A 1 301 ? 11.416 13.669 4.517 1.00 82.44 301 GLU A CA 1
ATOM 2378 C C . GLU A 1 301 ? 12.450 12.798 3.824 1.00 82.44 301 GLU A C 1
ATOM 2380 O O . GLU A 1 301 ? 12.238 12.381 2.684 1.00 82.44 301 GLU A O 1
ATOM 2385 N N . THR A 1 302 ? 13.560 12.548 4.513 1.00 84.88 302 THR A N 1
ATOM 2386 C CA . THR A 1 302 ? 14.537 11.551 4.088 1.00 84.88 302 THR A CA 1
ATOM 2387 C C . THR A 1 302 ? 14.100 10.210 4.648 1.00 84.88 302 THR A C 1
ATOM 2389 O O . THR A 1 302 ? 14.157 9.994 5.856 1.00 84.88 302 THR A O 1
ATOM 2392 N N . VAL A 1 303 ? 13.657 9.312 3.776 1.00 86.81 303 VAL A N 1
ATOM 2393 C CA . VAL A 1 303 ? 13.180 7.988 4.169 1.00 86.81 303 VAL A CA 1
ATOM 2394 C C . VAL A 1 303 ? 14.363 7.012 4.176 1.00 86.81 303 VAL A C 1
ATOM 2396 O O . VAL A 1 303 ? 14.980 6.808 3.127 1.00 86.81 303 VAL A O 1
ATOM 2399 N N . PRO A 1 304 ? 14.697 6.377 5.316 1.00 84.00 304 PRO A N 1
ATOM 2400 C CA . PRO A 1 304 ? 15.806 5.430 5.415 1.00 84.00 304 PRO A CA 1
ATOM 2401 C C . PRO A 1 304 ? 15.414 4.051 4.853 1.00 84.00 304 PRO A C 1
ATOM 2403 O O . PRO A 1 304 ? 15.416 3.049 5.562 1.00 84.00 304 PRO A O 1
ATOM 2406 N N . LEU A 1 305 ? 15.032 3.993 3.576 1.00 85.88 305 LEU A N 1
ATOM 2407 C CA . LEU A 1 305 ? 14.704 2.743 2.889 1.00 85.88 305 LEU A CA 1
ATOM 2408 C C . LEU A 1 305 ? 15.989 1.970 2.562 1.00 85.88 305 LEU A C 1
ATOM 2410 O O . LEU A 1 305 ? 16.908 2.533 1.967 1.00 85.88 305 LEU A O 1
ATOM 2414 N N . ASN A 1 306 ? 16.015 0.673 2.871 1.00 83.56 306 ASN A N 1
ATOM 2415 C CA . ASN A 1 306 ? 17.063 -0.262 2.467 1.00 83.56 306 ASN A CA 1
ATOM 2416 C C . ASN A 1 306 ? 16.695 -0.897 1.115 1.00 83.56 306 ASN A C 1
ATOM 2418 O O . ASN A 1 306 ? 15.850 -1.791 1.073 1.00 83.56 306 ASN A O 1
ATOM 2422 N N . PRO A 1 307 ? 17.309 -0.505 -0.021 1.00 80.81 307 PRO A N 1
ATOM 2423 C CA . PRO A 1 307 ? 16.957 -1.104 -1.301 1.00 80.81 307 PRO A CA 1
ATOM 2424 C C . PRO A 1 307 ? 17.321 -2.590 -1.312 1.00 80.81 307 PRO A C 1
ATOM 2426 O O . PRO A 1 307 ? 18.484 -2.952 -1.122 1.00 80.81 307 PRO A O 1
ATOM 2429 N N . VAL A 1 308 ? 16.351 -3.452 -1.621 1.00 78.75 308 VAL A N 1
ATOM 2430 C CA . VAL A 1 308 ? 16.514 -4.920 -1.640 1.00 78.75 308 VAL A CA 1
ATOM 2431 C C . VAL A 1 308 ? 17.683 -5.387 -2.519 1.00 78.75 308 VAL A C 1
ATOM 2433 O O . VAL A 1 308 ? 18.376 -6.362 -2.230 1.00 78.75 308 VAL A O 1
ATOM 2436 N N . THR A 1 309 ? 17.978 -4.645 -3.584 1.00 73.88 309 THR A N 1
ATOM 2437 C CA . THR A 1 309 ? 19.107 -4.921 -4.471 1.00 73.88 309 THR A CA 1
ATOM 2438 C C . THR A 1 309 ? 20.465 -4.701 -3.806 1.00 73.88 309 THR A C 1
ATOM 2440 O O . THR A 1 309 ? 21.417 -5.417 -4.119 1.00 73.88 309 THR A O 1
ATOM 2443 N N . ALA A 1 310 ? 20.562 -3.736 -2.887 1.00 72.12 310 ALA A N 1
ATOM 2444 C CA . ALA A 1 310 ? 21.750 -3.511 -2.071 1.00 72.12 310 ALA A CA 1
ATOM 2445 C C . ALA A 1 310 ? 21.875 -4.590 -0.986 1.00 72.12 310 ALA A C 1
ATOM 2447 O O . ALA A 1 310 ? 22.960 -5.144 -0.807 1.00 72.12 310 ALA A O 1
ATOM 2448 N N . VAL A 1 311 ? 20.757 -4.951 -0.343 1.00 67.62 311 VAL A N 1
ATOM 2449 C CA . VAL A 1 311 ? 20.684 -6.022 0.668 1.00 67.62 311 VAL A CA 1
ATOM 2450 C C . VAL A 1 311 ? 21.206 -7.349 0.106 1.00 67.62 311 VAL A C 1
ATOM 2452 O O . VAL A 1 311 ? 22.099 -7.966 0.687 1.00 67.62 311 VAL A O 1
ATOM 2455 N N . HIS A 1 312 ? 20.751 -7.749 -1.085 1.00 68.69 312 HIS A N 1
ATOM 2456 C CA . HIS A 1 312 ? 21.198 -8.989 -1.733 1.00 68.69 312 HIS A CA 1
ATOM 2457 C C . HIS A 1 312 ? 22.492 -8.864 -2.548 1.00 68.69 312 HIS A C 1
ATOM 2459 O O . HIS A 1 312 ? 22.870 -9.819 -3.229 1.00 68.69 312 HIS A O 1
ATOM 2465 N N . LYS A 1 313 ? 23.186 -7.717 -2.498 1.00 70.31 313 LYS A N 1
ATOM 2466 C CA . LYS A 1 313 ? 24.438 -7.471 -3.242 1.00 70.31 313 LYS A CA 1
ATOM 2467 C C . LYS A 1 313 ? 24.303 -7.803 -4.736 1.00 70.31 313 LYS A C 1
ATOM 2469 O O . LYS A 1 313 ? 25.201 -8.405 -5.332 1.00 70.31 313 LYS A O 1
ATOM 2474 N N . ALA A 1 314 ? 23.163 -7.446 -5.331 1.00 66.88 314 ALA A N 1
ATOM 2475 C CA . ALA A 1 314 ? 22.892 -7.716 -6.734 1.00 66.88 314 ALA A CA 1
ATOM 2476 C C . ALA A 1 314 ? 23.986 -7.077 -7.602 1.00 66.88 314 ALA A C 1
ATOM 2478 O O . ALA A 1 314 ? 24.381 -5.929 -7.385 1.00 66.88 314 ALA A O 1
ATOM 2479 N N . ARG A 1 315 ? 24.479 -7.816 -8.603 1.00 67.31 315 ARG A N 1
ATOM 2480 C CA . ARG A 1 315 ? 25.463 -7.316 -9.577 1.00 67.31 315 ARG A CA 1
ATOM 2481 C C . ARG A 1 315 ? 24.779 -6.409 -10.592 1.00 67.31 315 ARG A C 1
ATOM 2483 O O . ARG A 1 315 ? 24.670 -6.734 -11.769 1.00 67.31 315 ARG A O 1
ATOM 2490 N N . ILE A 1 316 ? 24.261 -5.285 -10.122 1.00 67.69 316 ILE A N 1
ATOM 2491 C CA . ILE A 1 316 ? 23.647 -4.302 -10.996 1.00 67.69 316 ILE A CA 1
ATOM 2492 C C . ILE A 1 316 ? 24.780 -3.488 -11.598 1.00 67.69 316 ILE A C 1
ATOM 2494 O O . ILE A 1 316 ? 25.532 -2.823 -10.888 1.00 67.69 316 ILE A O 1
ATOM 2498 N N . HIS A 1 317 ? 24.935 -3.581 -12.917 1.00 57.38 317 HIS A N 1
ATOM 2499 C CA . HIS A 1 317 ? 25.871 -2.734 -13.637 1.00 57.38 317 HIS A CA 1
ATOM 2500 C C . HIS A 1 317 ? 25.446 -1.278 -13.421 1.00 57.38 317 HIS A C 1
ATOM 2502 O O . HIS A 1 317 ? 24.425 -0.837 -13.949 1.00 57.38 317 HIS A O 1
ATOM 2508 N N . HIS A 1 318 ? 26.220 -0.547 -12.615 1.00 53.06 318 HIS A N 1
ATOM 2509 C CA . HIS A 1 318 ? 26.059 0.885 -12.373 1.00 53.06 318 HIS A CA 1
ATOM 2510 C C . HIS A 1 318 ? 26.415 1.649 -13.650 1.00 53.06 318 HIS A C 1
ATOM 2512 O O . HIS A 1 318 ? 27.465 2.274 -13.746 1.00 53.06 318 HIS A O 1
ATOM 2518 N N . ALA A 1 319 ? 25.582 1.540 -14.682 1.00 44.75 319 ALA A N 1
ATOM 2519 C CA . ALA A 1 319 ? 25.888 2.178 -15.946 1.00 44.75 319 ALA A CA 1
ATOM 2520 C C . ALA A 1 319 ? 25.759 3.704 -15.852 1.00 44.75 319 ALA A C 1
ATOM 2522 O O . ALA A 1 319 ? 26.429 4.357 -16.634 1.00 44.75 319 ALA A O 1
ATOM 2523 N N . HIS A 1 320 ? 24.977 4.284 -14.919 1.00 45.28 320 HIS A N 1
ATOM 2524 C CA . HIS A 1 320 ? 24.856 5.753 -14.804 1.00 45.28 320 HIS A CA 1
ATOM 2525 C C . HIS A 1 320 ? 24.232 6.330 -13.508 1.00 45.28 320 HIS A C 1
ATOM 2527 O O . HIS A 1 320 ? 23.780 7.472 -13.519 1.00 45.28 320 HIS A O 1
ATOM 2533 N N . LEU A 1 321 ? 24.207 5.611 -12.382 1.00 47.22 321 LEU A N 1
ATOM 2534 C CA . LEU A 1 321 ? 23.773 6.187 -11.096 1.00 47.22 321 LEU A CA 1
ATOM 2535 C C . LEU A 1 321 ? 24.947 6.144 -10.116 1.00 47.22 321 LEU A C 1
ATOM 2537 O O . LEU A 1 321 ? 25.248 5.102 -9.536 1.00 47.22 321 LEU A O 1
ATOM 2541 N N . GLU A 1 322 ? 25.660 7.265 -10.001 1.00 43.34 322 GLU A N 1
ATOM 2542 C CA . GLU A 1 322 ? 26.578 7.497 -8.887 1.00 43.34 322 GLU A CA 1
ATOM 2543 C C . GLU A 1 322 ? 25.746 7.519 -7.597 1.00 43.34 322 GLU A C 1
ATOM 2545 O O . GLU A 1 322 ? 24.930 8.415 -7.408 1.00 43.34 322 GLU A O 1
ATOM 2550 N N . TYR A 1 323 ? 25.981 6.529 -6.731 1.00 48.94 323 TYR A N 1
ATOM 2551 C CA . TYR A 1 323 ? 25.371 6.335 -5.408 1.00 48.94 323 TYR A CA 1
ATOM 2552 C C . TYR A 1 323 ? 23.888 5.907 -5.404 1.00 48.94 323 TYR A C 1
ATOM 2554 O O . TYR A 1 323 ? 23.110 6.312 -6.268 1.00 48.94 323 TYR A O 1
ATOM 2562 N N . PRO A 1 324 ? 23.463 5.049 -4.448 1.00 56.44 324 PRO A N 1
ATOM 2563 C CA . PRO A 1 324 ? 22.038 4.818 -4.240 1.00 56.44 324 PRO A CA 1
ATOM 2564 C C . PRO A 1 324 ? 21.372 6.177 -3.972 1.00 56.44 324 PRO A C 1
ATOM 2566 O O . PRO A 1 324 ? 21.912 6.947 -3.171 1.00 56.44 324 PRO A O 1
ATOM 2569 N N . PRO A 1 325 ? 20.260 6.507 -4.655 1.00 63.94 325 PRO A N 1
ATOM 2570 C CA . PRO A 1 325 ? 19.608 7.793 -4.465 1.00 63.94 325 PRO A CA 1
ATOM 2571 C C . PRO A 1 325 ? 19.232 7.946 -2.993 1.00 63.94 325 PRO A C 1
ATOM 2573 O O . PRO A 1 325 ? 18.696 7.018 -2.384 1.00 63.94 325 PRO A O 1
ATOM 2576 N N . THR A 1 326 ? 19.520 9.110 -2.417 1.00 74.19 326 THR A N 1
ATOM 2577 C CA . THR A 1 326 ? 18.869 9.505 -1.173 1.00 74.19 326 THR A CA 1
ATOM 2578 C C . THR A 1 326 ? 17.375 9.598 -1.461 1.00 74.19 326 THR A C 1
ATOM 2580 O O . THR A 1 326 ? 16.955 10.253 -2.414 1.00 74.19 326 THR A O 1
ATOM 2583 N N . PHE A 1 327 ? 16.559 8.887 -0.684 1.00 85.88 327 PHE A N 1
ATOM 2584 C CA . PHE A 1 327 ? 15.106 8.965 -0.804 1.00 85.88 327 PHE A CA 1
ATOM 2585 C C . PHE A 1 327 ? 14.631 10.192 -0.038 1.00 85.88 327 PHE A C 1
ATOM 2587 O O . PHE A 1 327 ? 14.130 10.068 1.079 1.00 85.88 327 PHE A O 1
ATOM 2594 N N . ASP A 1 328 ? 14.832 11.375 -0.610 1.00 85.56 328 ASP A N 1
ATOM 2595 C CA . ASP A 1 328 ? 14.488 12.655 0.001 1.00 85.56 328 ASP A CA 1
ATOM 2596 C C . ASP A 1 328 ? 13.453 13.455 -0.807 1.00 85.56 328 ASP A C 1
ATOM 2598 O O . ASP A 1 328 ? 13.149 13.195 -1.973 1.00 85.56 328 ASP A O 1
ATOM 2602 N N . GLY A 1 329 ? 12.856 14.444 -0.140 1.00 86.00 329 GLY A N 1
ATOM 2603 C CA . GLY A 1 329 ? 11.957 15.395 -0.780 1.00 86.00 329 GLY A CA 1
ATOM 2604 C C . GLY A 1 329 ? 10.563 14.842 -1.100 1.00 86.00 329 GLY A C 1
ATOM 2605 O O . GLY A 1 329 ? 9.945 14.115 -0.310 1.00 86.00 329 GLY A O 1
ATOM 2606 N N . LYS A 1 330 ? 10.027 15.299 -2.242 1.00 91.69 330 LYS A N 1
ATOM 2607 C CA . LYS A 1 330 ? 8.655 15.035 -2.695 1.00 91.69 330 LYS A CA 1
ATOM 2608 C C . LYS A 1 330 ? 8.602 13.713 -3.440 1.00 91.69 330 LYS A C 1
ATOM 2610 O O . LYS A 1 330 ? 8.988 13.656 -4.606 1.00 91.69 330 LYS A O 1
ATOM 2615 N N . GLN A 1 331 ? 8.091 12.676 -2.793 1.00 92.75 331 GLN A N 1
ATOM 2616 C CA . GLN A 1 331 ? 8.139 11.322 -3.336 1.00 92.75 331 GLN A CA 1
ATOM 2617 C C . GLN A 1 331 ? 6.997 10.450 -2.819 1.00 92.75 331 GLN A C 1
ATOM 2619 O O . GLN A 1 331 ? 6.337 10.759 -1.825 1.00 92.75 331 GLN A O 1
ATOM 2624 N N . ILE A 1 332 ? 6.782 9.347 -3.534 1.00 96.50 332 ILE A N 1
ATOM 2625 C CA . ILE A 1 332 ? 5.915 8.248 -3.124 1.00 96.50 332 ILE A CA 1
ATOM 2626 C C . ILE A 1 332 ? 6.774 6.988 -3.117 1.00 96.50 332 ILE A C 1
ATOM 2628 O O . ILE A 1 332 ? 7.370 6.653 -4.140 1.00 96.50 332 ILE A O 1
ATOM 2632 N N . ILE A 1 333 ? 6.817 6.293 -1.985 1.00 95.00 333 ILE A N 1
ATOM 2633 C CA . ILE A 1 333 ? 7.524 5.023 -1.826 1.00 95.00 333 ILE A CA 1
ATOM 2634 C C . ILE A 1 333 ? 6.499 3.939 -1.513 1.00 95.00 333 ILE A C 1
ATOM 2636 O O . ILE A 1 333 ? 5.675 4.098 -0.614 1.00 95.00 333 ILE A O 1
ATOM 2640 N N . LEU A 1 334 ? 6.560 2.843 -2.267 1.00 96.31 334 LEU A N 1
ATOM 2641 C CA . LEU A 1 334 ? 5.777 1.632 -2.046 1.00 96.31 334 LEU A CA 1
ATOM 2642 C C . LEU A 1 334 ? 6.758 0.522 -1.664 1.00 96.31 334 LEU A C 1
ATOM 2644 O O . LEU A 1 334 ? 7.611 0.180 -2.482 1.00 96.31 334 LEU A O 1
ATOM 2648 N N . ASN A 1 335 ? 6.642 -0.023 -0.454 1.00 94.56 335 ASN A N 1
ATOM 2649 C CA . ASN A 1 335 ? 7.473 -1.135 0.010 1.00 94.56 335 ASN A CA 1
ATOM 2650 C C . ASN A 1 335 ? 6.592 -2.339 0.361 1.00 94.56 335 ASN A C 1
ATOM 2652 O O . ASN A 1 335 ? 5.595 -2.180 1.065 1.00 94.56 335 ASN A O 1
ATOM 2656 N N . SER A 1 336 ? 6.905 -3.504 -0.209 1.00 94.12 336 SER A N 1
ATOM 2657 C CA . SER A 1 336 ? 6.163 -4.763 -0.054 1.00 94.12 336 SER A CA 1
ATOM 2658 C C . SER A 1 336 ? 6.906 -5.898 -0.768 1.00 94.12 336 SER A C 1
ATOM 2660 O O . SER A 1 336 ? 7.610 -5.644 -1.748 1.00 94.12 336 SER A O 1
ATOM 2662 N N . ASP A 1 337 ? 6.640 -7.150 -0.396 1.00 91.19 337 ASP A N 1
ATOM 2663 C CA . ASP A 1 337 ? 7.095 -8.341 -1.132 1.00 91.19 337 ASP A CA 1
ATOM 2664 C C . ASP A 1 337 ? 6.586 -8.401 -2.580 1.00 91.19 337 ASP A C 1
ATOM 2666 O O . ASP A 1 337 ? 7.202 -9.011 -3.463 1.00 91.19 337 ASP A O 1
ATOM 2670 N N . LYS A 1 338 ? 5.403 -7.829 -2.848 1.00 94.00 338 LYS A N 1
ATOM 2671 C CA . LYS A 1 338 ? 4.778 -7.895 -4.172 1.00 94.00 338 LYS A CA 1
ATOM 2672 C C . LYS A 1 338 ? 3.945 -6.661 -4.491 1.00 94.00 338 LYS A C 1
ATOM 2674 O O . LYS A 1 338 ? 2.956 -6.370 -3.829 1.00 94.00 338 LYS A O 1
ATOM 2679 N N . ILE A 1 339 ? 4.263 -6.027 -5.619 1.00 96.38 339 ILE A N 1
ATOM 2680 C CA . ILE A 1 339 ? 3.487 -4.923 -6.197 1.00 96.38 339 ILE A CA 1
ATOM 2681 C C . ILE A 1 339 ? 2.887 -5.386 -7.531 1.00 96.38 339 ILE A C 1
ATOM 2683 O O . ILE A 1 339 ? 3.608 -5.860 -8.409 1.00 96.38 339 ILE A O 1
ATOM 2687 N N . VAL A 1 340 ? 1.564 -5.263 -7.692 1.00 97.38 340 VAL A N 1
ATOM 2688 C CA . VAL A 1 340 ? 0.833 -5.691 -8.900 1.00 97.38 340 VAL A CA 1
ATOM 2689 C C . VAL A 1 340 ? 0.064 -4.517 -9.506 1.00 97.38 340 VAL A C 1
ATOM 2691 O O . VAL A 1 340 ? -0.832 -3.966 -8.871 1.00 97.38 340 VAL A O 1
ATOM 2694 N N . PHE A 1 341 ? 0.350 -4.188 -10.769 1.00 96.69 341 PHE A N 1
ATOM 2695 C CA . PHE A 1 341 ? -0.423 -3.226 -11.560 1.00 96.69 341 PHE A CA 1
ATOM 2696 C C . PHE A 1 341 ? -1.336 -3.968 -12.545 1.00 96.69 341 PHE A C 1
ATOM 2698 O O . PHE A 1 341 ? -0.863 -4.539 -13.523 1.00 96.69 341 PHE A O 1
ATOM 2705 N N . ASN A 1 342 ? -2.650 -3.967 -12.295 1.00 96.75 342 ASN A N 1
ATOM 2706 C CA . ASN A 1 342 ? -3.636 -4.673 -13.121 1.00 96.75 342 ASN A CA 1
ATOM 2707 C C . ASN A 1 342 ? -4.642 -3.696 -13.754 1.00 96.75 342 ASN A C 1
ATOM 2709 O O . ASN A 1 342 ? -5.360 -2.996 -13.039 1.00 96.75 342 ASN A O 1
ATOM 2713 N N . THR A 1 343 ? -4.741 -3.677 -15.088 1.00 97.44 343 THR A N 1
ATOM 2714 C CA . THR A 1 343 ? -5.687 -2.822 -15.835 1.00 97.44 343 THR A CA 1
ATOM 2715 C C . THR A 1 343 ? -6.682 -3.691 -16.612 1.00 97.44 343 THR A C 1
ATOM 2717 O O . THR A 1 343 ? -6.291 -4.706 -17.175 1.00 97.44 343 THR A O 1
ATOM 2720 N N . LYS A 1 344 ? -7.981 -3.338 -16.619 1.00 97.31 344 LYS A N 1
ATOM 2721 C CA . LYS A 1 344 ? -9.041 -4.193 -17.208 1.00 97.31 344 LYS A CA 1
ATOM 2722 C C . LYS A 1 344 ? -9.480 -3.805 -18.622 1.00 97.31 344 LYS A C 1
ATOM 2724 O O . LYS A 1 344 ? -9.807 -4.682 -19.407 1.00 97.31 344 LYS A O 1
ATOM 2729 N N . GLN A 1 345 ? -9.573 -2.509 -18.920 1.00 96.56 345 GLN A N 1
ATOM 2730 C CA . GLN A 1 345 ? -10.104 -2.017 -20.205 1.00 96.56 345 GLN A CA 1
ATOM 2731 C C . GLN A 1 345 ? -9.209 -0.979 -20.892 1.00 96.56 345 GLN A C 1
ATOM 2733 O O . GLN A 1 345 ? -9.306 -0.809 -22.102 1.00 96.56 345 GLN A O 1
ATOM 2738 N N . GLY A 1 346 ? -8.387 -0.256 -20.128 1.00 93.50 346 GLY A N 1
ATOM 2739 C CA . GLY A 1 346 ? -7.504 0.790 -20.644 1.00 93.50 346 GLY A CA 1
ATOM 2740 C C . GLY A 1 346 ? -6.072 0.294 -20.828 1.00 93.50 346 GLY A C 1
ATOM 2741 O O . GLY A 1 346 ? -5.842 -0.792 -21.349 1.00 93.50 346 GLY A O 1
ATOM 2742 N N . GLY A 1 347 ? -5.113 1.089 -20.356 1.00 94.75 347 GLY A N 1
ATOM 2743 C CA . GLY A 1 347 ? -3.698 0.734 -20.334 1.00 94.75 347 GLY A CA 1
ATOM 2744 C C . GLY A 1 347 ? -2.971 1.372 -19.154 1.00 94.75 347 GLY A C 1
ATOM 2745 O O . GLY A 1 347 ? -3.512 2.248 -18.475 1.00 94.75 347 GLY A O 1
ATOM 2746 N N . LEU A 1 348 ? -1.744 0.917 -18.910 1.00 96.94 348 LEU A N 1
ATOM 2747 C CA . LEU A 1 348 ? -0.817 1.518 -17.955 1.00 96.94 348 LEU A CA 1
ATOM 2748 C C . LEU A 1 348 ? 0.076 2.522 -18.696 1.00 96.94 348 LEU A C 1
ATOM 2750 O O . LEU A 1 348 ? 0.799 2.139 -19.613 1.00 96.94 348 LEU A O 1
ATOM 2754 N N . TYR A 1 349 ? 0.037 3.792 -18.294 1.00 96.38 349 TYR A N 1
ATOM 2755 C CA . TYR A 1 349 ? 0.846 4.863 -18.882 1.00 96.38 349 TYR A CA 1
ATOM 2756 C C . TYR A 1 349 ? 1.832 5.407 -17.847 1.00 96.38 349 TYR A C 1
ATOM 2758 O O . TYR A 1 349 ? 1.442 5.680 -16.714 1.00 96.38 349 TYR A O 1
ATOM 2766 N N . SER A 1 350 ? 3.092 5.593 -18.245 1.00 95.44 350 SER A N 1
ATOM 2767 C CA . SER A 1 350 ? 4.143 6.179 -17.408 1.00 95.44 350 SER A CA 1
ATOM 2768 C C . SER A 1 350 ? 4.828 7.316 -18.163 1.00 95.44 350 SER A C 1
ATOM 2770 O O . SER A 1 350 ? 5.279 7.125 -19.293 1.00 95.44 350 SER A O 1
ATOM 2772 N N . TYR A 1 351 ? 4.880 8.498 -17.547 1.00 96.06 351 TYR A N 1
ATOM 2773 C CA . TYR A 1 351 ? 5.508 9.698 -18.097 1.00 96.06 351 TYR A CA 1
ATOM 2774 C C . TYR A 1 351 ? 6.501 10.250 -17.077 1.00 96.06 351 TYR A C 1
ATOM 2776 O O . TYR A 1 351 ? 6.114 10.593 -15.961 1.00 96.06 351 TYR A O 1
ATOM 2784 N N . THR A 1 352 ? 7.763 10.378 -17.477 1.00 93.88 352 THR A N 1
ATOM 2785 C CA . THR A 1 352 ? 8.860 10.785 -16.589 1.00 93.88 352 THR A CA 1
ATOM 2786 C C . THR A 1 352 ? 9.692 11.871 -17.269 1.00 93.88 352 THR A C 1
ATOM 2788 O O . THR A 1 352 ? 9.954 11.779 -18.465 1.00 93.88 352 THR A O 1
ATOM 2791 N N . ASN A 1 353 ? 10.099 12.908 -16.526 1.00 92.88 353 ASN A N 1
ATOM 2792 C CA . ASN A 1 353 ? 10.949 13.989 -17.055 1.00 92.88 353 ASN A CA 1
ATOM 2793 C C . ASN A 1 353 ? 12.435 13.594 -17.125 1.00 92.88 353 ASN A C 1
ATOM 2795 O O . ASN A 1 353 ? 13.160 14.017 -18.019 1.00 92.88 353 ASN A O 1
ATOM 2799 N N . LEU A 1 354 ? 12.885 12.804 -16.150 1.00 89.19 354 LEU A N 1
ATOM 2800 C CA . LEU A 1 354 ? 14.239 12.262 -16.085 1.00 89.19 354 LEU A CA 1
ATOM 2801 C C . LEU A 1 354 ? 14.212 10.784 -16.508 1.00 89.19 354 LEU A C 1
ATOM 2803 O O . LEU A 1 354 ? 13.623 10.427 -17.526 1.00 89.19 354 LEU A O 1
ATOM 2807 N N . SER A 1 355 ? 14.828 9.914 -15.718 1.00 86.00 355 SER A N 1
ATOM 2808 C CA . SER A 1 355 ? 14.990 8.499 -16.029 1.00 86.00 355 SER A CA 1
ATOM 2809 C C . SER A 1 355 ? 13.907 7.644 -15.378 1.00 86.00 355 SER A C 1
ATOM 2811 O O . SER A 1 355 ? 13.459 7.925 -14.270 1.00 86.00 355 SER A O 1
ATOM 2813 N N . THR A 1 356 ? 13.540 6.546 -16.040 1.00 90.50 356 THR A N 1
ATOM 2814 C CA . THR A 1 356 ? 12.830 5.425 -15.405 1.00 90.50 356 THR A CA 1
ATOM 2815 C C . THR A 1 356 ? 13.839 4.312 -15.149 1.00 90.50 356 THR A C 1
ATOM 2817 O O . THR A 1 356 ? 14.594 3.959 -16.054 1.00 90.50 356 THR A O 1
ATOM 2820 N N . TYR A 1 357 ? 13.870 3.777 -13.929 1.00 85.75 357 TYR A N 1
ATOM 2821 C CA . TYR A 1 357 ? 14.870 2.801 -13.503 1.00 85.75 357 TYR A CA 1
ATOM 2822 C C . TYR A 1 357 ? 14.206 1.509 -13.022 1.00 85.75 357 TYR A C 1
ATOM 2824 O O . TYR A 1 357 ? 13.361 1.539 -12.131 1.00 85.75 357 TYR A O 1
ATOM 2832 N N . PHE A 1 358 ? 14.614 0.379 -13.601 1.00 88.00 358 PHE A N 1
ATOM 2833 C CA . PHE A 1 358 ? 14.215 -0.960 -13.172 1.00 88.00 358 PHE A CA 1
ATOM 2834 C C . PHE A 1 358 ? 15.468 -1.773 -12.860 1.00 88.00 358 PHE A C 1
ATOM 2836 O O . PHE A 1 358 ? 16.344 -1.914 -13.712 1.00 88.00 358 PHE A O 1
ATOM 2843 N N . ALA A 1 359 ? 15.536 -2.329 -11.654 1.00 83.75 359 ALA A N 1
ATOM 2844 C CA . ALA A 1 359 ? 16.613 -3.2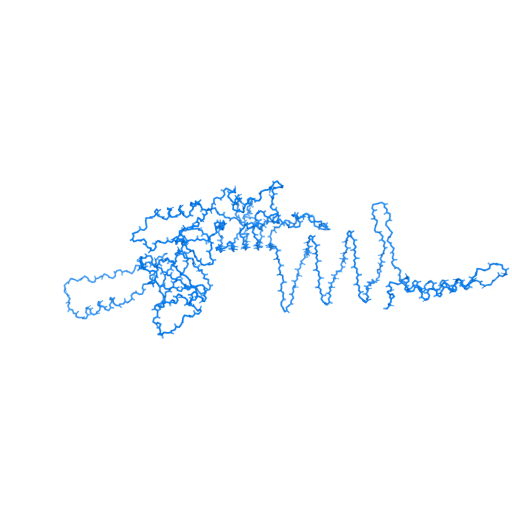12 -11.229 1.00 83.75 359 ALA A CA 1
ATOM 2845 C C . ALA A 1 359 ? 16.036 -4.463 -10.565 1.00 83.75 359 ALA A C 1
ATOM 2847 O O . ALA A 1 359 ? 15.083 -4.390 -9.796 1.00 83.75 359 ALA A O 1
ATOM 2848 N N . THR A 1 360 ? 16.618 -5.616 -10.879 1.00 85.94 360 THR A N 1
ATOM 2849 C CA . THR A 1 360 ? 16.183 -6.929 -10.393 1.00 85.94 360 THR A CA 1
ATOM 2850 C C . THR A 1 360 ? 17.401 -7.825 -10.218 1.00 85.94 360 THR A C 1
ATOM 2852 O O . THR A 1 360 ? 18.389 -7.677 -10.935 1.00 85.94 360 THR A O 1
ATOM 2855 N N . ASN A 1 361 ? 17.343 -8.746 -9.257 1.00 81.38 361 ASN A N 1
ATOM 2856 C CA . ASN A 1 361 ? 18.423 -9.700 -9.002 1.00 81.38 361 ASN A CA 1
ATOM 2857 C C . ASN A 1 361 ? 18.365 -10.916 -9.946 1.00 81.38 361 ASN A C 1
ATOM 2859 O O . ASN A 1 361 ? 19.370 -11.581 -10.168 1.00 81.38 361 ASN A O 1
ATOM 2863 N N . THR A 1 362 ? 17.184 -11.228 -10.489 1.00 87.12 362 THR A N 1
ATOM 2864 C CA . THR A 1 362 ? 16.952 -12.474 -11.233 1.00 87.12 362 THR A CA 1
ATOM 2865 C C . THR A 1 362 ? 16.681 -12.217 -12.710 1.00 87.12 362 THR A C 1
ATOM 2867 O O . THR A 1 362 ? 17.549 -12.446 -13.547 1.00 87.12 362 THR A O 1
ATOM 2870 N N . ALA A 1 363 ? 15.485 -11.745 -13.050 1.00 89.69 363 ALA A N 1
ATOM 2871 C CA . ALA A 1 363 ? 15.072 -11.515 -14.426 1.00 89.69 363 ALA A CA 1
ATOM 2872 C C . ALA A 1 363 ? 14.127 -10.317 -14.531 1.00 89.69 363 ALA A C 1
ATOM 2874 O O . ALA A 1 363 ? 13.286 -10.088 -13.660 1.00 89.69 363 ALA A O 1
ATOM 2875 N N . PHE A 1 364 ? 14.258 -9.578 -15.632 1.00 93.62 364 PHE A N 1
ATOM 2876 C CA . PHE A 1 364 ? 13.260 -8.623 -16.100 1.00 93.62 364 PHE A CA 1
ATOM 2877 C C . PHE A 1 364 ? 12.585 -9.229 -17.329 1.00 93.62 364 PHE A C 1
ATOM 2879 O O . PHE A 1 364 ? 13.246 -9.483 -18.336 1.00 93.62 364 PHE A O 1
ATOM 2886 N N . VAL A 1 365 ? 11.288 -9.516 -17.224 1.00 96.25 365 VAL A N 1
ATOM 2887 C CA . VAL A 1 365 ? 10.521 -10.210 -18.265 1.00 96.25 365 VAL A CA 1
ATOM 2888 C C . VAL A 1 365 ? 9.506 -9.244 -18.857 1.00 96.25 365 VAL A C 1
ATOM 2890 O O . VAL A 1 365 ? 8.700 -8.669 -18.129 1.00 96.25 365 VAL A O 1
ATOM 2893 N N . VAL A 1 366 ? 9.537 -9.093 -20.180 1.00 96.00 366 VAL A N 1
ATOM 2894 C CA . VAL A 1 366 ? 8.536 -8.350 -20.950 1.00 96.00 366 VAL A CA 1
ATOM 2895 C C . VAL A 1 366 ? 7.967 -9.306 -21.985 1.00 96.00 366 VAL A C 1
ATOM 2897 O O . VAL A 1 366 ? 8.701 -9.784 -22.848 1.00 96.00 366 VAL A O 1
ATOM 2900 N N . ASP A 1 367 ? 6.674 -9.586 -21.876 1.00 96.19 367 ASP A N 1
ATOM 2901 C CA . ASP A 1 367 ? 5.949 -10.477 -22.776 1.00 96.19 367 ASP A CA 1
ATOM 2902 C C . ASP A 1 367 ? 4.733 -9.740 -23.344 1.00 96.19 367 ASP A C 1
ATOM 2904 O O . ASP A 1 367 ? 3.982 -9.097 -22.606 1.00 96.19 367 ASP A O 1
ATOM 2908 N N . ALA A 1 368 ? 4.584 -9.772 -24.664 1.00 96.44 368 ALA A N 1
ATOM 2909 C CA . ALA A 1 368 ? 3.550 -9.046 -25.384 1.00 96.44 368 ALA A CA 1
ATOM 2910 C C . ALA A 1 368 ? 3.170 -9.791 -26.666 1.00 96.44 368 ALA A C 1
ATOM 2912 O O . ALA A 1 368 ? 4.026 -10.082 -27.498 1.00 96.44 368 ALA A O 1
ATOM 2913 N N . GLU A 1 369 ? 1.870 -10.019 -26.865 1.00 96.44 369 GLU A N 1
ATOM 2914 C CA . GLU A 1 369 ? 1.340 -10.726 -28.040 1.00 96.44 369 GLU A CA 1
ATOM 2915 C C . GLU A 1 369 ? 1.588 -9.960 -29.350 1.00 96.44 369 GLU A C 1
ATOM 2917 O O . GLU A 1 369 ? 2.011 -10.538 -30.348 1.00 96.44 369 GLU A O 1
ATOM 2922 N N . ALA A 1 370 ? 1.338 -8.646 -29.353 1.00 95.88 370 ALA A N 1
ATOM 2923 C CA . ALA A 1 370 ? 1.460 -7.823 -30.558 1.00 95.88 370 ALA A CA 1
ATOM 2924 C C . ALA A 1 370 ? 2.904 -7.374 -30.844 1.00 95.88 370 ALA A C 1
ATOM 2926 O O . ALA A 1 370 ? 3.262 -7.142 -31.999 1.00 95.88 370 ALA A O 1
ATOM 2927 N N . GLY A 1 371 ? 3.725 -7.233 -29.802 1.00 94.50 371 GLY A N 1
ATOM 2928 C CA . GLY A 1 371 ? 5.129 -6.849 -29.912 1.00 94.50 371 GLY A CA 1
ATOM 2929 C C . GLY A 1 371 ? 5.571 -5.786 -28.909 1.00 94.50 371 GLY A C 1
ATOM 2930 O O . GLY A 1 371 ? 4.776 -5.220 -28.159 1.00 94.50 371 GLY A O 1
ATOM 2931 N N . ILE A 1 372 ? 6.876 -5.515 -28.920 1.00 96.88 372 ILE A N 1
ATOM 2932 C CA . ILE A 1 372 ? 7.554 -4.532 -28.070 1.00 96.88 372 ILE A CA 1
ATOM 2933 C C . ILE A 1 372 ? 8.190 -3.483 -28.985 1.00 96.88 372 ILE A C 1
ATOM 2935 O O . ILE A 1 372 ? 8.919 -3.831 -29.913 1.00 96.88 372 ILE A O 1
ATOM 2939 N N . SER A 1 373 ? 7.932 -2.202 -28.719 1.00 96.50 373 SER A N 1
ATOM 2940 C CA . SER A 1 373 ? 8.507 -1.083 -29.471 1.00 96.50 373 SER A CA 1
ATOM 2941 C C . SER A 1 373 ? 9.473 -0.298 -28.592 1.00 96.50 373 SER A C 1
ATOM 2943 O O . SER A 1 373 ? 9.063 0.278 -27.586 1.00 96.50 373 SER A O 1
ATOM 2945 N N . LEU A 1 374 ? 10.738 -0.220 -29.001 1.00 95.81 374 LEU A N 1
ATOM 2946 C CA . LEU A 1 374 ? 11.767 0.592 -28.352 1.00 95.81 374 LEU A CA 1
ATOM 2947 C C . LEU A 1 374 ? 12.205 1.681 -29.329 1.00 95.81 374 LEU A C 1
ATOM 2949 O O . LEU A 1 374 ? 12.790 1.381 -30.364 1.00 95.81 374 LEU A O 1
ATOM 2953 N N . ASN A 1 375 ? 11.904 2.939 -29.008 1.00 95.56 375 ASN A N 1
ATOM 2954 C CA . ASN A 1 375 ? 12.223 4.088 -29.851 1.00 95.56 375 ASN A CA 1
ATOM 2955 C C . ASN A 1 375 ? 13.027 5.102 -29.039 1.00 95.56 375 ASN A C 1
ATOM 2957 O O . ASN A 1 375 ? 12.604 5.502 -27.957 1.00 95.56 375 ASN A O 1
ATOM 2961 N N . SER A 1 376 ? 14.161 5.542 -29.573 1.00 93.75 376 SER A N 1
ATOM 2962 C CA . SER A 1 376 ? 14.972 6.609 -28.992 1.00 93.75 376 SER A CA 1
ATOM 2963 C C . SER A 1 376 ? 15.602 7.419 -30.124 1.00 93.75 376 SER A C 1
ATOM 2965 O O . SER A 1 376 ? 16.119 6.814 -31.061 1.00 93.75 376 SER A O 1
ATOM 2967 N N . PRO A 1 377 ? 15.594 8.765 -30.068 1.00 92.75 377 PRO A N 1
ATOM 2968 C CA . PRO A 1 377 ? 16.404 9.579 -30.974 1.00 92.75 377 PRO A CA 1
ATOM 2969 C C . PRO A 1 377 ? 17.910 9.461 -30.674 1.00 92.75 377 PRO A C 1
ATOM 2971 O O . PRO A 1 377 ? 18.730 9.886 -31.483 1.00 92.75 377 PRO A O 1
ATOM 2974 N N . GLY A 1 378 ? 18.268 8.929 -29.501 1.00 92.06 378 GLY A N 1
ATOM 2975 C CA . GLY A 1 378 ? 19.638 8.629 -29.103 1.00 92.06 378 GLY A CA 1
ATOM 2976 C C . GLY A 1 378 ? 19.966 7.141 -29.242 1.00 92.06 378 GLY A C 1
ATOM 2977 O O . GLY A 1 378 ? 19.581 6.480 -30.201 1.00 92.06 378 GLY A O 1
ATOM 2978 N N . LEU A 1 379 ? 20.695 6.606 -28.263 1.00 88.06 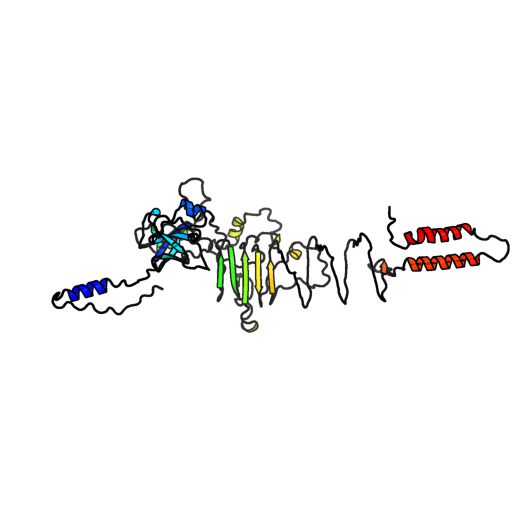379 LEU A N 1
ATOM 2979 C CA . LEU A 1 379 ? 21.136 5.212 -28.240 1.00 88.06 379 LEU A CA 1
ATOM 2980 C C . LEU A 1 379 ? 20.076 4.288 -27.619 1.00 88.06 379 LEU A C 1
ATOM 2982 O O . LEU A 1 379 ? 19.554 4.573 -26.542 1.00 88.06 379 LEU A O 1
ATOM 2986 N N . ILE A 1 380 ? 19.839 3.138 -28.254 1.00 94.12 380 ILE A N 1
ATOM 2987 C CA . ILE A 1 380 ? 19.283 1.940 -27.610 1.00 94.12 380 ILE A CA 1
ATOM 2988 C C . ILE A 1 380 ? 20.452 0.970 -27.418 1.00 94.12 380 ILE A C 1
ATOM 2990 O O . ILE A 1 380 ? 20.965 0.413 -28.386 1.00 94.12 380 ILE A O 1
ATOM 2994 N N . GLY A 1 381 ? 20.925 0.827 -26.179 1.00 88.94 381 GLY A N 1
ATOM 2995 C CA . GLY A 1 381 ? 22.090 0.005 -25.845 1.00 88.94 381 GLY A CA 1
ATOM 2996 C C . GLY A 1 381 ? 21.698 -1.350 -25.260 1.00 88.94 381 GLY A C 1
ATOM 2997 O O . GLY A 1 381 ? 20.805 -1.428 -24.422 1.00 88.94 381 GLY A O 1
ATOM 2998 N N . MET A 1 382 ? 22.402 -2.410 -25.663 1.00 91.00 382 MET A N 1
ATOM 2999 C CA . MET A 1 382 ? 22.319 -3.740 -25.053 1.00 91.00 382 MET A CA 1
ATOM 3000 C C . MET A 1 382 ? 23.730 -4.185 -24.668 1.00 91.00 382 MET A C 1
ATOM 3002 O O . MET A 1 382 ? 24.595 -4.323 -25.530 1.00 91.00 382 MET A O 1
ATOM 3006 N N . HIS A 1 383 ? 23.969 -4.396 -23.376 1.00 86.38 383 HIS A N 1
ATOM 3007 C CA . HIS A 1 383 ? 25.249 -4.860 -22.847 1.00 86.38 383 HIS A CA 1
ATOM 3008 C C . HIS A 1 383 ? 25.024 -6.087 -21.964 1.00 86.38 383 HIS A C 1
ATOM 3010 O O . HIS A 1 383 ? 24.090 -6.118 -21.166 1.00 86.38 383 HIS A O 1
ATOM 3016 N N . THR A 1 384 ? 25.866 -7.105 -22.115 1.00 86.38 384 THR A N 1
ATOM 3017 C CA . THR A 1 384 ? 25.829 -8.329 -21.311 1.00 86.38 384 THR A CA 1
ATOM 3018 C C . THR A 1 384 ? 27.235 -8.908 -21.198 1.00 86.38 384 THR A C 1
ATOM 3020 O O . THR A 1 384 ? 28.014 -8.829 -22.147 1.00 86.38 384 THR A O 1
ATOM 3023 N N . GLU A 1 385 ? 27.554 -9.509 -20.051 1.00 85.38 385 GLU A N 1
ATOM 3024 C CA . GLU A 1 385 ? 28.760 -10.335 -19.887 1.00 85.38 385 GLU A CA 1
ATOM 3025 C C . GLU A 1 385 ? 28.632 -11.694 -20.600 1.00 85.38 385 GLU A C 1
ATOM 3027 O O . GLU A 1 385 ? 29.638 -12.347 -20.873 1.00 85.38 385 GLU A O 1
ATOM 3032 N N . GLY A 1 386 ? 27.396 -12.125 -20.883 1.00 87.75 386 GLY A N 1
ATOM 3033 C CA . GLY A 1 386 ? 27.078 -13.386 -21.542 1.00 87.75 386 GLY A CA 1
ATOM 3034 C C . GLY A 1 386 ? 26.810 -13.216 -23.036 1.00 87.75 386 GLY A C 1
ATOM 3035 O O . GLY A 1 386 ? 27.657 -12.755 -23.796 1.00 87.75 386 GLY A O 1
ATOM 3036 N N . GLN A 1 387 ? 25.617 -13.624 -23.468 1.00 91.31 387 GLN A N 1
ATOM 3037 C CA . GLN A 1 387 ? 25.199 -13.607 -24.870 1.00 91.31 387 GLN A CA 1
ATOM 3038 C C . GLN A 1 387 ? 23.909 -12.808 -25.061 1.00 91.31 387 GLN A C 1
ATOM 3040 O O . GLN A 1 387 ? 23.015 -12.844 -24.216 1.00 91.31 387 GLN A O 1
ATOM 3045 N N . VAL A 1 388 ? 23.789 -12.146 -26.212 1.00 93.75 388 VAL A N 1
ATOM 3046 C CA . VAL A 1 388 ? 22.520 -11.598 -26.703 1.00 93.75 388 VAL A CA 1
ATOM 3047 C C . VAL A 1 388 ? 21.945 -12.586 -27.716 1.00 93.75 388 VAL A C 1
ATOM 3049 O O . VAL A 1 388 ? 22.586 -12.878 -28.722 1.00 93.75 388 VAL A O 1
ATOM 3052 N N . HIS A 1 389 ? 20.744 -13.108 -27.458 1.00 94.19 389 HIS A N 1
ATOM 3053 C CA . HIS A 1 389 ? 20.048 -14.028 -28.361 1.00 94.19 389 HIS A CA 1
ATOM 3054 C C . HIS A 1 389 ? 18.875 -13.307 -29.033 1.00 94.19 389 HIS A C 1
ATOM 3056 O O . HIS A 1 389 ? 17.947 -12.868 -28.360 1.00 94.19 389 HIS A O 1
ATOM 3062 N N . ILE A 1 390 ? 18.909 -13.214 -30.364 1.00 94.06 390 ILE A N 1
ATOM 3063 C CA . ILE A 1 390 ? 17.814 -12.695 -31.191 1.00 94.06 390 ILE A CA 1
ATOM 3064 C C . ILE A 1 390 ? 17.357 -13.822 -32.116 1.00 94.06 390 ILE A C 1
ATOM 3066 O O . ILE A 1 390 ? 18.155 -14.357 -32.884 1.00 94.06 390 ILE A O 1
ATOM 3070 N N . ARG A 1 391 ? 16.076 -14.189 -32.044 1.00 93.38 391 ARG A N 1
ATOM 3071 C CA . ARG A 1 391 ? 15.474 -15.231 -32.881 1.00 93.38 391 ARG A CA 1
ATOM 3072 C C . ARG A 1 391 ? 14.170 -14.721 -33.476 1.00 93.38 391 ARG A C 1
ATOM 3074 O O . ARG A 1 391 ? 13.297 -14.269 -32.748 1.00 93.38 391 ARG A O 1
ATOM 3081 N N . GLY A 1 392 ? 14.027 -14.859 -34.789 1.00 90.56 392 GLY A N 1
ATOM 3082 C CA . GLY A 1 392 ? 12.757 -14.702 -35.492 1.00 90.56 392 GLY A CA 1
ATOM 3083 C C . GLY A 1 392 ? 12.390 -16.006 -36.189 1.00 90.56 392 GLY A C 1
ATOM 3084 O O . GLY A 1 392 ? 13.262 -16.676 -36.736 1.00 90.56 392 GLY A O 1
ATOM 3085 N N . GLU A 1 393 ? 11.111 -16.379 -36.182 1.00 91.81 393 GLU A N 1
ATOM 3086 C CA . GLU A 1 393 ? 10.639 -17.550 -36.942 1.00 91.81 393 GLU A CA 1
ATOM 3087 C C . GLU A 1 393 ? 10.684 -17.319 -38.455 1.00 91.81 393 GLU A C 1
ATOM 3089 O O . GLU A 1 393 ? 10.859 -18.258 -39.227 1.00 91.81 393 GLU A O 1
ATOM 3094 N N . LYS A 1 394 ? 10.522 -16.059 -38.874 1.00 90.38 394 LYS A N 1
ATOM 3095 C CA . LYS A 1 394 ? 10.576 -15.644 -40.278 1.00 90.38 394 LYS A CA 1
ATOM 3096 C C . LYS A 1 394 ? 11.893 -14.947 -40.584 1.00 90.38 394 LYS A C 1
ATOM 3098 O O . LYS A 1 394 ? 12.792 -15.551 -41.152 1.00 90.38 394 LYS A O 1
ATOM 3103 N N . ASN A 1 395 ? 11.994 -13.677 -40.193 1.00 88.62 395 ASN A N 1
ATOM 3104 C CA . ASN A 1 395 ? 13.118 -12.811 -40.525 1.00 88.62 395 ASN A CA 1
ATOM 3105 C C . ASN A 1 395 ? 13.578 -12.043 -39.284 1.00 88.62 395 ASN A C 1
ATOM 3107 O O . ASN A 1 395 ? 12.759 -11.662 -38.448 1.00 88.62 395 ASN A O 1
ATOM 3111 N N . ILE A 1 396 ? 14.876 -11.761 -39.228 1.00 91.50 396 ILE A N 1
ATOM 3112 C CA . ILE A 1 396 ? 15.459 -10.708 -38.396 1.00 91.50 396 ILE A CA 1
ATOM 3113 C C . ILE A 1 396 ? 15.917 -9.631 -39.375 1.00 91.50 396 ILE A C 1
ATOM 3115 O O . ILE A 1 396 ? 16.707 -9.918 -40.272 1.00 91.50 396 ILE A O 1
ATOM 3119 N N . ILE A 1 397 ? 15.382 -8.419 -39.246 1.00 89.50 397 ILE A N 1
ATOM 3120 C CA . ILE A 1 397 ? 15.688 -7.304 -40.146 1.00 89.50 397 ILE A CA 1
ATOM 3121 C C . ILE A 1 397 ? 16.460 -6.261 -39.345 1.00 89.50 397 ILE A C 1
ATOM 3123 O O . ILE A 1 397 ? 15.959 -5.757 -38.344 1.00 89.50 397 ILE A O 1
ATOM 3127 N N . ILE A 1 398 ? 17.672 -5.950 -39.798 1.00 89.94 398 ILE A N 1
ATOM 3128 C CA . ILE A 1 398 ? 18.474 -4.831 -39.304 1.00 89.94 398 ILE A CA 1
ATOM 3129 C C . ILE A 1 398 ? 18.628 -3.880 -40.481 1.00 89.94 398 ILE A C 1
ATOM 3131 O O . ILE A 1 398 ? 19.339 -4.188 -41.437 1.00 89.94 398 ILE A O 1
ATOM 3135 N N . ASP A 1 399 ? 17.917 -2.761 -40.422 1.00 87.62 399 ASP A N 1
ATOM 3136 C CA . ASP A 1 399 ? 17.980 -1.714 -41.433 1.00 87.62 399 ASP A CA 1
ATOM 3137 C C . ASP A 1 399 ? 18.688 -0.493 -40.851 1.00 87.62 399 ASP A C 1
ATOM 3139 O O . ASP A 1 399 ? 18.370 -0.016 -39.760 1.00 87.62 399 ASP A O 1
ATOM 3143 N N . THR A 1 400 ? 19.682 -0.010 -41.580 1.00 84.06 400 THR A N 1
ATOM 3144 C CA . THR A 1 400 ? 20.456 1.176 -41.238 1.00 84.06 400 THR A CA 1
ATOM 3145 C C . THR A 1 400 ? 20.400 2.094 -42.446 1.00 84.06 400 THR A C 1
ATOM 3147 O O . THR A 1 400 ? 20.680 1.628 -43.547 1.00 84.06 400 THR A O 1
ATOM 3150 N N . GLY A 1 401 ? 20.081 3.377 -42.245 1.00 82.88 401 GLY A N 1
ATOM 3151 C CA . GLY A 1 401 ? 20.109 4.389 -43.311 1.00 82.88 401 GLY A CA 1
ATOM 3152 C C . GLY A 1 401 ? 21.536 4.645 -43.816 1.00 82.88 401 GLY A C 1
ATOM 3153 O O . GLY A 1 401 ? 22.215 3.748 -44.302 1.00 82.88 401 GLY A O 1
ATOM 3154 N N . ASP A 1 402 ? 22.066 5.851 -43.625 1.00 83.44 402 ASP A N 1
ATOM 3155 C CA . ASP A 1 402 ? 23.442 6.184 -44.052 1.00 83.44 402 ASP A CA 1
ATOM 3156 C C . ASP A 1 402 ? 24.540 5.629 -43.116 1.00 83.44 402 ASP A C 1
ATOM 3158 O O . ASP A 1 402 ? 25.684 6.084 -43.113 1.00 83.44 402 ASP A O 1
ATOM 3162 N N . SER A 1 403 ? 24.192 4.656 -42.275 1.00 83.19 403 SER A N 1
ATOM 3163 C CA . SER A 1 403 ? 25.070 4.078 -41.256 1.00 83.19 403 SER A CA 1
ATOM 3164 C C . SER A 1 403 ? 25.572 2.691 -41.653 1.00 83.19 403 SER A C 1
ATOM 3166 O O . SER A 1 403 ? 25.069 2.064 -42.581 1.00 83.19 403 SER A O 1
ATOM 3168 N N . LYS A 1 404 ? 26.598 2.210 -40.946 1.00 83.12 404 LYS A N 1
ATOM 3169 C CA . LYS A 1 404 ? 27.177 0.877 -41.148 1.00 83.12 404 LYS A CA 1
ATOM 3170 C C . LYS A 1 404 ? 26.846 -0.021 -39.962 1.00 83.12 404 LYS A C 1
ATOM 3172 O O . LYS A 1 404 ? 26.958 0.411 -38.816 1.00 83.12 404 LYS A O 1
ATOM 3177 N N . LEU A 1 405 ? 26.502 -1.273 -40.248 1.00 86.56 405 LEU A N 1
ATOM 3178 C CA . LEU A 1 405 ? 26.467 -2.341 -39.255 1.00 86.56 405 LEU A CA 1
ATOM 3179 C C . LEU A 1 405 ? 27.888 -2.879 -39.073 1.00 86.56 405 LEU A C 1
ATOM 3181 O O . LEU A 1 405 ? 28.524 -3.219 -40.066 1.00 86.56 405 LEU A O 1
ATOM 3185 N N . TYR A 1 406 ? 28.378 -2.964 -37.838 1.00 84.44 406 TYR A N 1
ATOM 3186 C CA . TYR A 1 406 ? 29.711 -3.486 -37.523 1.00 84.44 406 TYR A CA 1
ATOM 3187 C C . TYR A 1 406 ? 29.617 -4.810 -36.762 1.00 84.44 406 TYR A C 1
ATOM 3189 O O . TYR A 1 406 ? 28.723 -4.985 -35.934 1.00 84.44 406 TYR A O 1
ATOM 3197 N N . LEU A 1 407 ? 30.563 -5.712 -37.015 1.00 84.38 407 LEU A N 1
ATOM 3198 C CA . LEU A 1 407 ? 30.810 -6.927 -36.240 1.00 84.38 407 LEU A CA 1
ATOM 3199 C C . LEU A 1 407 ? 32.285 -6.983 -35.848 1.00 84.38 407 LEU A C 1
ATOM 3201 O O . LEU A 1 407 ? 33.140 -6.446 -36.544 1.00 84.38 407 LEU A O 1
ATOM 3205 N N . GLY A 1 408 ? 32.582 -7.646 -34.738 1.00 80.00 408 GLY A N 1
ATOM 3206 C CA . GLY A 1 408 ? 33.949 -7.822 -34.266 1.00 80.00 408 GLY A CA 1
ATOM 3207 C C . GLY A 1 408 ? 34.051 -7.677 -32.759 1.00 80.00 408 GLY A C 1
ATOM 3208 O O . GLY A 1 408 ? 33.046 -7.666 -32.044 1.00 80.00 408 GLY A O 1
ATOM 3209 N N . THR A 1 409 ? 35.278 -7.578 -32.269 1.00 76.00 409 THR A N 1
ATOM 3210 C CA . THR A 1 409 ? 35.556 -7.386 -30.848 1.00 76.00 409 THR A CA 1
ATOM 3211 C C . THR A 1 409 ? 35.873 -5.923 -30.581 1.00 76.00 409 THR A C 1
ATOM 3213 O O . THR A 1 409 ? 36.708 -5.313 -31.248 1.00 76.00 409 THR A O 1
ATOM 3216 N N . SER A 1 410 ? 35.223 -5.340 -29.573 1.00 68.31 410 SER A N 1
ATOM 3217 C CA . SER A 1 410 ? 35.714 -4.078 -29.023 1.00 68.31 410 SER A CA 1
ATOM 3218 C C . SER A 1 410 ? 37.072 -4.313 -28.351 1.00 68.31 410 SER A C 1
ATOM 3220 O O . SER A 1 410 ? 37.256 -5.369 -27.735 1.00 68.31 410 SER A O 1
ATOM 3222 N N . PRO A 1 411 ? 38.010 -3.352 -28.433 1.00 64.19 411 PRO A N 1
ATOM 3223 C CA . PRO A 1 411 ? 39.288 -3.436 -27.735 1.00 64.19 411 PRO A CA 1
ATOM 3224 C C . PRO A 1 411 ? 39.064 -3.740 -26.247 1.00 64.19 411 PRO A C 1
ATOM 3226 O O . PRO A 1 411 ? 38.337 -3.009 -25.573 1.00 64.19 411 PRO A O 1
ATOM 3229 N N . LYS A 1 412 ? 39.677 -4.810 -25.736 1.00 58.88 412 LYS A N 1
ATOM 3230 C CA . LYS A 1 412 ? 39.890 -5.015 -24.297 1.00 58.88 412 LYS A CA 1
ATOM 3231 C C . LYS A 1 412 ? 41.385 -4.835 -24.058 1.00 58.88 412 LYS A C 1
ATOM 3233 O O . LYS A 1 412 ? 42.145 -5.491 -24.759 1.00 58.88 412 LYS A O 1
ATOM 3238 N N . ASP A 1 413 ? 41.761 -3.945 -23.138 1.00 55.81 413 ASP A N 1
ATOM 3239 C CA . ASP A 1 413 ? 43.124 -3.719 -22.620 1.00 55.81 413 ASP A CA 1
ATOM 3240 C C . ASP A 1 413 ? 44.270 -3.863 -23.645 1.00 55.81 413 ASP A C 1
ATOM 3242 O O . ASP A 1 413 ? 44.719 -4.967 -23.945 1.00 55.81 413 ASP A O 1
ATOM 3246 N N . ASP A 1 414 ? 44.771 -2.736 -24.169 1.00 57.22 414 ASP A N 1
ATOM 3247 C CA . ASP A 1 414 ? 45.956 -2.595 -25.045 1.00 57.22 414 ASP A CA 1
ATOM 3248 C C . ASP A 1 414 ? 46.009 -3.449 -26.334 1.00 57.22 414 ASP A C 1
ATOM 3250 O O . ASP A 1 414 ? 46.915 -3.285 -27.157 1.00 57.22 414 ASP A O 1
ATOM 3254 N N . GLN A 1 415 ? 45.016 -4.305 -26.587 1.00 59.84 415 GLN A N 1
ATOM 3255 C CA . GLN A 1 415 ? 44.829 -5.001 -27.856 1.00 59.84 415 GLN A CA 1
ATOM 3256 C C . GLN A 1 415 ? 43.902 -4.188 -28.758 1.00 59.84 415 GLN A C 1
ATOM 3258 O O . GLN A 1 415 ? 42.810 -3.786 -28.353 1.00 59.84 415 GLN A O 1
ATOM 3263 N N . LYS A 1 416 ? 44.312 -3.955 -30.011 1.00 58.84 416 LYS A N 1
ATOM 3264 C CA . LYS A 1 416 ? 43.427 -3.359 -31.019 1.00 58.84 416 LYS A CA 1
ATOM 3265 C C . LYS A 1 416 ? 42.271 -4.322 -31.287 1.00 58.84 416 LYS A C 1
ATOM 3267 O O . LYS A 1 416 ? 42.466 -5.348 -31.924 1.00 58.84 416 LYS A O 1
ATOM 3272 N N . GLY A 1 417 ? 41.084 -3.985 -30.794 1.00 62.09 417 GLY A N 1
ATOM 3273 C CA . GLY A 1 417 ? 39.849 -4.591 -31.279 1.00 62.09 417 GLY A CA 1
ATOM 3274 C C . GLY A 1 417 ? 39.638 -4.237 -32.748 1.00 62.09 417 GLY A C 1
ATOM 3275 O O . GLY A 1 417 ? 39.907 -3.106 -33.163 1.00 62.09 417 GLY A O 1
ATOM 3276 N N . GLU A 1 418 ? 39.177 -5.207 -33.527 1.00 72.31 418 GLU A N 1
ATOM 3277 C CA . GLU A 1 418 ? 38.927 -5.067 -34.959 1.00 72.31 418 GLU A CA 1
ATOM 3278 C C . GLU A 1 418 ? 37.413 -5.130 -35.174 1.00 72.31 418 GLU A C 1
ATOM 3280 O O . GLU A 1 418 ? 36.819 -6.204 -35.250 1.00 72.31 418 GLU A O 1
ATOM 3285 N N . LEU A 1 419 ? 36.767 -3.960 -35.188 1.00 79.69 419 LEU A N 1
ATOM 3286 C CA . LEU A 1 419 ? 35.398 -3.831 -35.680 1.00 79.69 419 LEU A CA 1
ATOM 3287 C C . LEU A 1 419 ? 35.442 -3.655 -37.195 1.00 79.69 419 LEU A C 1
ATOM 3289 O O . LEU A 1 419 ? 36.049 -2.708 -37.698 1.00 79.69 419 LEU A O 1
ATOM 3293 N N . GLU A 1 420 ? 34.737 -4.521 -37.910 1.00 76.81 420 GLU A N 1
ATOM 3294 C CA . GLU A 1 420 ? 34.630 -4.485 -39.362 1.00 76.81 420 GLU A CA 1
ATOM 3295 C C . GLU A 1 420 ? 33.168 -4.310 -39.788 1.00 76.81 420 GLU A C 1
ATOM 3297 O O . GLU A 1 420 ? 32.259 -4.860 -39.159 1.00 76.81 420 GLU A O 1
ATOM 3302 N N . PRO A 1 421 ? 32.891 -3.514 -40.835 1.00 82.19 421 PRO A N 1
ATOM 3303 C CA . PRO A 1 421 ? 31.539 -3.377 -41.346 1.00 82.19 421 PRO A CA 1
ATOM 3304 C C . PRO A 1 421 ? 31.066 -4.683 -41.996 1.00 82.19 421 PRO A C 1
ATOM 3306 O O . PRO A 1 421 ? 31.797 -5.319 -42.753 1.00 82.19 421 PRO A O 1
ATOM 3309 N N . VAL A 1 422 ? 29.808 -5.045 -41.761 1.00 84.69 422 VAL A N 1
ATOM 3310 C CA . VAL A 1 422 ? 29.170 -6.193 -42.409 1.00 84.69 422 VAL A CA 1
ATOM 3311 C C . VAL A 1 422 ? 28.966 -5.905 -43.893 1.00 84.69 422 VAL A C 1
ATOM 3313 O O . VAL A 1 422 ? 28.478 -4.844 -44.286 1.00 84.69 422 VAL A O 1
ATOM 3316 N N . VAL A 1 423 ? 29.316 -6.879 -44.725 1.00 80.19 423 VAL A N 1
ATOM 3317 C CA . VAL A 1 423 ? 29.102 -6.850 -46.175 1.00 80.19 423 VAL A CA 1
ATOM 3318 C C . VAL A 1 423 ? 27.671 -7.261 -46.526 1.00 80.19 423 VAL A C 1
ATOM 3320 O O . VAL A 1 423 ? 27.111 -8.184 -45.936 1.00 80.19 423 VAL A O 1
ATOM 3323 N N . LYS A 1 424 ? 27.062 -6.596 -47.516 1.00 79.19 424 LYS A N 1
ATOM 3324 C CA . LYS A 1 424 ? 25.759 -7.020 -48.051 1.00 79.19 424 LYS A CA 1
ATOM 3325 C C . LYS A 1 424 ? 25.946 -8.323 -48.829 1.00 79.19 424 LYS A C 1
ATOM 3327 O O . LYS A 1 424 ? 26.641 -8.313 -49.840 1.00 79.19 424 LYS A O 1
ATOM 3332 N N . GLY A 1 425 ? 25.316 -9.406 -48.370 1.00 77.12 425 GLY A N 1
ATOM 3333 C CA . GLY A 1 425 ? 25.489 -10.752 -48.931 1.00 77.12 425 GLY A CA 1
ATOM 3334 C C . GLY A 1 425 ? 25.293 -10.811 -50.448 1.00 77.12 425 GLY A C 1
ATOM 3335 O O . GLY A 1 425 ? 26.202 -11.234 -51.154 1.00 77.12 425 GLY A O 1
ATOM 3336 N N . ASP A 1 426 ? 24.165 -10.302 -50.954 1.00 74.25 426 ASP A N 1
ATOM 3337 C CA . ASP A 1 426 ? 23.869 -10.316 -52.395 1.00 74.25 426 ASP A CA 1
ATOM 3338 C C . ASP A 1 426 ? 24.881 -9.488 -53.203 1.00 74.25 426 ASP A C 1
ATOM 3340 O O . ASP A 1 426 ? 25.433 -9.969 -54.188 1.00 74.25 426 ASP A O 1
ATOM 3344 N N . ALA A 1 427 ? 25.212 -8.277 -52.738 1.00 78.38 427 ALA A N 1
ATOM 3345 C CA . ALA A 1 427 ? 26.188 -7.419 -53.414 1.00 78.38 427 ALA A CA 1
ATOM 3346 C C . ALA A 1 427 ? 27.600 -8.030 -53.424 1.00 78.38 427 ALA A C 1
ATOM 3348 O O . ALA A 1 427 ? 28.339 -7.866 -54.393 1.00 78.38 427 ALA A O 1
ATOM 3349 N N . LEU A 1 428 ? 27.985 -8.740 -52.357 1.00 81.75 428 LEU A N 1
ATOM 3350 C CA . LEU A 1 428 ? 29.253 -9.463 -52.311 1.00 81.75 428 LEU A CA 1
ATOM 3351 C C . LEU A 1 428 ? 29.253 -10.638 -53.294 1.00 81.75 428 LEU A C 1
ATOM 3353 O O . LEU A 1 428 ? 30.238 -10.831 -54.002 1.00 81.75 428 LEU A O 1
ATOM 3357 N N . VAL A 1 429 ? 28.163 -11.406 -53.359 1.00 79.94 429 VAL A N 1
ATOM 3358 C CA . VAL A 1 429 ? 28.018 -12.497 -54.332 1.00 79.94 429 VAL A CA 1
ATOM 3359 C C . VAL A 1 429 ? 28.135 -11.959 -55.759 1.00 79.94 429 VAL A C 1
ATOM 3361 O O . VAL A 1 429 ? 28.861 -12.541 -56.563 1.00 79.94 429 VAL A O 1
ATOM 3364 N N . ASP A 1 430 ? 27.490 -10.835 -56.067 1.00 77.38 430 ASP A N 1
ATOM 3365 C CA . ASP A 1 430 ? 27.564 -10.214 -57.391 1.00 77.38 430 ASP A CA 1
ATOM 3366 C C . ASP A 1 430 ? 28.984 -9.735 -57.732 1.00 77.38 430 ASP A C 1
ATOM 3368 O O . ASP A 1 430 ? 29.489 -10.034 -58.816 1.00 77.38 430 ASP A O 1
ATOM 3372 N N . ALA A 1 431 ? 29.677 -9.091 -56.787 1.00 75.81 431 ALA A N 1
ATOM 3373 C CA . ALA A 1 431 ? 31.069 -8.673 -56.969 1.00 75.81 431 ALA A CA 1
ATOM 3374 C C . ALA A 1 431 ? 32.018 -9.870 -57.194 1.00 75.81 431 ALA A C 1
ATOM 3376 O O . ALA A 1 431 ? 32.925 -9.809 -58.026 1.00 75.81 431 ALA A O 1
ATOM 3377 N N . LEU A 1 432 ? 31.808 -10.985 -56.483 1.00 82.12 432 LEU A N 1
ATOM 3378 C CA . LEU A 1 432 ? 32.597 -12.208 -56.665 1.00 82.12 432 LEU A CA 1
ATOM 3379 C C . LEU A 1 432 ? 32.310 -12.890 -58.010 1.00 82.12 432 LEU A C 1
ATOM 3381 O O . LEU A 1 432 ? 33.233 -13.433 -58.625 1.00 82.12 432 LEU A O 1
ATOM 3385 N N . LYS A 1 433 ? 31.064 -12.848 -58.495 1.00 78.12 433 LYS A N 1
ATOM 3386 C CA . LYS A 1 433 ? 30.709 -13.333 -59.838 1.00 78.12 433 LYS A CA 1
ATOM 3387 C C . LYS A 1 433 ? 31.422 -12.530 -60.918 1.00 78.12 433 LYS A C 1
ATOM 3389 O O . LYS A 1 433 ? 32.062 -13.130 -61.778 1.00 78.12 433 LYS A O 1
ATOM 3394 N N . GLU A 1 434 ? 31.378 -11.202 -60.830 1.00 79.00 434 GLU A N 1
ATOM 3395 C CA . GLU A 1 434 ? 32.065 -10.318 -61.777 1.00 79.00 434 GLU A CA 1
ATOM 3396 C C . GLU A 1 434 ? 33.576 -10.589 -61.797 1.00 79.00 434 GLU A C 1
ATOM 3398 O O . GLU A 1 434 ? 34.167 -10.766 -62.864 1.00 79.00 434 GLU A O 1
ATOM 3403 N N . LEU A 1 435 ? 34.197 -10.727 -60.621 1.00 77.69 435 LEU A N 1
ATOM 3404 C CA . LEU A 1 435 ? 35.608 -11.095 -60.515 1.00 77.69 435 LEU A CA 1
ATOM 3405 C C . LEU A 1 435 ? 35.903 -12.443 -61.192 1.00 77.69 435 LEU A C 1
ATOM 3407 O O . LEU A 1 435 ? 36.898 -12.577 -61.907 1.00 77.69 435 LEU A O 1
ATOM 3411 N N . THR A 1 436 ? 35.043 -13.441 -60.982 1.00 79.06 436 THR A N 1
ATOM 3412 C CA . THR A 1 436 ? 35.214 -14.778 -61.568 1.00 79.06 436 THR A CA 1
ATOM 3413 C C . THR A 1 436 ? 35.113 -14.731 -63.094 1.00 79.06 436 THR A C 1
ATOM 3415 O O . THR A 1 436 ? 35.919 -15.360 -63.783 1.00 79.06 436 THR A O 1
ATOM 3418 N N . ASP A 1 437 ? 34.189 -13.935 -63.631 1.00 76.25 437 ASP A N 1
ATOM 3419 C CA . ASP A 1 437 ? 34.033 -13.729 -65.073 1.00 76.25 437 ASP A CA 1
ATOM 3420 C C . ASP A 1 437 ? 35.248 -13.035 -65.699 1.00 76.25 437 ASP A C 1
ATOM 3422 O O . ASP A 1 437 ? 35.734 -13.474 -66.745 1.00 76.25 437 ASP A O 1
ATOM 3426 N N . ILE A 1 438 ? 35.810 -12.022 -65.030 1.00 74.06 438 ILE A N 1
ATOM 3427 C CA . ILE A 1 438 ? 37.044 -11.352 -65.469 1.00 74.06 438 ILE A CA 1
ATOM 3428 C C . ILE A 1 438 ? 38.215 -12.343 -65.523 1.00 74.06 438 ILE A C 1
ATOM 3430 O O . ILE A 1 438 ? 38.951 -12.378 -66.512 1.00 74.06 438 ILE A O 1
ATOM 3434 N N . ILE A 1 439 ? 38.387 -13.177 -64.492 1.00 73.56 439 ILE A N 1
ATOM 3435 C CA . ILE A 1 439 ? 39.477 -14.164 -64.443 1.00 73.56 439 ILE A CA 1
ATOM 3436 C C . ILE A 1 439 ? 39.321 -15.212 -65.554 1.00 73.56 439 ILE A C 1
ATOM 3438 O O . ILE A 1 4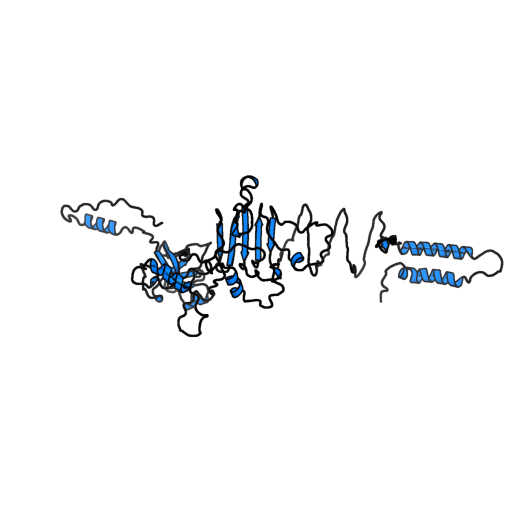39 ? 40.308 -15.563 -66.203 1.00 73.56 439 ILE A O 1
ATOM 3442 N N . MET A 1 440 ? 38.099 -15.685 -65.822 1.00 68.81 440 MET A N 1
ATOM 3443 C CA . MET A 1 440 ? 37.845 -16.600 -66.942 1.00 68.81 440 MET A CA 1
ATOM 3444 C C . MET A 1 440 ? 38.155 -15.954 -68.300 1.00 68.81 440 MET A C 1
ATOM 3446 O O . MET A 1 440 ? 38.684 -16.628 -69.184 1.00 68.81 440 MET A O 1
ATOM 3450 N N . GLY A 1 441 ? 37.890 -14.654 -68.454 1.00 66.06 441 GLY A N 1
ATOM 3451 C CA . GLY A 1 441 ? 38.229 -13.891 -69.658 1.00 66.06 441 GLY A CA 1
ATOM 3452 C C . GLY A 1 441 ? 39.735 -13.693 -69.887 1.00 66.06 441 GLY A C 1
ATOM 3453 O O . GLY A 1 441 ? 40.161 -13.570 -71.032 1.00 66.06 441 GLY A O 1
ATOM 3454 N N . LEU A 1 442 ? 40.557 -13.703 -68.830 1.00 64.31 442 LEU A N 1
ATOM 3455 C CA . LEU A 1 442 ? 42.018 -13.543 -68.916 1.00 64.31 442 LEU A CA 1
ATOM 3456 C C . LEU A 1 442 ? 42.765 -14.825 -69.332 1.00 64.31 442 LEU A C 1
ATOM 3458 O O . LEU A 1 442 ? 43.929 -14.751 -69.724 1.00 64.31 442 LEU A O 1
ATOM 3462 N N . LEU A 1 443 ? 42.127 -15.999 -69.260 1.00 56.97 443 LEU A N 1
ATOM 3463 C CA . LEU A 1 443 ? 42.784 -17.295 -69.480 1.00 56.97 443 LEU A CA 1
ATOM 3464 C C . LEU A 1 443 ? 43.104 -17.631 -70.954 1.00 56.97 443 LEU A C 1
ATOM 3466 O O . LEU A 1 443 ? 43.786 -18.626 -71.176 1.00 56.97 443 LEU A O 1
ATOM 3470 N N . TYR A 1 444 ? 42.719 -16.818 -71.952 1.00 53.78 444 TYR A N 1
ATOM 3471 C CA . TYR A 1 444 ? 43.233 -16.898 -73.339 1.00 53.78 444 TYR A CA 1
ATOM 3472 C C . TYR A 1 444 ? 43.179 -15.513 -74.022 1.00 53.78 444 TYR A C 1
ATOM 3474 O O . TYR A 1 444 ? 42.114 -14.900 -73.976 1.00 53.78 444 TYR A O 1
ATOM 3482 N N . PRO A 1 445 ? 44.253 -15.014 -74.692 1.00 47.28 445 PRO A N 1
ATOM 3483 C CA . PRO A 1 445 ? 45.092 -15.766 -75.637 1.00 47.28 445 PRO A CA 1
ATOM 3484 C C . PRO A 1 445 ? 46.621 -15.526 -75.523 1.00 47.28 445 PRO A C 1
ATOM 3486 O O . PRO A 1 445 ? 47.092 -14.392 -75.548 1.00 47.28 445 PRO A O 1
ATOM 3489 N N . GLY A 1 446 ? 47.428 -16.598 -75.535 1.00 44.78 446 GLY A N 1
ATOM 3490 C CA . GLY A 1 446 ? 48.871 -16.485 -75.800 1.00 44.78 446 GLY A CA 1
ATOM 3491 C C . GLY A 1 446 ? 49.711 -17.730 -75.497 1.00 44.78 446 GLY A C 1
ATOM 3492 O O . GLY A 1 446 ? 50.186 -17.891 -74.382 1.00 44.78 446 GLY A O 1
ATOM 3493 N N . THR A 1 447 ? 50.002 -18.528 -76.534 1.00 45.69 447 THR A N 1
ATOM 3494 C CA . THR A 1 447 ? 51.002 -19.628 -76.600 1.00 45.69 447 THR A CA 1
ATOM 3495 C C . THR A 1 447 ? 50.786 -20.877 -75.712 1.00 45.69 447 THR A C 1
ATOM 3497 O O . THR A 1 447 ? 50.387 -20.776 -74.556 1.00 45.69 447 THR A O 1
ATOM 3500 N N . PRO A 1 448 ? 51.055 -22.096 -76.233 1.00 45.97 448 PRO A N 1
ATOM 3501 C CA . PRO A 1 448 ? 50.812 -23.340 -75.511 1.00 45.97 448 PRO A CA 1
ATOM 3502 C C . PRO A 1 448 ? 51.915 -23.565 -74.470 1.00 45.97 448 PRO A C 1
ATOM 3504 O O . PRO A 1 448 ? 53.026 -23.972 -74.800 1.00 45.97 448 PRO A O 1
ATOM 3507 N N . GLY A 1 449 ? 51.611 -23.295 -73.204 1.00 45.84 449 GLY A N 1
ATOM 3508 C CA . GLY A 1 449 ? 52.539 -23.534 -72.105 1.00 45.84 449 GLY A CA 1
ATOM 3509 C C . GLY A 1 449 ? 51.893 -23.301 -70.748 1.00 45.84 449 GLY A C 1
ATOM 3510 O O . GLY A 1 449 ? 51.936 -22.196 -70.233 1.00 45.84 449 GLY A O 1
ATOM 3511 N N . VAL A 1 450 ? 51.325 -24.373 -70.185 1.00 49.50 450 VAL A N 1
ATOM 3512 C CA . VAL A 1 450 ? 50.855 -24.507 -68.791 1.00 49.50 450 VAL A CA 1
ATOM 3513 C C . VAL A 1 450 ? 49.800 -23.469 -68.375 1.00 49.50 450 VAL A C 1
ATOM 3515 O O . VAL A 1 450 ? 50.051 -22.579 -67.569 1.00 49.50 450 VAL A O 1
ATOM 3518 N N . LEU A 1 451 ? 48.581 -23.618 -68.901 1.00 46.59 451 LEU A N 1
ATOM 3519 C CA . LEU A 1 451 ? 47.410 -22.874 -68.431 1.00 46.59 451 LEU A CA 1
ATOM 3520 C C . LEU A 1 451 ? 46.663 -23.683 -67.367 1.00 46.59 451 LEU A C 1
ATOM 3522 O O . LEU A 1 451 ? 46.424 -24.880 -67.531 1.00 46.59 451 LEU A O 1
ATOM 3526 N N . ALA A 1 452 ? 46.343 -23.010 -66.262 1.00 52.78 452 ALA A N 1
ATOM 3527 C CA . ALA A 1 452 ? 45.584 -23.545 -65.141 1.00 52.78 452 ALA A CA 1
ATOM 3528 C C . ALA A 1 452 ? 44.269 -24.183 -65.616 1.00 52.78 452 ALA A C 1
ATOM 3530 O O . ALA A 1 452 ? 43.577 -23.622 -66.460 1.00 52.78 452 ALA A O 1
ATOM 3531 N N . ASP A 1 453 ? 43.942 -25.352 -65.061 1.00 60.12 453 ASP A N 1
ATOM 3532 C CA . ASP A 1 453 ? 42.729 -26.122 -65.348 1.00 60.12 453 ASP A CA 1
ATOM 3533 C C . ASP A 1 453 ? 41.450 -25.265 -65.157 1.00 60.12 453 ASP A C 1
ATOM 3535 O O . ASP A 1 453 ? 41.060 -25.001 -64.011 1.00 60.12 453 ASP A O 1
ATOM 3539 N N . PRO A 1 454 ? 40.773 -24.837 -66.245 1.00 60.06 454 PRO A N 1
ATOM 3540 C CA . PRO A 1 454 ? 39.612 -23.943 -66.183 1.00 60.06 454 PRO A CA 1
ATOM 3541 C C . PRO A 1 454 ? 38.403 -24.567 -65.475 1.00 60.06 454 PRO A C 1
ATOM 3543 O O . PRO A 1 454 ? 37.505 -23.854 -65.027 1.00 60.06 454 PRO A O 1
ATOM 3546 N N . SER A 1 455 ? 38.375 -25.899 -65.347 1.00 60.16 455 SER A N 1
ATOM 3547 C CA . SER A 1 455 ? 37.254 -26.625 -64.747 1.00 60.16 455 SER A CA 1
ATOM 3548 C C . SER A 1 455 ? 37.070 -26.308 -63.259 1.00 60.16 455 SER A C 1
ATOM 3550 O O . SER A 1 455 ? 35.943 -26.307 -62.769 1.00 60.16 455 SER A O 1
ATOM 3552 N N . LYS A 1 456 ? 38.146 -25.947 -62.545 1.00 59.50 456 LYS A N 1
ATOM 3553 C CA . LYS A 1 456 ? 38.078 -25.542 -61.130 1.00 59.50 456 LYS A CA 1
ATOM 3554 C C . LYS A 1 456 ? 37.451 -24.163 -60.937 1.00 59.50 456 LYS A C 1
ATOM 3556 O O . LYS A 1 456 ? 36.757 -23.958 -59.948 1.00 59.50 456 LYS A O 1
ATOM 3561 N N . LEU A 1 457 ? 37.671 -23.241 -61.875 1.00 62.94 457 LEU A N 1
ATOM 3562 C CA . LEU A 1 457 ? 37.094 -21.895 -61.833 1.00 62.94 457 LEU A CA 1
ATOM 3563 C C . LEU A 1 457 ? 35.618 -21.906 -62.235 1.00 62.94 457 LEU A C 1
ATOM 3565 O O . LEU A 1 457 ? 34.802 -21.259 -61.588 1.00 62.94 457 LEU A O 1
ATOM 3569 N N . LEU A 1 458 ? 35.268 -22.702 -63.249 1.00 64.75 458 LEU A N 1
ATOM 3570 C CA . LEU A 1 458 ? 33.877 -22.935 -63.631 1.00 64.75 458 LEU A CA 1
ATOM 3571 C C . LEU A 1 458 ? 33.096 -23.588 -62.484 1.00 64.75 458 LEU A C 1
ATOM 3573 O O . LEU A 1 458 ? 31.991 -23.159 -62.168 1.00 64.75 458 LEU A O 1
ATOM 3577 N N . LYS A 1 459 ? 33.710 -24.570 -61.811 1.00 63.00 459 LYS A N 1
ATOM 3578 C CA . LYS A 1 459 ? 33.146 -25.180 -60.608 1.00 63.00 459 LYS A CA 1
ATOM 3579 C C . LYS A 1 459 ? 32.989 -24.166 -59.471 1.00 63.00 459 LYS A C 1
ATOM 3581 O O . LYS A 1 459 ? 31.946 -24.160 -58.845 1.00 63.00 459 LYS A O 1
ATOM 3586 N N . PHE A 1 460 ? 33.961 -23.281 -59.240 1.00 64.19 460 PHE A N 1
ATOM 3587 C CA . PHE A 1 460 ? 33.847 -22.225 -58.227 1.00 64.19 460 PHE A CA 1
ATOM 3588 C C . PHE A 1 460 ? 32.735 -21.210 -58.543 1.00 64.19 460 PHE A C 1
ATOM 3590 O O . PHE A 1 460 ? 31.991 -20.829 -57.645 1.00 64.19 460 PHE A O 1
ATOM 3597 N N . LYS A 1 461 ? 32.571 -20.813 -59.813 1.00 66.25 461 LYS A N 1
ATOM 3598 C CA . LYS A 1 461 ? 31.443 -19.978 -60.255 1.00 66.25 461 LYS A CA 1
ATOM 3599 C C . LYS A 1 461 ? 30.105 -20.667 -59.991 1.00 66.25 461 LYS A C 1
ATOM 3601 O O . LYS A 1 461 ? 29.204 -20.058 -59.425 1.00 66.25 461 LYS A O 1
ATOM 3606 N N . GLN A 1 462 ? 30.005 -21.940 -60.361 1.00 65.56 462 GLN A N 1
ATOM 3607 C CA . GLN A 1 462 ? 28.807 -22.737 -60.139 1.00 65.56 462 GLN A CA 1
ATOM 3608 C C . GLN A 1 462 ? 28.543 -22.955 -58.640 1.00 65.56 462 GLN A C 1
ATOM 3610 O O . GLN A 1 462 ? 27.415 -22.811 -58.195 1.00 65.56 462 GLN A O 1
ATOM 3615 N N . ASP A 1 463 ? 29.581 -23.163 -57.826 1.00 62.31 463 ASP A N 1
ATOM 3616 C CA . ASP A 1 463 ? 29.477 -23.246 -56.365 1.00 62.31 463 ASP A CA 1
ATOM 3617 C C . ASP A 1 463 ? 29.051 -21.898 -55.740 1.00 62.31 463 ASP A C 1
ATOM 3619 O O . ASP A 1 463 ? 28.322 -21.891 -54.750 1.00 62.31 463 ASP A O 1
ATOM 3623 N N . LEU A 1 464 ? 29.444 -20.747 -56.303 1.00 64.56 464 LEU A N 1
ATOM 3624 C CA . LEU A 1 464 ? 28.938 -19.426 -55.895 1.00 64.56 464 LEU A CA 1
ATOM 3625 C C . LEU A 1 464 ? 27.463 -19.223 -56.279 1.00 64.56 464 LEU A C 1
ATOM 3627 O O . LEU A 1 464 ? 26.716 -18.615 -55.513 1.00 64.56 464 LEU A O 1
ATOM 3631 N N . GLU A 1 465 ? 27.034 -19.735 -57.431 1.00 64.44 465 GLU A N 1
ATOM 3632 C CA . GLU A 1 465 ? 25.637 -19.697 -57.884 1.00 64.44 465 GLU A CA 1
ATOM 3633 C C . GLU A 1 465 ? 24.740 -20.632 -57.055 1.00 64.44 465 GLU A C 1
ATOM 3635 O O . GLU A 1 465 ? 23.669 -20.216 -56.611 1.00 64.44 465 GLU A O 1
ATOM 3640 N N . ASP A 1 466 ? 25.214 -21.849 -56.778 1.00 60.69 466 ASP A N 1
ATOM 3641 C CA . ASP A 1 466 ? 24.474 -22.901 -56.078 1.00 60.69 466 ASP A CA 1
ATOM 3642 C C . ASP A 1 466 ? 24.532 -22.745 -54.546 1.00 60.69 466 ASP A C 1
ATOM 3644 O O . ASP A 1 466 ? 23.558 -23.037 -53.849 1.00 60.69 466 ASP A O 1
ATOM 3648 N N . ASN A 1 467 ? 25.666 -22.288 -53.995 1.00 53.97 467 ASN A N 1
ATOM 3649 C CA . ASN A 1 467 ? 25.945 -22.273 -52.550 1.00 53.97 467 ASN A CA 1
ATOM 3650 C C . ASN A 1 467 ? 26.443 -20.926 -51.995 1.00 53.97 467 ASN A C 1
ATOM 3652 O O . ASN A 1 467 ? 26.446 -20.759 -50.773 1.00 53.97 467 ASN A O 1
ATOM 3656 N N . GLY A 1 468 ? 26.837 -19.950 -52.823 1.00 51.66 468 GLY A N 1
ATOM 3657 C CA . GLY A 1 468 ? 27.315 -18.636 -52.356 1.00 51.66 468 GLY A CA 1
ATOM 3658 C C . GLY A 1 468 ? 26.267 -17.884 -51.530 1.00 51.66 468 GLY A C 1
ATOM 3659 O O . GLY A 1 468 ? 26.589 -17.259 -50.518 1.00 51.66 468 GLY A O 1
ATOM 3660 N N . PHE A 1 469 ? 24.991 -18.072 -51.873 1.00 47.62 469 PHE A N 1
ATOM 3661 C CA . PHE A 1 469 ? 23.854 -17.607 -51.079 1.00 47.62 469 PHE A CA 1
ATOM 3662 C C . PHE A 1 469 ? 23.781 -18.249 -49.684 1.00 47.62 469 PHE A C 1
ATOM 3664 O O . PHE A 1 469 ? 23.327 -17.598 -48.753 1.00 47.62 469 PHE A O 1
ATOM 3671 N N . GLY A 1 470 ? 24.232 -19.492 -49.497 1.00 44.62 470 GLY A N 1
ATOM 3672 C CA . GLY A 1 470 ? 24.188 -20.184 -48.201 1.00 44.62 470 GLY A CA 1
ATOM 3673 C C . GLY A 1 470 ? 25.342 -19.844 -47.250 1.00 44.62 470 GLY A C 1
ATOM 3674 O O . GLY A 1 470 ? 25.195 -20.021 -46.045 1.00 44.62 470 GLY A O 1
ATOM 3675 N N . PHE A 1 471 ? 26.479 -19.369 -47.774 1.00 42.16 471 PHE A N 1
ATOM 3676 C CA . PHE A 1 471 ? 27.664 -19.014 -46.976 1.00 42.16 471 PHE A CA 1
ATOM 3677 C C . PHE A 1 471 ? 27.734 -17.527 -46.606 1.00 42.16 471 PHE A C 1
ATOM 3679 O O . PHE A 1 471 ? 28.290 -17.190 -45.564 1.00 42.16 471 PHE A O 1
ATOM 3686 N N . LEU A 1 472 ? 27.186 -16.644 -47.450 1.00 47.12 472 LEU A N 1
ATOM 3687 C CA . LEU A 1 472 ? 27.237 -15.186 -47.265 1.00 47.12 472 LEU A CA 1
ATOM 3688 C C . LEU A 1 472 ? 25.892 -14.574 -46.858 1.00 47.12 472 LEU A C 1
ATOM 3690 O O . LEU A 1 472 ? 25.852 -13.427 -46.413 1.00 47.12 472 LEU A O 1
ATOM 3694 N N . SER A 1 473 ? 24.796 -15.328 -46.976 1.00 43.38 473 SER A N 1
ATOM 3695 C CA . SER A 1 473 ? 23.518 -14.981 -46.359 1.00 43.38 473 SER A CA 1
ATOM 3696 C C . SER A 1 473 ? 23.199 -15.990 -45.259 1.00 43.38 473 SER A C 1
ATOM 3698 O O . SER A 1 473 ? 23.342 -17.200 -45.437 1.00 43.38 473 SER A O 1
ATOM 3700 N N . VAL A 1 474 ? 22.761 -15.490 -44.105 1.00 43.97 474 VAL A N 1
ATOM 3701 C CA . VAL A 1 474 ? 22.291 -16.293 -42.968 1.00 43.97 474 VAL A CA 1
ATOM 3702 C C . VAL A 1 474 ? 20.904 -16.860 -43.305 1.00 43.97 474 VAL A C 1
ATOM 3704 O O . VAL A 1 474 ? 19.904 -16.499 -42.689 1.00 43.97 474 VAL A O 1
ATOM 3707 N N . ARG A 1 475 ? 20.790 -17.692 -44.346 1.00 38.00 475 ARG A N 1
ATOM 3708 C CA . ARG A 1 475 ? 19.530 -18.359 -44.695 1.00 38.00 475 ARG A CA 1
ATOM 3709 C C . ARG A 1 475 ? 19.554 -19.804 -44.225 1.00 38.00 475 ARG A C 1
ATOM 3711 O O . ARG A 1 475 ? 20.384 -20.603 -44.650 1.00 38.00 475 ARG A O 1
ATOM 3718 N N . ASN A 1 476 ? 18.581 -20.137 -43.380 1.00 35.59 476 ASN A N 1
ATOM 3719 C CA . ASN A 1 476 ? 18.226 -21.512 -43.064 1.00 35.59 476 ASN A CA 1
ATOM 3720 C C . ASN A 1 476 ? 17.944 -22.283 -44.359 1.00 35.59 476 ASN A C 1
ATOM 3722 O O . ASN A 1 476 ? 17.068 -21.898 -45.137 1.00 35.59 476 ASN A O 1
ATOM 3726 N N . LYS A 1 477 ? 18.640 -23.409 -44.548 1.00 32.66 477 LYS A N 1
ATOM 3727 C CA . LYS A 1 477 ? 18.144 -24.477 -45.415 1.00 32.66 477 LYS A CA 1
ATOM 3728 C C . LYS A 1 477 ? 16.817 -24.945 -44.826 1.00 32.66 477 LYS A C 1
ATOM 3730 O O . LYS A 1 477 ? 16.779 -25.466 -43.717 1.00 32.66 477 LYS A O 1
ATOM 3735 N N . THR A 1 478 ? 15.735 -24.713 -45.552 1.00 36.94 478 THR A N 1
ATOM 3736 C CA . THR A 1 478 ? 14.444 -25.346 -45.291 1.00 36.94 478 THR A CA 1
ATOM 3737 C C . THR A 1 478 ? 14.625 -26.845 -45.540 1.00 36.94 478 THR A C 1
ATOM 3739 O O . THR A 1 478 ? 15.049 -27.229 -46.632 1.00 36.94 478 THR A O 1
ATOM 3742 N N . GLN A 1 479 ? 14.384 -27.671 -44.520 1.00 32.81 479 GLN A N 1
ATOM 3743 C CA . GLN A 1 479 ? 14.040 -29.083 -44.704 1.00 32.81 479 GLN A CA 1
ATOM 3744 C C . GLN A 1 479 ? 12.531 -29.229 -44.599 1.00 32.81 479 GLN A C 1
ATOM 3746 O O . GLN A 1 479 ? 11.950 -28.538 -43.729 1.00 32.81 479 GLN A O 1
#

Secondary structure (DSSP, 8-state):
----------------S----HHHHHHHHHHHSS-------EEEEEEEE--SHHHHHHH----TTT--TTPPP-GGGTT-EEEEETTTTTT--GGGSEEEEES-SSS-----TT-EEEEEEETTEEEEEEE--SS--SS----TTGGG-SS---HHHHHHHHHHHH----S--S--S----S-SS----TT--PBPP-TT-EEEE-TTS-EEEEEES-S-BGGGTBPPPPHHHH---EEEEEEESTTTTTT-TTTT----TT------HHHHHHHTS--TT--B---TTTSSEEEEEESS-------HHHHTT-----SS-SSPPP--SSEEEEESS------SSS------SS------SS------SS------SS------SS------SS------SS---EEEPPP-TTS---EEEPPPHHHHHHHHHHHHHHHHHHT-SS-SS----HHHHHHHHHHHHHHHHHHHS------

Foldseek 3Di:
DPPPPPDPPPPPPPCPDDDDDPVVVVVVVVVVPPPPPDWDWFKWFFADFAADPVCQVPVVADFPPPPPPDDRRDPQLHLWTFIQTLPPRQQPDSNPTHIAAAPDDPDDDRAWGQWMWIWTADPNGIHTYDTDQLPQFQLHRHDHDSSHDPDDDDPCVSVVSVCVVQPDDDDDDPDDPDPDDRDDPGDDDLLQAAADDDPPKDKDAHSQNKIWIWAAQQDQDVVVVDGGDPCVPQNGWIKIKTAGAHQQCVQPLQLVHPPPPPCPDPDPPVVVSVVVVQGSHHHDYDACSRTAWMKMFTAFDFHPGDPSCVSVVAPDPCPDDDDDDRPGGGDIDIDHPDDDDDDDPDDDDDDDPDDDDDDDRPDDDDDDPVDDDDDDPDDDDDDDPDDDDDDDPPDDDDDDDPDFDWDWDPDDPPDDTDIDTQDDLVVVLVVVLVVLVVVLVPQDDDDDDDGDDCVVSVVVNVCSVVCSCVPNPVDDDDD